Protein AF-0000000084542173 (afdb_homodimer)

Secondary structure (DSSP, 8-state):
----------EEEE-TT-TTSEEHHHHHHHHHHHTTSEEEE---TT--EEEES-S-TT--TTS--EEEEE--S-B-SSEEEEEEEEEETTS--TTT-BSS---SEEEEEEEEE---S--SS---EEEEEEEEEEEEEEEE--STT-SHHHHHHHHHHHHHHHHHHHHHHS-TT-GGGT-TTSEEEEEEEEEEEEEEEE----SSHHHHHHTTS--EEEE--SS-TTEEEEEEEEE--SEEEEEHHHHH--/----------EEEE-TT-TTSEEHHHHHHHHHHHTTSEEEE---TT--EEEES-S-TT--TTS--EEEEE--S-B-SSEEEEEEEEEETTS--TTT-BSS---SEEEEEEEEE---S--S----EEEEEEEEEEEEEEEE--STT-SHHHHHHHHHHHHHHHHHHHHHH--TT-GGGT-TTSEEEEEEEEEEEEEEEE----SSHHHHHHTTS--EEEE--SS-TTEEEEEEEEE--SEEEEEHHHHH--

Sequence (500 aa):
MSKKSKNRKHYYLNNPGNQDILLLRDEVHKAVTNEQFIVEIPVRDDEIIEIEENKNKNYSNNRLVSIKIDQLDYHNDKSTVEKIWKVDLEKPIPGISTQSKTPECAILVLQKYQDTTQNLIDEKIYRLMIILIELKSSINVKNYHDSVLKNIEGKFADGMSRMYILLTLNNHLNPIQGYHQETIYIDFKGILFYLKSNLIDNNSQLYSILNNQTDLLTCRTLLREQDKIKIKHLKVTNQMTISLETLLSKMSKKSKNRKHYYLNNPGNQDILLLRDEVHKAVTNEQFIVEIPVRDDEIIEIEENKNKNYSNNRLVSIKIDQLDYHNDKSTVEKIWKVDLEKPIPGISTQSKTPECAILVLQKYQDTTQNLIDEKIYRLMIILIELKSSINVKNYHDSVLKNIEGKFADGMSRMYILLTLNNHLNPIQGYHQETIYIDFKGILFYLKSNLIDNNSQLYSILNNQTDLLTCRTLLREQDKIKIKHLKVTNQMTISLETLLSK

Structure (mmCIF, N/CA/C/O backbone):
data_AF-0000000084542173-model_v1
#
loop_
_entity.id
_entity.type
_entity.pdbx_description
1 polymer 'Uncharacterized protein'
#
loop_
_atom_site.group_PDB
_atom_site.id
_atom_site.type_symbol
_atom_site.label_atom_id
_atom_site.label_alt_id
_atom_site.label_comp_id
_atom_site.label_asym_id
_atom_site.label_entity_id
_atom_site.label_seq_id
_atom_site.pdbx_PDB_ins_code
_atom_site.Cartn_x
_atom_site.Cartn_y
_atom_site.Cartn_z
_atom_site.occupancy
_atom_site.B_iso_or_equiv
_atom_site.auth_seq_id
_atom_site.auth_comp_id
_atom_site.auth_asym_id
_atom_site.auth_atom_id
_atom_site.pdbx_PDB_model_num
ATOM 1 N N . MET A 1 1 ? -37.188 13.641 22.672 1 24.97 1 MET A N 1
ATOM 2 C CA . MET A 1 1 ? -36.5 12.961 21.578 1 24.97 1 MET A CA 1
ATOM 3 C C . MET A 1 1 ? -35 13.266 21.625 1 24.97 1 MET A C 1
ATOM 5 O O . MET A 1 1 ? -34.594 14.43 21.547 1 24.97 1 MET A O 1
ATOM 9 N N . SER A 1 2 ? -34.125 12.5 22.344 1 27.08 2 SER A N 1
ATOM 10 C CA . SER A 1 2 ? -32.812 12.805 22.844 1 27.08 2 SER A CA 1
ATOM 11 C C . SER A 1 2 ? -31.812 12.992 21.688 1 27.08 2 SER A C 1
ATOM 13 O O . SER A 1 2 ? -31.812 12.211 20.734 1 27.08 2 SER A O 1
ATOM 15 N N . LYS A 1 3 ? -31.406 14.266 21.344 1 32.06 3 LYS A N 1
ATOM 16 C CA . LYS A 1 3 ? -30.438 14.734 20.344 1 32.06 3 LYS A CA 1
ATOM 17 C C . LYS A 1 3 ? -29.188 13.859 20.344 1 32.06 3 LYS A C 1
ATOM 19 O O . LYS A 1 3 ? -28.312 14 21.203 1 32.06 3 LYS A O 1
ATOM 24 N N . LYS A 1 4 ? -29.312 12.578 20.172 1 36.38 4 LYS A N 1
ATOM 25 C CA . LYS A 1 4 ? -28.125 11.766 20.031 1 36.38 4 LYS A CA 1
ATOM 26 C C . LYS A 1 4 ? -27.094 12.445 19.141 1 36.38 4 LYS A C 1
ATOM 28 O O . LYS A 1 4 ? -27.375 12.75 17.984 1 36.38 4 LYS A O 1
ATOM 33 N N . SER A 1 5 ? -26.328 13.383 19.609 1 34.62 5 SER A N 1
ATOM 34 C CA . SER A 1 5 ? -25.234 14.086 18.922 1 34.62 5 SER A CA 1
ATOM 35 C C . SER A 1 5 ? -24.484 13.148 17.984 1 34.62 5 SER A C 1
ATOM 37 O O . SER A 1 5 ? -24.016 12.086 18.406 1 34.62 5 SER A O 1
ATOM 39 N N . LYS A 1 6 ? -24.906 12.906 16.781 1 41.5 6 LYS A N 1
ATOM 40 C CA . LYS A 1 6 ? -24.297 12.109 15.727 1 41.5 6 LYS A CA 1
ATOM 41 C C . LYS A 1 6 ? -22.781 12.25 15.75 1 41.5 6 LYS A C 1
ATOM 43 O O . LYS A 1 6 ? -22.234 13.203 15.195 1 41.5 6 LYS A O 1
ATOM 48 N N . ASN A 1 7 ? -22 12.07 16.891 1 42.34 7 ASN A N 1
ATOM 49 C CA . ASN A 1 7 ? -20.562 12.125 17.188 1 42.34 7 ASN A CA 1
ATOM 50 C C . ASN A 1 7 ? -19.734 11.453 16.094 1 42.34 7 ASN A C 1
ATOM 52 O O . ASN A 1 7 ? -20.047 10.344 15.672 1 42.34 7 ASN A O 1
ATOM 56 N N . ARG A 1 8 ? -19.078 12.047 15.305 1 52.66 8 ARG A N 1
ATOM 57 C CA . ARG A 1 8 ? -18.172 11.469 14.32 1 52.66 8 ARG A CA 1
ATOM 58 C C . ARG A 1 8 ? -17.406 10.297 14.906 1 52.66 8 ARG A C 1
ATOM 60 O O . ARG A 1 8 ? -16.734 10.445 15.93 1 52.66 8 ARG A O 1
ATOM 67 N N . LYS A 1 9 ? -17.703 9.148 14.594 1 67.81 9 LYS A N 1
ATOM 68 C CA . LYS A 1 9 ? -17.047 7.957 15.125 1 67.81 9 LYS A CA 1
ATOM 69 C C . LYS A 1 9 ? -15.57 7.918 14.742 1 67.81 9 LYS A C 1
ATOM 71 O O . LYS A 1 9 ? -15.219 8.055 13.57 1 67.81 9 LYS A O 1
ATOM 76 N N . HIS A 1 10 ? -14.703 8.242 15.641 1 83.38 10 HIS A N 1
ATOM 77 C CA . HIS A 1 10 ? -13.25 8.156 15.523 1 83.38 10 HIS A CA 1
ATOM 78 C C . HIS A 1 10 ? -12.789 6.703 15.414 1 83.38 10 HIS A C 1
ATOM 80 O O . HIS A 1 10 ? -13.414 5.805 15.984 1 83.38 10 HIS A O 1
ATOM 86 N N . TYR A 1 11 ? -11.859 6.621 14.547 1 87.69 11 TYR A N 1
ATOM 87 C CA . TYR A 1 11 ? -11.172 5.336 14.555 1 87.69 11 TYR A CA 1
ATOM 88 C C . TYR A 1 11 ? -10.117 5.293 15.656 1 87.69 11 TYR A C 1
ATOM 90 O O . TYR A 1 11 ? -9.508 6.312 15.984 1 87.69 11 TYR A O 1
ATOM 98 N N . TYR A 1 12 ? -10.008 4.102 16.172 1 85.62 12 TYR A N 1
ATOM 99 C CA . TYR A 1 12 ? -9.039 3.902 17.234 1 85.62 12 TYR A CA 1
ATOM 100 C C . TYR A 1 12 ? -7.953 2.926 16.812 1 85.62 12 TYR A C 1
ATOM 102 O O . TYR A 1 12 ? -8.227 1.931 16.141 1 85.62 12 TYR A O 1
ATOM 110 N N . LEU A 1 13 ? -6.742 3.271 17.172 1 83 13 LEU A N 1
ATOM 111 C CA . LEU A 1 13 ? -5.656 2.311 17 1 83 13 LEU A CA 1
ATOM 112 C C . LEU A 1 13 ? -5.691 1.253 18.094 1 83 13 LEU A C 1
ATOM 114 O O . LEU A 1 13 ? -5.379 0.086 17.844 1 83 13 LEU A O 1
ATOM 118 N N . ASN A 1 14 ? -5.996 1.68 19.297 1 74.56 14 ASN A N 1
ATOM 119 C CA . ASN A 1 14 ? -6.113 0.807 20.469 1 74.56 14 ASN A CA 1
ATOM 120 C C . ASN A 1 14 ? -7.117 1.354 21.484 1 74.56 14 ASN A C 1
ATOM 122 O O . ASN A 1 14 ? -7.246 2.57 21.641 1 74.56 14 ASN A O 1
ATOM 126 N N . ASN A 1 15 ? -7.887 0.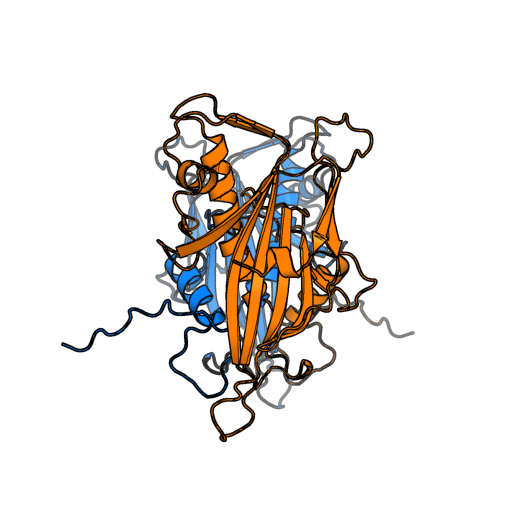495 22.016 1 67.06 15 ASN A N 1
ATOM 127 C CA . ASN A 1 15 ? -8.734 0.804 23.156 1 67.06 15 ASN A CA 1
ATOM 128 C C . ASN A 1 15 ? -8.992 -0.433 24.016 1 67.06 15 ASN A C 1
ATOM 130 O O . ASN A 1 15 ? -10.039 -1.078 23.875 1 67.06 15 ASN A O 1
ATOM 134 N N . PRO A 1 16 ? -7.898 -0.522 24.938 1 62.75 16 PRO A N 1
ATOM 135 C CA . PRO A 1 16 ? -8.078 -1.704 25.781 1 62.75 16 PRO A CA 1
ATOM 136 C C . PRO A 1 16 ? -9.266 -1.578 26.734 1 62.75 16 PRO A C 1
ATOM 138 O O . PRO A 1 16 ? -9.438 -0.541 27.391 1 62.75 16 PRO A O 1
ATOM 141 N N . GLY A 1 17 ? -10.344 -2.205 26.422 1 62.62 17 GLY A N 1
ATOM 142 C CA . GLY A 1 17 ? -11.453 -2.26 27.375 1 62.62 17 GLY A CA 1
ATOM 143 C C . GLY A 1 17 ? -12.789 -1.917 26.734 1 62.62 17 GLY A C 1
ATOM 144 O O . GLY A 1 17 ? -13.836 -2.033 27.375 1 62.62 17 GLY A O 1
ATOM 145 N N . ASN A 1 18 ? -12.539 -1.272 25.672 1 66.12 18 ASN A N 1
ATOM 146 C CA . ASN A 1 18 ? -13.805 -0.93 25.031 1 66.12 18 ASN A CA 1
ATOM 147 C C . ASN A 1 18 ? -13.992 -1.699 23.734 1 66.12 18 ASN A C 1
ATOM 149 O O . ASN A 1 18 ? -13.25 -1.5 22.766 1 66.12 18 ASN A O 1
ATOM 153 N N . GLN A 1 19 ? -14.945 -2.521 23.766 1 63.91 19 GLN A N 1
ATOM 154 C CA . GLN A 1 19 ? -15.188 -3.389 22.609 1 63.91 19 GLN A CA 1
ATOM 155 C C . GLN A 1 19 ? -16.062 -2.697 21.578 1 63.91 19 GLN A C 1
ATOM 157 O O . GLN A 1 19 ? -16.125 -3.129 20.422 1 63.91 19 GLN A O 1
ATOM 162 N N . ASP A 1 20 ? -16.594 -1.516 21.938 1 68.31 20 ASP A N 1
ATOM 163 C CA . ASP A 1 20 ? -17.562 -0.886 21.031 1 68.31 20 ASP A CA 1
ATOM 164 C C . ASP A 1 20 ? -16.906 0.229 20.219 1 68.31 20 ASP A C 1
ATOM 166 O O . ASP A 1 20 ? -17.578 1.166 19.797 1 68.31 20 ASP A O 1
ATOM 170 N N . ILE A 1 21 ? -15.617 0.049 20.078 1 73.44 21 ILE A N 1
ATOM 171 C CA . ILE A 1 21 ? -14.945 1.121 19.344 1 73.44 21 ILE A CA 1
ATOM 172 C C . ILE A 1 21 ? -14.602 0.655 17.938 1 73.44 21 ILE A C 1
ATOM 174 O O . ILE A 1 21 ? -14.602 -0.545 17.656 1 73.44 21 ILE A O 1
ATOM 178 N N . LEU A 1 22 ? -14.477 1.598 17.031 1 83.94 22 LEU A N 1
ATOM 179 C CA . LEU A 1 22 ? -14.055 1.312 15.672 1 83.94 22 LEU A CA 1
ATOM 180 C C . LEU A 1 22 ? -12.539 1.195 15.586 1 83.94 22 LEU A C 1
ATOM 182 O O . LEU A 1 22 ? -11.844 2.195 15.391 1 83.94 22 LEU A O 1
ATOM 186 N N . LEU A 1 23 ? -12.125 -0.048 15.734 1 83.62 23 LEU A N 1
ATOM 187 C CA . LEU A 1 23 ? -10.695 -0.275 15.586 1 83.62 23 LEU A CA 1
ATOM 188 C C . LEU A 1 23 ? -10.273 -0.167 14.117 1 83.62 23 LEU A C 1
ATOM 190 O O . LEU A 1 23 ? -10.859 -0.819 13.25 1 83.62 23 LEU A O 1
ATOM 194 N N . LEU A 1 24 ? -9.289 0.65 13.906 1 87.88 24 LEU A N 1
ATOM 195 C CA . LEU A 1 24 ? -8.852 0.921 12.547 1 87.88 24 LEU A CA 1
ATOM 196 C C . LEU A 1 24 ? -8.516 -0.375 11.812 1 87.88 24 LEU A C 1
ATOM 198 O O . LEU A 1 24 ? -8.906 -0.563 10.664 1 87.88 24 LEU A O 1
ATOM 202 N N . ARG A 1 25 ? -7.844 -1.223 12.43 1 82.94 25 ARG A N 1
ATOM 203 C CA . ARG A 1 25 ? -7.422 -2.479 11.82 1 82.94 25 ARG A CA 1
ATOM 204 C C . ARG A 1 25 ? -8.625 -3.283 11.336 1 82.94 25 ARG A C 1
ATOM 206 O O . ARG A 1 25 ? -8.625 -3.787 10.211 1 82.94 25 ARG A O 1
ATOM 213 N N . ASP A 1 26 ? -9.594 -3.414 12.164 1 82 26 ASP A N 1
ATOM 214 C CA . ASP A 1 26 ? -10.789 -4.172 11.805 1 82 26 ASP A CA 1
ATOM 215 C C . ASP A 1 26 ? -11.516 -3.521 10.633 1 82 26 ASP A C 1
ATOM 217 O O . ASP A 1 26 ? -11.969 -4.211 9.711 1 82 26 ASP A O 1
ATOM 221 N N . GLU A 1 27 ? -11.594 -2.25 10.719 1 86.94 27 GLU A N 1
ATOM 222 C CA . GLU A 1 27 ? -12.312 -1.521 9.68 1 86.94 27 GLU A CA 1
ATOM 223 C C . GLU A 1 27 ? -11.602 -1.622 8.336 1 86.94 27 GLU A C 1
ATOM 225 O O . GLU A 1 27 ? -12.25 -1.713 7.289 1 86.94 27 GLU A O 1
ATOM 230 N N . VAL A 1 28 ? -10.344 -1.614 8.312 1 86.31 28 VAL A N 1
ATOM 231 C CA . VAL A 1 28 ? -9.578 -1.762 7.082 1 86.31 28 VAL A CA 1
ATOM 232 C C . VAL A 1 28 ? -9.789 -3.158 6.504 1 86.31 28 VAL A C 1
ATOM 234 O O . VAL A 1 28 ? -9.992 -3.314 5.297 1 86.31 28 VAL A O 1
ATOM 237 N N . HIS A 1 29 ? -9.75 -4.137 7.324 1 82.12 29 HIS A N 1
ATOM 238 C CA . HIS A 1 29 ? -9.969 -5.504 6.863 1 82.12 29 HIS A CA 1
ATOM 239 C C . HIS A 1 29 ? -11.352 -5.66 6.23 1 82.12 29 HIS A C 1
ATOM 241 O O . HIS A 1 29 ? -11.484 -6.281 5.176 1 82.12 29 HIS A O 1
ATOM 247 N N . LYS A 1 30 ? -12.281 -5.105 6.906 1 84.5 30 LYS A N 1
ATOM 248 C CA . LYS A 1 30 ? -13.633 -5.129 6.363 1 84.5 30 LYS A CA 1
ATOM 249 C C . LYS A 1 30 ? -13.695 -4.434 5.004 1 84.5 30 LYS A C 1
ATOM 251 O O . LYS A 1 30 ? -14.32 -4.945 4.07 1 84.5 30 LYS A O 1
ATOM 256 N N . ALA A 1 31 ? -13.094 -3.35 4.93 1 87.12 31 ALA A N 1
ATOM 257 C CA . ALA A 1 31 ? -13.117 -2.561 3.699 1 87.12 31 ALA A CA 1
ATOM 258 C C . ALA A 1 31 ? -12.477 -3.33 2.545 1 87.12 31 ALA A C 1
ATOM 260 O O . ALA A 1 31 ? -13.023 -3.365 1.439 1 87.12 31 ALA A O 1
ATOM 261 N N . VAL A 1 32 ? -11.328 -3.934 2.791 1 83.69 32 VAL A N 1
ATOM 262 C CA . VAL A 1 32 ? -10.609 -4.664 1.755 1 83.69 32 VAL A CA 1
ATOM 263 C C . VAL A 1 32 ? -11.422 -5.887 1.329 1 83.69 32 VAL A C 1
ATOM 265 O O . VAL A 1 32 ? -11.43 -6.254 0.151 1 83.69 32 VAL A O 1
ATOM 268 N N . THR A 1 33 ? -12.062 -6.457 2.291 1 82.75 33 THR A N 1
ATOM 269 C CA . THR A 1 33 ? -12.93 -7.586 1.981 1 82.75 33 THR A CA 1
ATOM 270 C C . THR A 1 33 ? -14.117 -7.133 1.138 1 82.75 33 THR A C 1
ATOM 272 O O . THR A 1 33 ? -14.469 -7.785 0.15 1 82.75 33 THR A O 1
ATOM 275 N N . ASN A 1 34 ? -14.641 -6.016 1.533 1 86.12 34 ASN A N 1
ATOM 276 C CA . ASN A 1 34 ? -15.797 -5.492 0.814 1 86.12 34 ASN A CA 1
ATOM 277 C C . ASN A 1 34 ? -15.438 -5.109 -0.619 1 86.12 34 ASN A C 1
ATOM 279 O O . ASN A 1 34 ? -16.266 -5.238 -1.525 1 86.12 34 ASN A O 1
ATOM 283 N N . GLU A 1 35 ? -14.266 -4.664 -0.808 1 85.56 35 GLU A N 1
ATOM 284 C CA . GLU A 1 35 ? -13.797 -4.297 -2.141 1 85.56 35 GLU A CA 1
ATOM 285 C C . GLU A 1 35 ? -13.461 -5.535 -2.967 1 85.56 35 GLU A C 1
ATOM 287 O O . GLU A 1 35 ? -13.133 -5.43 -4.148 1 85.56 35 GLU A O 1
ATOM 292 N N . GLN A 1 36 ? -13.523 -6.703 -2.363 1 87.56 36 GLN A N 1
ATOM 293 C CA . GLN A 1 36 ? -13.18 -7.965 -3.012 1 87.56 36 GLN A CA 1
ATOM 294 C C . GLN A 1 36 ? -11.75 -7.941 -3.541 1 87.56 36 GLN A C 1
ATOM 296 O O . GLN A 1 36 ? -11.461 -8.5 -4.605 1 87.56 36 GLN A O 1
ATOM 301 N N . PHE A 1 37 ? -10.984 -7.211 -2.887 1 87.94 37 PHE A N 1
ATOM 302 C CA . PHE A 1 37 ? -9.555 -7.184 -3.191 1 87.94 37 PHE A CA 1
ATOM 303 C C . PHE A 1 37 ? -8.898 -8.508 -2.822 1 87.94 37 PHE A C 1
ATOM 305 O O . PHE A 1 37 ? -8.062 -9.023 -3.568 1 87.94 37 PHE A O 1
ATOM 312 N N . ILE A 1 38 ? -9.195 -8.992 -1.751 1 88.69 38 ILE A N 1
ATOM 313 C CA . ILE A 1 38 ? -8.82 -10.328 -1.293 1 88.69 38 ILE A CA 1
ATOM 314 C C . ILE A 1 38 ? -10.078 -11.172 -1.082 1 88.69 38 ILE A C 1
ATOM 316 O O . ILE A 1 38 ? -10.984 -10.773 -0.34 1 88.69 38 ILE A O 1
ATOM 320 N N . VAL A 1 39 ? -10.109 -12.297 -1.716 1 91.06 39 VAL A N 1
ATOM 321 C CA . VAL A 1 39 ? -11.266 -13.172 -1.62 1 91.06 39 VAL A CA 1
ATOM 322 C C . VAL A 1 39 ? -10.82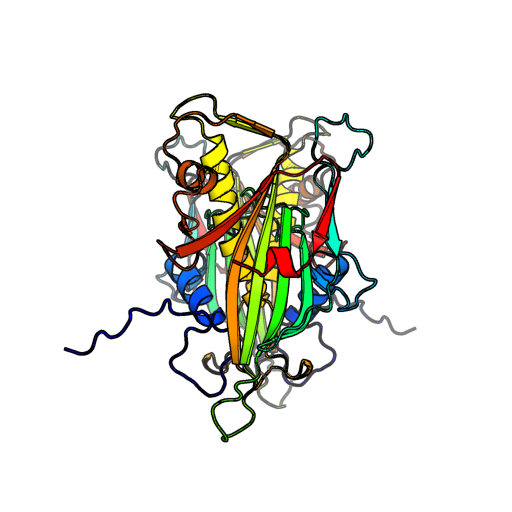 -14.578 -1.223 1 91.06 39 VAL A C 1
ATOM 324 O O . VAL A 1 39 ? -9.875 -15.125 -1.802 1 91.06 39 VAL A O 1
ATOM 327 N N . GLU A 1 40 ? -11.43 -15.086 -0.194 1 92.12 40 GLU A N 1
ATOM 328 C CA . GLU A 1 40 ? -11.203 -16.484 0.137 1 92.12 40 GLU A CA 1
ATOM 329 C C . GLU A 1 40 ? -11.992 -17.406 -0.791 1 92.12 40 GLU A C 1
ATOM 331 O O . GLU A 1 40 ? -13.18 -17.188 -1.024 1 92.12 40 GLU A O 1
ATOM 336 N N . ILE A 1 41 ? -11.289 -18.359 -1.304 1 96 41 ILE A N 1
ATOM 337 C CA . ILE A 1 41 ? -11.898 -19.328 -2.223 1 96 41 ILE A CA 1
ATOM 338 C C . ILE A 1 41 ? -12.094 -20.656 -1.514 1 96 41 ILE A C 1
ATOM 340 O O . ILE A 1 41 ? -11.164 -21.203 -0.913 1 96 41 ILE A O 1
ATOM 344 N N . PRO A 1 42 ? -13.32 -21.219 -1.559 1 96.06 42 PRO A N 1
ATOM 345 C CA . PRO A 1 42 ? -13.523 -22.531 -0.948 1 96.06 42 PRO A CA 1
ATOM 346 C C . PRO A 1 42 ? -12.648 -23.609 -1.574 1 96.06 42 PRO A C 1
ATOM 348 O O . PRO A 1 42 ? -12.469 -23.641 -2.795 1 96.06 42 PRO A O 1
ATOM 351 N N . VAL A 1 43 ? -12.156 -24.438 -0.707 1 96.81 43 VAL A N 1
ATOM 352 C CA . VAL A 1 43 ? -11.328 -25.562 -1.165 1 96.81 43 VAL A CA 1
ATOM 353 C C . VAL A 1 43 ? -12.211 -26.766 -1.473 1 96.81 43 VAL A C 1
ATOM 355 O O . VAL A 1 43 ? -12.445 -27.609 -0.604 1 96.81 43 VAL A O 1
ATOM 358 N N . ARG A 1 44 ? -12.672 -26.781 -2.656 1 95.56 44 ARG A N 1
ATOM 359 C CA . ARG A 1 44 ? -13.531 -27.859 -3.137 1 95.56 44 ARG A CA 1
ATOM 360 C C . ARG A 1 44 ? -13.25 -28.172 -4.602 1 95.56 44 ARG A C 1
ATOM 362 O O . ARG A 1 44 ? -12.781 -27.312 -5.348 1 95.56 44 ARG A O 1
ATOM 369 N N . ASP A 1 45 ? -13.586 -29.344 -4.98 1 90.81 45 ASP A N 1
ATOM 370 C CA . ASP A 1 45 ? -13.281 -29.797 -6.336 1 90.81 45 ASP A CA 1
ATOM 371 C C . ASP A 1 45 ? -14.18 -29.109 -7.359 1 90.81 45 ASP A C 1
ATOM 373 O O . ASP A 1 45 ? -13.82 -28.984 -8.531 1 90.81 45 ASP A O 1
ATOM 377 N N . ASP A 1 46 ? -15.297 -28.656 -6.988 1 92.62 46 ASP A N 1
ATOM 378 C CA . ASP A 1 46 ? -16.219 -28.047 -7.93 1 92.62 46 ASP A CA 1
ATOM 379 C C . ASP A 1 46 ? -15.992 -26.547 -8.039 1 92.62 46 ASP A C 1
ATOM 381 O O . ASP A 1 46 ? -16.672 -25.859 -8.812 1 92.62 46 ASP A O 1
ATOM 385 N N . GLU A 1 47 ? -15.086 -26.047 -7.301 1 95.94 47 GLU A N 1
ATOM 386 C CA . GLU A 1 47 ? -14.75 -24.625 -7.348 1 95.94 47 GLU A CA 1
ATOM 387 C C . GLU A 1 47 ? -13.695 -24.344 -8.414 1 95.94 47 GLU A C 1
ATOM 389 O O . GLU A 1 47 ? -12.82 -25.172 -8.664 1 95.94 47 GLU A O 1
ATOM 394 N N . ILE A 1 48 ? -13.836 -23.172 -9.023 1 97.12 48 ILE A N 1
ATOM 395 C CA . ILE A 1 48 ? -12.898 -22.75 -10.062 1 97.12 48 ILE A CA 1
ATOM 396 C C . ILE A 1 48 ? -12.469 -21.312 -9.82 1 97.12 48 ILE A C 1
ATOM 398 O O . ILE A 1 48 ? -13.281 -20.453 -9.445 1 97.12 48 ILE A O 1
ATOM 402 N N . ILE A 1 49 ? -11.18 -21.031 -9.961 1 97.31 49 ILE A N 1
ATOM 403 C CA . ILE A 1 49 ? -10.672 -19.656 -9.961 1 97.31 49 ILE A CA 1
ATOM 404 C C . ILE A 1 49 ? -10.484 -19.188 -11.398 1 97.31 49 ILE A C 1
ATOM 406 O O . ILE A 1 49 ? -9.766 -19.812 -12.18 1 97.31 49 ILE A O 1
ATOM 410 N N . GLU A 1 50 ? -11.086 -18.141 -11.727 1 95.88 50 GLU A N 1
ATOM 411 C CA . GLU A 1 50 ? -10.914 -17.562 -13.062 1 95.88 50 GLU A CA 1
ATOM 412 C C . GLU A 1 50 ? -10.102 -16.281 -13.008 1 95.88 50 GLU A C 1
ATOM 414 O O . GLU A 1 50 ? -10.375 -15.406 -12.18 1 95.88 50 GLU A O 1
ATOM 419 N N . ILE A 1 51 ? -9.117 -16.172 -13.805 1 95.5 51 ILE A N 1
ATOM 420 C CA . ILE A 1 51 ? -8.281 -14.984 -13.961 1 95.5 51 ILE A CA 1
ATOM 421 C C . ILE A 1 51 ? -8.445 -14.43 -15.375 1 95.5 51 ILE A C 1
ATOM 423 O O . ILE A 1 51 ? -8.141 -15.109 -16.359 1 95.5 51 ILE A O 1
ATOM 427 N N . GLU A 1 52 ? -8.797 -13.219 -15.414 1 91 52 GLU A N 1
ATOM 428 C CA . GLU A 1 52 ? -9.125 -12.633 -16.703 1 91 52 GLU A CA 1
ATOM 429 C C . GLU A 1 52 ? -8.094 -11.586 -17.125 1 91 52 GLU A C 1
ATOM 431 O O . GLU A 1 52 ? -7.629 -10.805 -16.297 1 91 52 GLU A O 1
ATOM 436 N N . GLU A 1 53 ? -7.68 -11.656 -18.297 1 84 53 GLU A N 1
ATOM 437 C CA . GLU A 1 53 ? -6.836 -10.609 -18.875 1 84 53 GLU A CA 1
ATOM 438 C C . GLU A 1 53 ? -7.68 -9.547 -19.578 1 84 53 GLU A C 1
ATOM 440 O O . GLU A 1 53 ? -7.395 -8.352 -19.453 1 84 53 GLU A O 1
ATOM 445 N N . ASN A 1 54 ? -8.562 -10.008 -20.375 1 69.69 54 ASN A N 1
ATOM 446 C CA . ASN A 1 54 ? -9.438 -9.141 -21.172 1 69.69 54 ASN A CA 1
ATOM 447 C C . ASN A 1 54 ? -10.914 -9.422 -20.875 1 69.69 54 ASN A C 1
ATOM 449 O O . ASN A 1 54 ? -11.336 -10.578 -20.844 1 69.69 54 ASN A O 1
ATOM 453 N N . LYS A 1 55 ? -11.484 -8.375 -20.609 1 64.5 55 LYS A N 1
ATOM 454 C CA . LYS A 1 55 ? -12.898 -8.539 -20.281 1 64.5 55 LYS A CA 1
ATOM 455 C C . LYS A 1 55 ? -13.727 -8.82 -21.531 1 64.5 55 LYS A C 1
ATOM 457 O O . LYS A 1 55 ? -14.805 -9.414 -21.438 1 64.5 55 LYS A O 1
ATOM 462 N N . ASN A 1 56 ? -13.172 -8.273 -22.594 1 61.31 56 ASN A N 1
ATOM 463 C CA . ASN A 1 56 ? -13.922 -8.555 -23.812 1 61.31 56 ASN A CA 1
ATOM 464 C C . ASN A 1 56 ? -13.648 -9.969 -24.328 1 61.31 56 ASN A C 1
ATOM 466 O O . ASN A 1 56 ? -12.617 -10.211 -24.953 1 61.31 56 ASN A O 1
ATOM 470 N N . LYS A 1 57 ? -14.578 -10.859 -24.109 1 60.09 57 LYS A N 1
ATOM 471 C CA . LYS A 1 57 ? -14.484 -12.281 -24.422 1 60.09 57 LYS A CA 1
ATOM 472 C C . LYS A 1 57 ? -14.578 -12.531 -25.922 1 60.09 57 LYS A C 1
ATOM 474 O O . LYS A 1 57 ? -14.273 -13.625 -26.391 1 60.09 57 LYS A O 1
ATOM 479 N N . ASN A 1 58 ? -15.148 -11.562 -26.578 1 61.69 58 ASN A N 1
ATOM 480 C CA . ASN A 1 58 ? -15.344 -11.742 -28 1 61.69 58 ASN A CA 1
ATOM 481 C C . ASN A 1 58 ? -14.062 -11.469 -28.781 1 61.69 58 ASN A C 1
ATOM 483 O O . ASN A 1 58 ? -14.094 -11.297 -30 1 61.69 58 ASN A O 1
ATOM 487 N N . TYR A 1 59 ? -13.117 -11.305 -27.969 1 60.25 59 TYR A N 1
ATOM 488 C CA . TYR A 1 59 ? -11.906 -10.984 -28.719 1 60.25 59 TYR A CA 1
ATOM 489 C C . TYR A 1 59 ? -11.461 -12.172 -29.578 1 60.25 59 TYR A C 1
ATOM 491 O O . TYR A 1 59 ? -11.727 -13.328 -29.219 1 60.25 59 TYR A O 1
ATOM 499 N N . SER A 1 60 ? -10.914 -11.828 -30.719 1 63.38 60 SER A N 1
ATOM 500 C CA . SER A 1 60 ? -10.312 -12.727 -31.703 1 63.38 60 SER A CA 1
ATOM 501 C C . SER A 1 60 ? -9.367 -13.719 -31.047 1 63.38 60 SER A C 1
ATOM 503 O O . SER A 1 60 ? -8.914 -13.5 -29.922 1 63.38 60 SER A O 1
ATOM 505 N N . ASN A 1 61 ? -9.273 -14.875 -31.578 1 69.12 61 ASN A N 1
ATOM 506 C CA . ASN A 1 61 ? -8.414 -15.992 -31.188 1 69.12 61 ASN A CA 1
ATOM 507 C C . ASN A 1 61 ? -6.969 -15.547 -30.984 1 69.12 61 ASN A C 1
ATOM 509 O O . ASN A 1 61 ? -6.117 -16.359 -30.594 1 69.12 61 ASN A O 1
ATOM 513 N N . ASN A 1 62 ? -6.773 -14.266 -31.062 1 80.12 62 ASN A N 1
ATOM 514 C CA . ASN A 1 62 ? -5.387 -13.82 -31 1 80.12 62 ASN A CA 1
ATOM 515 C C . ASN A 1 62 ? -5.074 -13.148 -29.672 1 80.12 62 ASN A C 1
ATOM 517 O O . ASN A 1 62 ? -3.969 -12.641 -29.469 1 80.12 62 ASN A O 1
ATOM 521 N N . ARG A 1 63 ? -6.098 -13.242 -28.766 1 87.12 63 ARG A N 1
ATOM 522 C CA . ARG A 1 63 ? -5.871 -12.625 -27.469 1 87.12 63 ARG A CA 1
ATOM 523 C C . ARG A 1 63 ? -6.172 -13.609 -26.344 1 87.12 63 ARG A C 1
ATOM 525 O O . ARG A 1 63 ? -7.129 -14.383 -26.422 1 87.12 63 ARG A O 1
ATOM 532 N N . LEU A 1 64 ? -5.273 -13.617 -25.406 1 89.38 64 LEU A N 1
ATOM 533 C CA . LEU A 1 64 ? -5.543 -14.391 -24.203 1 89.38 64 LEU A CA 1
ATOM 534 C C . LEU A 1 64 ? -6.707 -13.789 -23.422 1 89.38 64 LEU A C 1
ATOM 536 O O . LEU A 1 64 ? -6.68 -12.609 -23.078 1 89.38 64 LEU A O 1
ATOM 540 N N . VAL A 1 65 ? -7.66 -14.594 -23.156 1 87.94 65 VAL A N 1
ATOM 541 C CA . VAL A 1 65 ? -8.883 -14.102 -22.531 1 87.94 65 VAL A CA 1
ATOM 542 C C . VAL A 1 65 ? -8.867 -14.438 -21.047 1 87.94 65 VAL A C 1
ATOM 544 O O . VAL A 1 65 ? -8.961 -13.547 -20.203 1 87.94 65 VAL A O 1
ATOM 547 N N . SER A 1 66 ? -8.758 -15.758 -20.781 1 93.06 66 SER A N 1
ATOM 548 C CA . SER A 1 66 ? -8.82 -16.109 -19.375 1 93.06 66 SER A CA 1
ATOM 549 C C . SER A 1 66 ? -8.125 -17.453 -19.109 1 93.06 66 SER A C 1
ATOM 551 O O . SER A 1 66 ? -7.98 -18.266 -20.031 1 93.06 66 SER A O 1
ATOM 553 N N . ILE A 1 67 ? -7.664 -17.594 -17.938 1 96.19 67 ILE A N 1
ATOM 554 C CA . ILE A 1 67 ? -7.168 -18.859 -17.406 1 96.19 67 ILE A CA 1
ATOM 555 C C . ILE A 1 67 ? -8.031 -19.297 -16.219 1 96.19 67 ILE A C 1
ATOM 557 O O . ILE A 1 67 ? -8.352 -18.484 -15.344 1 96.19 67 ILE A O 1
ATOM 561 N N . LYS A 1 68 ? -8.438 -20.547 -16.281 1 97.06 68 LYS A N 1
ATOM 562 C CA . LYS A 1 68 ? -9.195 -21.125 -15.172 1 97.06 68 LYS A CA 1
ATOM 563 C C . LYS A 1 68 ? -8.359 -22.141 -14.406 1 97.06 68 LYS A C 1
ATOM 565 O O . LYS A 1 68 ? -7.609 -22.906 -15.008 1 97.06 68 LYS A O 1
ATOM 570 N N . ILE A 1 69 ? -8.406 -22.062 -13.117 1 97.88 69 ILE A N 1
ATOM 571 C CA . ILE A 1 69 ? -7.727 -23.016 -12.25 1 97.88 69 ILE A CA 1
ATOM 572 C C . ILE A 1 69 ? -8.758 -23.906 -11.555 1 97.88 69 ILE A C 1
ATOM 574 O O . ILE A 1 69 ? -9.656 -23.406 -10.875 1 97.88 69 ILE A O 1
ATOM 578 N N . ASP A 1 70 ? -8.633 -25.219 -11.727 1 97.62 70 ASP A N 1
ATOM 579 C CA . ASP A 1 70 ? -9.57 -26.156 -11.109 1 97.62 70 ASP A CA 1
ATOM 580 C C . ASP A 1 70 ? -8.852 -27.125 -10.18 1 97.62 70 ASP A C 1
ATOM 582 O O . ASP A 1 70 ? -7.699 -26.891 -9.805 1 97.62 70 ASP A O 1
ATOM 586 N N . GLN A 1 71 ? -9.586 -28.109 -9.617 1 97.31 71 GLN A N 1
ATOM 587 C CA . GLN A 1 71 ? -9.062 -29.109 -8.703 1 97.31 71 GLN A CA 1
ATOM 588 C C . GLN A 1 71 ? -8.383 -28.469 -7.5 1 97.31 71 GLN A C 1
ATOM 590 O O . GLN A 1 71 ? -7.23 -28.781 -7.188 1 97.31 71 GLN A O 1
ATOM 595 N N . LEU A 1 72 ? -9.102 -27.625 -6.895 1 97.75 72 LEU A N 1
ATOM 596 C CA . LEU A 1 72 ? -8.555 -26.781 -5.832 1 97.75 72 LEU A CA 1
ATOM 597 C C . LEU A 1 72 ? -8.352 -27.578 -4.555 1 97.75 72 LEU A C 1
ATOM 599 O O . LEU A 1 72 ? -7.59 -27.172 -3.674 1 97.75 72 LEU A O 1
ATOM 603 N N . ASP A 1 73 ? -9.062 -28.688 -4.406 1 96.5 73 ASP A N 1
ATOM 604 C CA . ASP A 1 73 ? -8.867 -29.562 -3.254 1 96.5 73 ASP A CA 1
ATOM 605 C C . ASP A 1 73 ? -7.695 -30.516 -3.48 1 96.5 73 ASP A C 1
ATOM 607 O O . ASP A 1 73 ? -7.867 -31.734 -3.461 1 96.5 73 ASP A O 1
ATOM 611 N N . TYR A 1 74 ? -6.594 -29.984 -3.605 1 94.5 74 TYR A N 1
ATOM 612 C CA . TYR A 1 74 ? -5.391 -30.734 -3.947 1 94.5 74 TYR A CA 1
ATOM 613 C C . TYR A 1 74 ? -4.711 -31.266 -2.693 1 94.5 74 TYR A C 1
ATOM 615 O O . TYR A 1 74 ? -4.613 -30.562 -1.683 1 94.5 74 TYR A O 1
ATOM 623 N N . HIS A 1 75 ? -4.324 -32.469 -2.713 1 93.19 75 HIS A N 1
ATOM 624 C CA . HIS A 1 75 ? -3.527 -33.125 -1.67 1 93.19 75 HIS A CA 1
ATOM 625 C C . HIS A 1 75 ? -2.582 -34.156 -2.26 1 93.19 75 HIS A C 1
ATOM 627 O O . HIS A 1 75 ? -2.867 -34.719 -3.309 1 93.19 75 HIS A O 1
ATOM 633 N N . ASN A 1 76 ? -1.464 -34.25 -1.656 1 89.38 76 ASN A N 1
ATOM 634 C CA . ASN A 1 76 ? -0.531 -35.344 -1.934 1 89.38 76 ASN A CA 1
ATOM 635 C C . ASN A 1 76 ? -0.015 -35.969 -0.646 1 89.38 76 ASN A C 1
ATOM 637 O O . ASN A 1 76 ? -0.579 -35.75 0.427 1 89.38 76 ASN A O 1
ATOM 641 N N . ASP A 1 77 ? 1.014 -36.875 -0.773 1 86.75 77 ASP A N 1
ATOM 642 C CA . ASP A 1 77 ? 1.504 -37.625 0.376 1 86.75 77 ASP A CA 1
ATOM 643 C C . ASP A 1 77 ? 2.121 -36.688 1.42 1 86.75 77 ASP A C 1
ATOM 645 O O . ASP A 1 77 ? 2.203 -37.031 2.6 1 86.75 77 ASP A O 1
ATOM 649 N N . LYS A 1 78 ? 2.41 -35.531 1.025 1 86.62 78 LYS A N 1
ATOM 650 C CA . LYS A 1 78 ? 3.203 -34.688 1.901 1 86.62 78 LYS A CA 1
ATOM 651 C C . LYS A 1 78 ? 2.359 -33.531 2.465 1 86.62 78 LYS A C 1
ATOM 653 O O . LYS A 1 78 ? 2.641 -33.031 3.553 1 86.62 78 LYS A O 1
ATOM 658 N N . SER A 1 79 ? 1.387 -33.156 1.619 1 92.25 79 SER A N 1
ATOM 659 C CA . SER A 1 79 ? 0.692 -31.953 2.059 1 92.25 79 SER A CA 1
ATOM 660 C C . SER A 1 79 ? -0.747 -31.922 1.555 1 92.25 79 SER A C 1
ATOM 662 O O . SER A 1 79 ? -1.091 -32.625 0.607 1 92.25 79 SER A O 1
ATOM 664 N N . THR A 1 80 ? -1.563 -31.141 2.277 1 94.19 80 THR A N 1
ATOM 665 C CA . THR A 1 80 ? -2.955 -30.891 1.918 1 94.19 80 THR A CA 1
ATOM 666 C C . THR A 1 80 ? -3.25 -29.406 1.877 1 94.19 80 THR A C 1
ATOM 668 O O . THR A 1 80 ? -2.809 -28.656 2.75 1 94.19 80 THR A O 1
ATOM 671 N N . VAL A 1 81 ? -4.012 -29.031 0.839 1 96.06 81 VAL A N 1
ATOM 672 C CA . VAL A 1 81 ? -4.441 -27.641 0.754 1 96.06 81 VAL A CA 1
ATOM 673 C C . VAL A 1 81 ? -5.559 -27.391 1.764 1 96.06 81 VAL A C 1
ATOM 675 O O . VAL A 1 81 ? -6.551 -28.109 1.801 1 96.06 81 VAL A O 1
ATOM 678 N N . GLU A 1 82 ? -5.379 -26.297 2.535 1 93.44 82 GLU A N 1
ATOM 679 C CA . GLU A 1 82 ? -6.363 -25.969 3.564 1 93.44 82 GLU A CA 1
ATOM 680 C C . GLU A 1 82 ? -7.16 -24.734 3.195 1 93.44 82 GLU A C 1
ATOM 682 O O . GLU A 1 82 ? -8.375 -24.672 3.418 1 93.44 82 GLU A O 1
ATOM 687 N N . LYS A 1 83 ? -6.449 -23.75 2.744 1 93.5 83 LYS A N 1
ATOM 688 C CA . LYS A 1 83 ? -7.098 -22.5 2.381 1 93.5 83 LYS A CA 1
ATOM 689 C C . LYS A 1 83 ? -6.512 -21.922 1.093 1 93.5 83 LYS A C 1
ATOM 691 O O . LYS A 1 83 ? -5.344 -22.172 0.779 1 93.5 83 LYS A O 1
ATOM 696 N N . ILE A 1 84 ? -7.332 -21.203 0.406 1 96 84 ILE A N 1
ATOM 697 C CA . ILE A 1 84 ? -6.918 -20.5 -0.803 1 96 84 ILE A CA 1
ATOM 698 C C . ILE A 1 84 ? -7.473 -19.078 -0.79 1 96 84 ILE A C 1
ATOM 700 O O . ILE A 1 84 ? -8.625 -18.859 -0.405 1 96 84 ILE A O 1
ATOM 704 N N . TRP A 1 85 ? -6.656 -18.125 -1.108 1 94.25 85 TRP A N 1
ATOM 705 C CA . TRP A 1 85 ? -7.098 -16.75 -1.33 1 94.25 85 TRP A CA 1
ATOM 706 C C . TRP A 1 85 ? -6.68 -16.266 -2.713 1 94.25 85 TRP A C 1
ATOM 708 O O . TRP A 1 85 ? -5.648 -16.688 -3.242 1 94.25 85 TRP A O 1
ATOM 718 N N . LYS A 1 86 ? -7.504 -15.461 -3.281 1 95.44 86 LYS A N 1
ATOM 719 C CA . LYS A 1 86 ? -7.145 -14.711 -4.484 1 95.44 86 LYS A CA 1
ATOM 720 C C . LYS A 1 86 ? -7.047 -13.219 -4.191 1 95.44 86 LYS A C 1
ATOM 722 O O . LYS A 1 86 ? -7.953 -12.641 -3.592 1 95.44 86 LYS A O 1
ATOM 727 N N . VAL A 1 87 ? -5.938 -12.656 -4.516 1 92.94 87 VAL A N 1
ATOM 728 C CA . VAL A 1 87 ? -5.73 -11.219 -4.402 1 92.94 87 VAL A CA 1
ATOM 729 C C . VAL A 1 87 ? -5.711 -10.594 -5.793 1 92.94 87 VAL A C 1
ATOM 731 O O . VAL A 1 87 ? -4.887 -10.953 -6.633 1 92.94 87 VAL A O 1
ATOM 734 N N . ASP A 1 88 ? -6.594 -9.672 -6.051 1 92 88 ASP A N 1
ATOM 735 C CA . ASP A 1 88 ? -6.625 -8.961 -7.324 1 92 88 ASP A CA 1
ATOM 736 C C . ASP A 1 88 ? -5.652 -7.785 -7.316 1 92 88 ASP A C 1
ATOM 738 O O . ASP A 1 88 ? -6.012 -6.676 -6.914 1 92 88 ASP A O 1
ATOM 742 N N . LEU A 1 89 ? -4.52 -7.938 -7.844 1 90.81 89 LEU A N 1
ATOM 743 C CA . LEU A 1 89 ? -3.443 -6.965 -7.711 1 90.81 89 LEU A CA 1
ATOM 744 C C . LEU A 1 89 ? -3.652 -5.789 -8.664 1 90.81 89 LEU A C 1
ATOM 746 O O . LEU A 1 89 ? -3.023 -4.738 -8.508 1 90.81 89 LEU A O 1
ATOM 750 N N . GLU A 1 90 ? -4.504 -5.93 -9.617 1 87.94 90 GLU A N 1
ATOM 751 C CA . GLU A 1 90 ? -4.727 -4.852 -10.578 1 87.94 90 GLU A CA 1
ATOM 752 C C . GLU A 1 90 ? -5.941 -4.012 -10.195 1 87.94 90 GLU A C 1
ATOM 754 O O . GLU A 1 90 ? -6.223 -2.99 -10.828 1 87.94 90 GLU A O 1
ATOM 759 N N . LYS A 1 91 ? -6.656 -4.496 -9.258 1 84.5 91 LYS A N 1
ATOM 760 C CA . LYS A 1 91 ? -7.824 -3.729 -8.828 1 84.5 91 LYS A CA 1
ATOM 761 C C . LYS A 1 91 ? -7.414 -2.359 -8.289 1 84.5 91 LYS A C 1
ATOM 763 O O . LYS A 1 91 ? -6.555 -2.264 -7.414 1 84.5 91 LYS A O 1
ATOM 768 N N . PRO A 1 92 ? -8.047 -1.392 -8.828 1 81.62 92 PRO A N 1
ATOM 769 C CA . PRO A 1 92 ? -7.723 -0.053 -8.328 1 81.62 92 PRO A CA 1
ATOM 770 C C . PRO A 1 92 ? -8.383 0.256 -6.988 1 81.62 92 PRO A C 1
ATOM 772 O O . PRO A 1 92 ? -9.602 0.399 -6.914 1 81.62 92 PRO A O 1
ATOM 775 N N . ILE A 1 93 ? -7.68 0.221 -5.953 1 78.88 93 ILE A N 1
ATOM 776 C CA . ILE A 1 93 ? -8.164 0.577 -4.621 1 78.88 93 ILE A CA 1
ATOM 777 C C . ILE A 1 93 ? -7.398 1.789 -4.102 1 78.88 93 ILE A C 1
ATOM 779 O O . ILE A 1 93 ? -6.164 1.774 -4.043 1 78.88 93 ILE A O 1
ATOM 783 N N . PRO A 1 94 ? -8.164 2.777 -3.723 1 74.75 94 PRO A N 1
ATOM 784 C CA . PRO A 1 94 ? -7.492 3.977 -3.215 1 74.75 94 PRO A CA 1
ATOM 785 C C . PRO A 1 94 ? -6.551 3.678 -2.051 1 74.75 94 PRO A C 1
ATOM 787 O O . PRO A 1 94 ? -6.91 2.93 -1.139 1 74.75 94 PRO A O 1
ATOM 790 N N . GLY A 1 95 ? -5.336 4.184 -2.205 1 73 95 GLY A N 1
ATOM 791 C CA . GLY A 1 95 ? -4.379 4.047 -1.119 1 73 95 GLY A CA 1
ATOM 792 C C . GLY A 1 95 ? -3.594 2.748 -1.176 1 73 95 GLY A C 1
ATOM 793 O O . GLY A 1 95 ? -2.566 2.609 -0.51 1 73 95 GLY A O 1
ATOM 794 N N . ILE A 1 96 ? -4.133 1.79 -1.947 1 71.19 96 ILE A N 1
ATOM 795 C CA . ILE A 1 96 ? -3.508 0.472 -1.97 1 71.19 96 ILE A CA 1
ATOM 796 C C . ILE A 1 96 ? -2.877 0.225 -3.338 1 71.19 96 ILE A C 1
ATOM 798 O O . ILE A 1 96 ? -1.796 -0.362 -3.434 1 71.19 96 ILE A O 1
ATOM 802 N N . SER A 1 97 ? -3.564 0.78 -4.277 1 72.81 97 SER A N 1
ATOM 803 C CA . SER A 1 97 ? -3.109 0.507 -5.637 1 72.81 97 SER A CA 1
ATOM 804 C C . SER A 1 97 ? -1.739 1.127 -5.895 1 72.81 97 SER A C 1
ATOM 806 O O . SER A 1 97 ? -1.466 2.246 -5.457 1 72.81 97 SER A O 1
ATOM 808 N N . THR A 1 98 ? -0.973 0.342 -6.508 1 74.44 98 THR A N 1
ATOM 809 C CA . THR A 1 98 ? 0.426 0.723 -6.668 1 74.44 98 THR A CA 1
ATOM 810 C C . THR A 1 98 ? 0.654 1.391 -8.016 1 74.44 98 THR A C 1
ATOM 812 O O . THR A 1 98 ? -0.125 1.193 -8.953 1 74.44 98 THR A O 1
ATOM 815 N N . GLN A 1 99 ? 1.635 2.234 -8.023 1 67.5 99 GLN A N 1
ATOM 816 C CA . GLN A 1 99 ? 2.08 2.916 -9.234 1 67.5 99 GLN A CA 1
ATOM 817 C C . GLN A 1 99 ? 2.658 1.926 -10.242 1 67.5 99 GLN A C 1
ATOM 819 O O . GLN A 1 99 ? 2.432 2.055 -11.445 1 67.5 99 GLN A O 1
ATOM 824 N N . SER A 1 100 ? 3.33 1.001 -9.617 1 65.5 100 SER A N 1
ATOM 825 C CA . SER A 1 100 ? 4.02 0.047 -10.484 1 65.5 100 SER A CA 1
ATOM 826 C C . SER A 1 100 ? 3.047 -0.971 -11.07 1 65.5 100 SER A C 1
ATOM 828 O O . SER A 1 100 ? 1.969 -1.196 -10.516 1 65.5 100 SER A O 1
ATOM 830 N N . LYS A 1 101 ? 3.432 -1.417 -12.211 1 78.38 101 LYS A N 1
ATOM 831 C CA . LYS A 1 101 ? 2.639 -2.484 -12.812 1 78.38 101 LYS A CA 1
ATOM 832 C C . LYS A 1 101 ? 2.783 -3.785 -12.031 1 78.38 101 LYS A C 1
ATOM 834 O O . LYS A 1 101 ? 3.85 -4.07 -11.484 1 78.38 101 LYS A O 1
ATOM 839 N N . THR A 1 102 ? 1.727 -4.359 -11.812 1 86.81 102 THR A N 1
ATOM 840 C CA . THR A 1 102 ? 1.674 -5.617 -11.07 1 86.81 102 THR A CA 1
ATOM 841 C C . THR A 1 102 ? 1.146 -6.742 -11.953 1 86.81 102 THR A C 1
ATOM 843 O O . THR A 1 102 ? 0.56 -6.488 -13.008 1 86.81 102 THR A O 1
ATOM 846 N N . PRO A 1 103 ? 1.569 -7.992 -11.516 1 93.56 103 PRO A N 1
ATOM 847 C CA . PRO A 1 103 ? 0.844 -9.086 -12.172 1 93.56 103 PRO A CA 1
ATOM 848 C C . PRO A 1 103 ? -0.668 -8.977 -11.992 1 93.56 103 PRO A C 1
ATOM 850 O O . PRO A 1 103 ? -1.146 -8.133 -11.234 1 93.56 103 PRO A O 1
ATOM 853 N N . GLU A 1 104 ? -1.409 -9.812 -12.719 1 94.19 104 GLU A N 1
ATOM 854 C CA . GLU A 1 104 ? -2.867 -9.773 -12.648 1 94.19 104 GLU A CA 1
ATOM 855 C C . GLU A 1 104 ? -3.359 -10.047 -11.234 1 94.19 104 GLU A C 1
ATOM 857 O O . GLU A 1 104 ? -4.184 -9.297 -10.695 1 94.19 104 GLU A O 1
ATOM 862 N N . CYS A 1 105 ? -2.867 -11.102 -10.711 1 96.19 105 CYS A N 1
ATOM 863 C CA . CYS A 1 105 ? -3.334 -11.469 -9.383 1 96.19 105 CYS A CA 1
ATOM 864 C C . CYS A 1 105 ? -2.297 -12.32 -8.656 1 96.19 105 CYS A C 1
ATOM 866 O O . CYS A 1 105 ? -1.256 -12.656 -9.227 1 96.19 105 CYS A O 1
ATOM 868 N N . ALA A 1 106 ? -2.518 -12.539 -7.355 1 97.12 106 ALA A N 1
ATOM 869 C CA . ALA A 1 106 ? -1.83 -13.547 -6.547 1 97.12 106 ALA A CA 1
ATOM 870 C C . ALA A 1 106 ? -2.811 -14.586 -6.012 1 97.12 106 ALA A C 1
ATOM 872 O O . ALA A 1 106 ? -3.895 -14.234 -5.535 1 97.12 106 ALA A O 1
ATOM 873 N N . ILE A 1 107 ? -2.449 -15.797 -6.156 1 98.12 107 ILE A N 1
ATOM 874 C CA . ILE A 1 107 ? -3.176 -16.891 -5.512 1 98.12 107 ILE A CA 1
ATOM 875 C C . ILE A 1 107 ? -2.381 -17.391 -4.312 1 98.12 107 ILE A C 1
ATOM 877 O O . ILE A 1 107 ? -1.241 -17.844 -4.457 1 98.12 107 ILE A O 1
ATOM 881 N N . LEU A 1 108 ? -2.93 -17.281 -3.168 1 96.88 108 LEU A N 1
ATOM 882 C CA . LEU A 1 108 ? -2.312 -17.781 -1.942 1 96.88 108 LEU A CA 1
ATOM 883 C C . LEU A 1 108 ? -2.854 -19.156 -1.579 1 96.88 108 LEU A C 1
ATOM 885 O O . LEU A 1 108 ? -4.066 -19.328 -1.427 1 96.88 108 LEU A O 1
ATOM 889 N N . VAL A 1 109 ? -1.979 -20.094 -1.44 1 96.69 109 VAL A N 1
ATOM 890 C CA . VAL A 1 109 ? -2.377 -21.453 -1.11 1 96.69 109 VAL A CA 1
ATOM 891 C C . VAL A 1 109 ? -1.727 -21.875 0.205 1 96.69 109 VAL A C 1
ATOM 893 O O . VAL A 1 109 ? -0.5 -21.969 0.295 1 96.69 109 VAL A O 1
ATOM 896 N N . LEU A 1 110 ? -2.502 -22.078 1.173 1 94.44 110 LEU A N 1
ATOM 897 C CA . LEU A 1 110 ? -2.02 -22.578 2.455 1 94.44 110 LEU A CA 1
ATOM 898 C C . LEU A 1 110 ? -2.033 -24.109 2.484 1 94.44 110 LEU A C 1
ATOM 900 O O . LEU A 1 110 ? -3.096 -24.719 2.395 1 94.44 110 LEU A O 1
ATOM 904 N N . GLN A 1 111 ? -0.896 -24.641 2.602 1 94.75 111 GLN A N 1
ATOM 905 C CA . GLN A 1 111 ? -0.758 -26.094 2.646 1 94.75 111 GLN A CA 1
ATOM 906 C C . GLN A 1 111 ? -0.287 -26.562 4.023 1 94.75 111 GLN A C 1
ATOM 908 O O . GLN A 1 111 ? 0.618 -25.969 4.609 1 94.75 111 GLN A O 1
ATOM 913 N N . LYS A 1 112 ? -0.891 -27.562 4.473 1 91.62 112 LYS A N 1
ATOM 914 C CA . LYS A 1 112 ? -0.494 -28.203 5.719 1 91.62 112 LYS A CA 1
ATOM 915 C C . LYS A 1 112 ? 0.422 -29.391 5.453 1 91.62 112 LYS A C 1
ATOM 917 O O . LYS A 1 112 ? 0.123 -30.234 4.602 1 91.62 112 LYS A O 1
ATOM 922 N N . TYR A 1 113 ? 1.562 -29.328 6.121 1 88.06 113 TYR A N 1
ATOM 923 C CA . TYR A 1 113 ? 2.504 -30.438 5.984 1 88.06 113 TYR A CA 1
ATOM 924 C C . TYR A 1 113 ? 2.512 -31.312 7.238 1 88.06 113 TYR A C 1
ATOM 926 O O . TYR A 1 113 ? 2.414 -30.797 8.352 1 88.06 113 TYR A O 1
ATOM 934 N N . GLN A 1 114 ? 2.416 -32.594 7.059 1 74.81 114 GLN A N 1
ATOM 935 C CA . GLN A 1 114 ? 2.473 -33.531 8.164 1 74.81 114 GLN A CA 1
ATOM 936 C C . GLN A 1 114 ? 3.902 -34.031 8.398 1 74.81 114 GLN A C 1
ATOM 938 O O . GLN A 1 114 ? 4.594 -34.406 7.457 1 74.81 114 GLN A O 1
ATOM 943 N N . ASP A 1 115 ? 4.664 -33.406 9.242 1 60.88 115 ASP A N 1
ATOM 944 C CA . ASP A 1 115 ? 5.973 -33.969 9.508 1 60.88 115 ASP A CA 1
ATOM 945 C C . ASP A 1 115 ? 5.836 -35.406 10.062 1 60.88 115 ASP A C 1
ATOM 947 O O . ASP A 1 115 ? 5.418 -35.562 11.211 1 60.88 115 ASP A O 1
ATOM 951 N N . THR A 1 116 ? 5.699 -36.406 9.203 1 55.59 116 THR A N 1
ATOM 952 C CA . THR A 1 116 ? 5.613 -37.812 9.664 1 55.59 116 THR A CA 1
ATOM 953 C C . THR A 1 116 ? 6.898 -38.219 10.367 1 55.59 116 THR A C 1
ATOM 955 O O . THR A 1 116 ? 6.977 -39.312 10.93 1 55.59 116 THR A O 1
ATOM 958 N N . THR A 1 117 ? 8.008 -37.688 9.984 1 49.78 117 THR A N 1
ATOM 959 C CA . THR A 1 117 ? 9.188 -38.344 10.555 1 49.78 117 THR A CA 1
ATOM 960 C C . THR A 1 117 ? 9.172 -38.281 12.078 1 49.78 117 THR A C 1
ATOM 962 O O . THR A 1 117 ? 9.828 -39.062 12.75 1 49.78 117 THR A O 1
ATOM 965 N N . GLN A 1 118 ? 9.203 -37.062 12.625 1 44.62 118 GLN A N 1
ATOM 966 C CA . GLN A 1 118 ? 9.523 -37.031 14.047 1 44.62 118 GLN A CA 1
ATOM 967 C C . GLN A 1 118 ? 8.297 -37.375 14.891 1 44.62 118 GLN A C 1
ATOM 969 O O . GLN A 1 118 ? 7.211 -36.875 14.656 1 44.62 118 GLN A O 1
ATOM 974 N N . ASN A 1 119 ? 8.234 -38.625 15.516 1 43.75 119 ASN A N 1
ATOM 975 C CA . ASN A 1 119 ? 7.387 -39.062 16.609 1 43.75 119 ASN A CA 1
ATOM 976 C C . ASN A 1 119 ? 6.867 -37.906 17.438 1 43.75 119 ASN A C 1
ATOM 978 O O . ASN A 1 119 ? 6.277 -38.094 18.5 1 43.75 119 ASN A O 1
ATOM 982 N N . LEU A 1 120 ? 7.727 -36.875 17.719 1 42.31 120 LEU A N 1
ATOM 983 C CA . LEU A 1 120 ? 7.371 -35.875 18.719 1 42.31 120 LEU A CA 1
ATOM 984 C C . LEU A 1 120 ? 6.059 -35.188 18.344 1 42.31 120 LEU A C 1
ATOM 986 O O . LEU A 1 120 ? 5.594 -35.281 17.219 1 42.31 120 LEU A O 1
ATOM 990 N N . ILE A 1 121 ? 5.703 -34 19.109 1 48.09 121 ILE A N 1
ATOM 991 C CA . ILE A 1 121 ? 4.633 -33 19.297 1 48.09 121 ILE A CA 1
ATOM 992 C C . ILE A 1 121 ? 4.184 -32.469 17.938 1 48.09 121 ILE A C 1
ATOM 994 O O . ILE A 1 121 ? 5.016 -32.125 17.109 1 48.09 121 ILE A O 1
ATOM 998 N N . ASP A 1 122 ? 2.965 -32.844 17.453 1 55.38 122 ASP A N 1
ATOM 999 C CA . ASP A 1 122 ? 2.09 -32.531 16.328 1 55.38 122 ASP A CA 1
ATOM 1000 C C . ASP A 1 122 ? 2.322 -31.094 15.828 1 55.38 122 ASP A C 1
ATOM 1002 O O . ASP A 1 122 ? 1.516 -30.203 16.094 1 55.38 122 ASP A O 1
ATOM 1006 N N . GLU A 1 123 ? 3.482 -30.766 15.727 1 64.06 123 GLU A N 1
ATOM 1007 C CA . GLU A 1 123 ? 3.664 -29.422 15.188 1 64.06 123 GLU A CA 1
ATOM 1008 C C . GLU A 1 123 ? 3.219 -29.344 13.727 1 64.06 123 GLU A C 1
ATOM 1010 O O . GLU A 1 123 ? 3.629 -30.172 12.906 1 64.06 123 GLU A O 1
ATOM 1015 N N . LYS A 1 124 ? 2.199 -28.688 13.5 1 77.62 124 LYS A N 1
ATOM 1016 C CA . LYS A 1 124 ? 1.697 -28.422 12.156 1 77.62 124 LYS A CA 1
ATOM 1017 C C . LYS A 1 124 ? 2.51 -27.328 11.477 1 77.62 124 LYS A C 1
ATOM 1019 O O . LYS A 1 124 ? 2.701 -26.25 12.039 1 77.62 124 LYS A O 1
ATOM 1024 N N . ILE A 1 125 ? 3.18 -27.797 10.414 1 84.69 125 ILE A N 1
ATOM 1025 C CA . ILE A 1 125 ? 3.914 -26.828 9.602 1 84.69 125 ILE A CA 1
ATOM 1026 C C . ILE A 1 125 ? 3.088 -26.453 8.375 1 84.69 125 ILE A C 1
ATOM 1028 O O . ILE A 1 125 ? 2.557 -27.328 7.684 1 84.69 125 ILE A O 1
ATOM 1032 N N . TYR A 1 126 ? 2.943 -25.172 8.266 1 89.12 126 TYR A N 1
ATOM 1033 C CA . TYR A 1 126 ? 2.209 -24.672 7.105 1 89.12 126 TYR A CA 1
ATOM 1034 C C . TYR A 1 126 ? 3.131 -23.906 6.164 1 89.12 126 TYR A C 1
ATOM 1036 O O . TYR A 1 126 ? 4.074 -23.25 6.605 1 89.12 126 TYR A O 1
ATOM 1044 N N . ARG A 1 127 ? 2.857 -24.141 4.938 1 91.75 127 ARG A N 1
ATOM 1045 C CA . ARG A 1 127 ? 3.453 -23.297 3.898 1 91.75 127 ARG A CA 1
ATOM 1046 C C . ARG A 1 127 ? 2.393 -22.469 3.193 1 91.75 127 ARG A C 1
ATOM 1048 O O . ARG A 1 127 ? 1.377 -22.984 2.74 1 91.75 127 ARG A O 1
ATOM 1055 N N . LEU A 1 128 ? 2.627 -21.203 3.217 1 93.94 128 LEU A N 1
ATOM 1056 C CA . LEU A 1 128 ? 1.81 -20.328 2.385 1 93.94 128 LEU A CA 1
ATOM 1057 C C . LEU A 1 128 ? 2.512 -20.016 1.065 1 93.94 128 LEU A C 1
ATOM 1059 O O . LEU A 1 128 ? 3.451 -19.219 1.027 1 93.94 128 LEU A O 1
ATOM 1063 N N . MET A 1 129 ? 2.045 -20.688 0.054 1 96.31 129 MET A N 1
ATOM 1064 C CA . MET A 1 129 ? 2.584 -20.453 -1.28 1 96.31 129 MET A CA 1
ATOM 1065 C C . MET A 1 129 ? 1.879 -19.266 -1.942 1 96.31 129 MET A C 1
ATOM 1067 O O . MET A 1 129 ? 0.658 -19.281 -2.107 1 96.31 129 MET A O 1
ATOM 1071 N N . ILE A 1 130 ? 2.674 -18.234 -2.266 1 97.19 130 ILE A N 1
ATOM 1072 C CA . ILE A 1 130 ? 2.158 -17.062 -2.977 1 97.19 130 ILE A CA 1
ATOM 1073 C C . ILE A 1 130 ? 2.475 -17.188 -4.465 1 97.19 130 ILE A C 1
ATOM 1075 O O . ILE A 1 130 ? 3.631 -17.062 -4.875 1 97.19 130 ILE A O 1
ATOM 1079 N N . ILE A 1 131 ? 1.46 -17.391 -5.215 1 98.5 131 ILE A N 1
ATOM 1080 C CA . ILE A 1 131 ? 1.64 -17.578 -6.652 1 98.5 131 ILE A CA 1
ATOM 1081 C C . ILE A 1 131 ? 1.245 -16.297 -7.395 1 98.5 131 ILE A C 1
ATOM 1083 O O . ILE A 1 131 ? 0.06 -15.977 -7.504 1 98.5 131 ILE A O 1
ATOM 1087 N N . LEU A 1 132 ? 2.219 -15.625 -7.902 1 98.19 132 LEU A N 1
ATOM 1088 C CA . LEU A 1 132 ? 1.962 -14.445 -8.727 1 98.19 132 LEU A CA 1
ATOM 1089 C C . LEU A 1 132 ? 1.688 -14.844 -10.172 1 98.19 132 LEU A C 1
ATOM 1091 O O . LEU A 1 132 ? 2.502 -15.531 -10.797 1 98.19 132 LEU A O 1
ATOM 1095 N N . ILE A 1 133 ? 0.575 -14.375 -10.75 1 98.31 133 ILE A N 1
ATOM 1096 C CA . ILE A 1 133 ? 0.166 -14.805 -12.086 1 98.31 133 ILE A CA 1
ATOM 1097 C C . ILE A 1 133 ? 0.181 -13.617 -13.039 1 98.31 133 ILE A C 1
ATOM 1099 O O . ILE A 1 133 ? -0.493 -12.617 -12.805 1 98.31 133 ILE A O 1
ATOM 1103 N N . GLU A 1 134 ? 0.869 -13.758 -14.109 1 97.56 134 GLU A N 1
ATOM 1104 C CA . GLU A 1 134 ? 0.92 -12.781 -15.195 1 97.56 134 GLU A CA 1
ATOM 1105 C C . GLU A 1 134 ? 0.377 -13.375 -16.5 1 97.56 134 GLU A C 1
ATOM 1107 O O . GLU A 1 134 ? 0.754 -14.484 -16.891 1 97.56 134 GLU A O 1
ATOM 1112 N N . LEU A 1 135 ? -0.522 -12.664 -17.094 1 96.19 135 LEU A N 1
ATOM 1113 C CA . LEU A 1 135 ? -1.1 -13.07 -18.375 1 96.19 135 LEU A CA 1
ATOM 1114 C C . LEU A 1 135 ? -0.639 -12.148 -19.5 1 96.19 135 LEU A C 1
ATOM 1116 O O . LEU A 1 135 ? -0.7 -10.93 -19.375 1 96.19 135 LEU A O 1
ATOM 1120 N N . LYS A 1 136 ? -0.227 -12.766 -20.578 1 94.5 136 LYS A N 1
ATOM 1121 C CA . LYS A 1 136 ? 0.176 -12.008 -21.766 1 94.5 136 LYS A CA 1
ATOM 1122 C C . LYS A 1 136 ? -0.388 -12.625 -23.031 1 94.5 136 LYS A C 1
ATOM 1124 O O . LYS A 1 136 ? -0.175 -13.812 -23.297 1 94.5 136 LYS A O 1
ATOM 1129 N N . SER A 1 137 ? -0.992 -11.766 -23.797 1 93.44 137 SER A N 1
ATOM 1130 C CA . SER A 1 137 ? -1.434 -12.25 -25.094 1 93.44 137 SER A CA 1
ATOM 1131 C C . SER A 1 137 ? -0.25 -12.477 -26.031 1 93.44 137 SER A C 1
ATOM 1133 O O . SER A 1 137 ? -0.243 -13.43 -26.812 1 93.44 137 SER A O 1
ATOM 1135 N N . SER A 1 138 ? 0.644 -11.578 -25.984 1 92.94 138 SER A N 1
ATOM 1136 C CA . SER A 1 138 ? 1.815 -11.703 -26.844 1 92.94 138 SER A CA 1
ATOM 1137 C C . SER A 1 138 ? 3.066 -11.172 -26.141 1 92.94 138 SER A C 1
ATOM 1139 O O . SER A 1 138 ? 3.02 -10.148 -25.469 1 92.94 138 SER A O 1
ATOM 1141 N N . ILE A 1 139 ? 4.105 -11.945 -26.281 1 95.69 139 ILE A N 1
ATOM 1142 C CA . ILE A 1 139 ? 5.441 -11.508 -25.891 1 95.69 139 ILE A CA 1
ATOM 1143 C C . ILE A 1 139 ? 6.301 -11.305 -27.141 1 95.69 139 ILE A C 1
ATOM 1145 O O . ILE A 1 139 ? 6.82 -12.266 -27.703 1 95.69 139 ILE A O 1
ATOM 1149 N N . ASN A 1 140 ? 6.375 -10.047 -27.5 1 94.06 140 ASN A N 1
ATOM 1150 C CA . ASN A 1 140 ? 7.125 -9.734 -28.719 1 94.06 140 ASN A CA 1
ATOM 1151 C C . ASN A 1 140 ? 8.383 -8.93 -28.406 1 94.06 140 ASN A C 1
ATOM 1153 O O . ASN A 1 140 ? 8.305 -7.746 -28.078 1 94.06 140 ASN A O 1
ATOM 1157 N N . VAL A 1 141 ? 9.508 -9.594 -28.562 1 94.31 141 VAL A N 1
ATOM 1158 C CA . VAL A 1 141 ? 10.797 -8.938 -28.344 1 94.31 141 VAL A CA 1
ATOM 1159 C C . VAL A 1 141 ? 11.344 -8.43 -29.672 1 94.31 141 VAL A C 1
ATOM 1161 O O . VAL A 1 141 ? 11.617 -9.219 -30.594 1 94.31 141 VAL A O 1
ATOM 1164 N N . LYS A 1 142 ? 11.531 -7.168 -29.75 1 91.69 142 LYS A N 1
ATOM 1165 C CA . LYS A 1 142 ? 11.914 -6.543 -31.016 1 91.69 142 LYS A CA 1
ATOM 1166 C C . LYS A 1 142 ? 13.43 -6.566 -31.203 1 91.69 142 LYS A C 1
ATOM 1168 O O . LYS A 1 142 ? 13.914 -6.664 -32.344 1 91.69 142 LYS A O 1
ATOM 1173 N N . ASN A 1 143 ? 14.062 -6.324 -30.25 1 89.44 143 ASN A N 1
ATOM 1174 C CA . ASN A 1 143 ? 15.523 -6.305 -30.297 1 89.44 143 ASN A CA 1
ATOM 1175 C C . ASN A 1 143 ? 16.141 -6.621 -28.953 1 89.44 143 ASN A C 1
ATOM 1177 O O . ASN A 1 143 ? 15.422 -6.883 -27.984 1 89.44 143 ASN A O 1
ATOM 1181 N N . TYR A 1 144 ? 17.469 -6.508 -28.906 1 91.69 144 TYR A N 1
ATOM 1182 C CA . TYR A 1 144 ? 18.25 -6.906 -27.75 1 91.69 144 TYR A CA 1
ATOM 1183 C C . TYR A 1 144 ? 17.938 -6.012 -26.547 1 91.69 144 TYR A C 1
ATOM 1185 O O . TYR A 1 144 ? 18.031 -6.449 -25.406 1 91.69 144 TYR A O 1
ATOM 1193 N N . HIS A 1 145 ? 17.5 -4.809 -26.781 1 90.69 145 HIS A N 1
ATOM 1194 C CA . HIS A 1 145 ? 17.281 -3.844 -25.719 1 90.69 145 HIS A CA 1
ATOM 1195 C C . HIS A 1 145 ? 15.797 -3.615 -25.469 1 90.69 145 HIS A C 1
ATOM 1197 O O . HIS A 1 145 ? 15.422 -2.727 -24.688 1 90.69 145 HIS A O 1
ATOM 1203 N N . ASP A 1 146 ? 15.055 -4.512 -26.094 1 89.25 146 ASP A N 1
ATOM 1204 C CA . ASP A 1 146 ? 13.617 -4.383 -25.906 1 89.25 146 ASP A CA 1
ATOM 1205 C C . ASP A 1 146 ? 13.227 -4.547 -24.438 1 89.25 146 ASP A C 1
ATOM 1207 O O . ASP A 1 146 ? 13.742 -5.43 -23.75 1 89.25 146 ASP A O 1
ATOM 1211 N N . SER A 1 147 ? 12.242 -3.783 -23.922 1 92.56 147 SER A N 1
ATOM 1212 C CA . SER A 1 147 ? 11.969 -3.709 -22.484 1 92.56 147 SER A CA 1
ATOM 1213 C C . SER A 1 147 ? 10.805 -4.621 -22.094 1 92.56 147 SER A C 1
ATOM 1215 O O . SER A 1 147 ? 10.461 -4.727 -20.922 1 92.56 147 SER A O 1
ATOM 1217 N N . VAL A 1 148 ? 10.25 -5.285 -23 1 94.5 148 VAL A N 1
ATOM 1218 C CA . VAL A 1 148 ? 9.031 -6.051 -22.734 1 94.5 148 VAL A CA 1
ATOM 1219 C C . VAL A 1 148 ? 9.305 -7.094 -21.656 1 94.5 148 VAL A C 1
ATOM 1221 O O . VAL A 1 148 ? 8.531 -7.227 -20.703 1 94.5 148 VAL A O 1
ATOM 1224 N N . LEU A 1 149 ? 10.391 -7.805 -21.828 1 96.94 149 LEU A N 1
ATOM 1225 C CA . LEU A 1 149 ? 10.719 -8.852 -20.859 1 96.94 149 LEU A CA 1
ATOM 1226 C C . LEU A 1 149 ? 11.109 -8.242 -19.516 1 96.94 149 LEU A C 1
ATOM 1228 O O . LEU A 1 149 ? 10.711 -8.75 -18.469 1 96.94 149 LEU A O 1
ATOM 1232 N N . LYS A 1 150 ? 11.797 -7.16 -19.547 1 95.56 150 LYS A N 1
ATOM 1233 C CA . LYS A 1 150 ? 12.18 -6.469 -18.328 1 95.56 150 LYS A CA 1
ATOM 1234 C C . LYS A 1 150 ? 10.953 -5.941 -17.578 1 95.56 150 LYS A C 1
ATOM 1236 O O . LYS A 1 150 ? 10.914 -5.938 -16.344 1 95.56 150 LYS A O 1
ATOM 1241 N N . ASN A 1 151 ? 10 -5.551 -18.344 1 94.81 151 ASN A N 1
ATOM 1242 C CA . ASN A 1 151 ? 8.758 -5.086 -17.75 1 94.81 151 ASN A CA 1
ATOM 1243 C C . ASN A 1 151 ? 8.047 -6.207 -16.984 1 94.81 151 ASN A C 1
ATOM 1245 O O . ASN A 1 151 ? 7.52 -5.988 -15.898 1 94.81 151 ASN A O 1
ATOM 1249 N N . ILE A 1 152 ? 8.047 -7.352 -17.531 1 96.56 152 ILE A N 1
ATOM 1250 C CA . ILE A 1 152 ? 7.43 -8.5 -16.875 1 96.56 152 ILE A CA 1
ATOM 1251 C C . ILE A 1 152 ? 8.211 -8.852 -15.602 1 96.56 152 ILE A C 1
ATOM 1253 O O . ILE A 1 152 ? 7.617 -9.133 -14.562 1 96.56 152 ILE A O 1
ATOM 1257 N N . GLU A 1 153 ? 9.531 -8.828 -15.68 1 96.94 153 GLU A N 1
ATOM 1258 C CA . GLU A 1 153 ? 10.359 -9.039 -14.5 1 96.94 153 GLU A CA 1
ATOM 1259 C C . GLU A 1 153 ? 10.008 -8.055 -13.391 1 96.94 153 GLU A C 1
ATOM 1261 O O . GLU A 1 153 ? 9.883 -8.445 -12.227 1 96.94 153 GLU A O 1
ATOM 1266 N N . GLY A 1 154 ? 9.836 -6.828 -13.812 1 93.94 154 GLY A N 1
ATOM 1267 C CA . GLY A 1 154 ? 9.469 -5.789 -12.867 1 93.94 154 GLY A CA 1
ATOM 1268 C C . GLY A 1 154 ? 8.133 -6.035 -12.195 1 93.94 154 GLY A C 1
ATOM 1269 O O . GLY A 1 154 ? 7.961 -5.738 -11.008 1 93.94 154 GLY A O 1
ATOM 1270 N N . LYS A 1 155 ? 7.23 -6.59 -12.906 1 93.94 155 LYS A N 1
ATOM 1271 C CA . LYS A 1 155 ? 5.914 -6.895 -12.352 1 93.94 155 LYS A CA 1
ATOM 1272 C C . LYS A 1 155 ? 6.02 -7.93 -11.234 1 93.94 155 LYS A C 1
ATOM 1274 O O . LYS A 1 155 ? 5.363 -7.801 -10.195 1 93.94 155 LYS A O 1
ATOM 1279 N N . PHE A 1 156 ? 6.801 -8.922 -11.469 1 96.44 156 PHE A N 1
ATOM 1280 C CA . PHE A 1 156 ? 6.977 -9.938 -10.445 1 96.44 156 PHE A CA 1
ATOM 1281 C C . PHE A 1 156 ? 7.656 -9.359 -9.211 1 96.44 156 PHE A C 1
ATOM 1283 O O . PHE A 1 156 ? 7.254 -9.641 -8.078 1 96.44 156 PHE A O 1
ATOM 1290 N N . ALA A 1 157 ? 8.672 -8.547 -9.445 1 94 157 ALA A N 1
ATOM 1291 C CA . ALA A 1 157 ? 9.359 -7.902 -8.336 1 94 157 ALA A CA 1
ATOM 1292 C C . ALA A 1 157 ? 8.406 -7.043 -7.52 1 94 157 ALA A C 1
ATOM 1294 O O . ALA A 1 157 ? 8.359 -7.145 -6.289 1 94 157 ALA A O 1
ATOM 1295 N N . ASP A 1 158 ? 7.656 -6.266 -8.18 1 91.19 158 ASP A N 1
ATOM 1296 C CA . ASP A 1 158 ? 6.688 -5.395 -7.523 1 91.19 158 ASP A CA 1
ATOM 1297 C C . ASP A 1 158 ? 5.598 -6.211 -6.832 1 91.19 158 ASP A C 1
ATOM 1299 O O . ASP A 1 158 ? 5.164 -5.867 -5.73 1 91.19 158 ASP A O 1
ATOM 1303 N N . GLY A 1 159 ? 5.172 -7.238 -7.543 1 93.31 159 GLY A N 1
ATOM 1304 C CA . GLY A 1 159 ? 4.188 -8.125 -6.945 1 93.31 159 GLY A CA 1
ATOM 1305 C C . GLY A 1 159 ? 4.648 -8.734 -5.633 1 93.31 159 GLY A C 1
ATOM 1306 O O . GLY A 1 159 ? 3.881 -8.805 -4.672 1 93.31 159 GLY A O 1
ATOM 1307 N N . MET A 1 160 ? 5.898 -9.148 -5.555 1 94.38 160 MET A N 1
ATOM 1308 C CA . MET A 1 160 ? 6.461 -9.703 -4.324 1 94.38 160 MET A CA 1
ATOM 1309 C C . MET A 1 160 ? 6.461 -8.656 -3.213 1 94.38 160 MET A C 1
ATOM 1311 O O . MET A 1 160 ? 6.023 -8.93 -2.096 1 94.38 160 MET A O 1
ATOM 1315 N N . SER A 1 161 ? 6.945 -7.516 -3.543 1 91.06 161 SER A N 1
ATOM 1316 C CA . SER A 1 161 ? 7 -6.438 -2.561 1 91.06 161 SER A CA 1
ATOM 1317 C C . SER A 1 161 ? 5.613 -6.105 -2.027 1 91.06 161 SER A C 1
ATOM 1319 O O . SER A 1 161 ? 5.426 -5.949 -0.818 1 91.06 161 SER A O 1
ATOM 1321 N N . ARG A 1 162 ? 4.73 -6.047 -2.928 1 89.81 162 ARG A N 1
ATOM 1322 C CA . ARG A 1 162 ? 3.354 -5.754 -2.547 1 89.81 162 ARG A CA 1
ATOM 1323 C C . ARG A 1 162 ? 2.797 -6.836 -1.629 1 89.81 162 ARG A C 1
ATOM 1325 O O . ARG A 1 162 ? 2.143 -6.531 -0.628 1 89.81 162 ARG A O 1
ATOM 1332 N N . MET A 1 163 ? 3.035 -7.98 -1.942 1 91.56 163 MET A N 1
ATOM 1333 C CA . MET A 1 163 ? 2.531 -9.086 -1.135 1 91.56 163 MET A CA 1
ATOM 1334 C C . MET A 1 163 ? 3.182 -9.094 0.244 1 91.56 163 MET A C 1
ATOM 1336 O O . MET A 1 163 ? 2.543 -9.453 1.235 1 91.56 163 MET A O 1
ATOM 1340 N N . TYR A 1 164 ? 4.449 -8.758 0.352 1 89.56 164 TYR A N 1
ATOM 1341 C CA . TYR A 1 164 ? 5.09 -8.641 1.657 1 89.56 164 TYR A CA 1
ATOM 1342 C C . TYR A 1 164 ? 4.32 -7.68 2.557 1 89.56 164 TYR A C 1
ATOM 1344 O O . TYR A 1 164 ? 4.082 -7.977 3.73 1 89.56 164 TYR A O 1
ATOM 1352 N N . ILE A 1 165 ? 3.912 -6.637 1.982 1 84.44 165 ILE A N 1
ATOM 1353 C CA . ILE A 1 165 ? 3.199 -5.621 2.75 1 84.44 165 ILE A CA 1
ATOM 1354 C C . ILE A 1 165 ? 1.812 -6.141 3.125 1 84.44 165 ILE A C 1
ATOM 1356 O O . ILE A 1 165 ? 1.406 -6.055 4.289 1 84.44 165 ILE A O 1
ATOM 1360 N N . LEU A 1 166 ? 1.142 -6.672 2.193 1 85.31 166 LEU A N 1
ATOM 1361 C CA . LEU A 1 166 ? -0.227 -7.125 2.41 1 85.31 166 LEU A CA 1
ATOM 1362 C C . LEU A 1 166 ? -0.27 -8.242 3.447 1 85.31 166 LEU A C 1
ATOM 1364 O O . LEU A 1 166 ? -1.201 -8.312 4.25 1 85.31 166 LEU A O 1
ATOM 1368 N N . LEU A 1 167 ? 0.689 -9.062 3.42 1 87.62 167 LEU A N 1
ATOM 1369 C CA . LEU A 1 167 ? 0.733 -10.172 4.367 1 87.62 167 LEU A CA 1
ATOM 1370 C C . LEU A 1 167 ? 0.979 -9.664 5.785 1 87.62 167 LEU A C 1
ATOM 1372 O O . LEU A 1 167 ? 0.62 -10.336 6.758 1 87.62 167 LEU A O 1
ATOM 1376 N N . THR A 1 168 ? 1.611 -8.57 5.902 1 80.56 168 THR A N 1
ATOM 1377 C CA . THR A 1 168 ? 1.861 -7.98 7.211 1 80.56 168 THR A CA 1
ATOM 1378 C C . THR A 1 168 ? 0.584 -7.371 7.781 1 80.56 168 THR A C 1
ATOM 1380 O O . THR A 1 168 ? 0.427 -7.273 9 1 80.56 168 THR A O 1
ATOM 1383 N N . LEU A 1 169 ? -0.302 -6.922 6.848 1 72.12 169 LEU A N 1
ATOM 1384 C CA . LEU A 1 169 ? -1.58 -6.375 7.289 1 72.12 169 LEU A CA 1
ATOM 1385 C C . LEU A 1 169 ? -2.426 -7.453 7.965 1 72.12 169 LEU A C 1
ATOM 1387 O O . LEU A 1 169 ? -3.309 -7.141 8.766 1 72.12 169 LEU A O 1
ATOM 1391 N N . ASN A 1 170 ? -2.191 -8.656 7.516 1 60.44 170 ASN A N 1
ATOM 1392 C CA . ASN A 1 170 ? -3.004 -9.758 8.008 1 60.44 170 ASN A CA 1
ATOM 1393 C C . ASN A 1 170 ? -2.713 -10.055 9.477 1 60.44 170 ASN A C 1
ATOM 1395 O O . ASN A 1 170 ? -1.592 -9.852 9.945 1 60.44 170 ASN A O 1
ATOM 1399 N N . ASN A 1 171 ? -3.895 -10.016 10.227 1 52.41 171 ASN A N 1
ATOM 1400 C CA . ASN A 1 171 ? -3.852 -10.281 11.664 1 52.41 171 ASN A CA 1
ATOM 1401 C C . ASN A 1 171 ? -3.744 -11.773 11.961 1 52.41 171 ASN A C 1
ATOM 1403 O O . ASN A 1 171 ? -4.66 -12.359 12.531 1 52.41 171 ASN A O 1
ATOM 1407 N N . HIS A 1 172 ? -2.875 -12.461 11.227 1 49.25 172 HIS A N 1
ATOM 1408 C CA . HIS A 1 172 ? -2.848 -13.898 11.469 1 49.25 172 HIS A CA 1
ATOM 1409 C C . HIS A 1 172 ? -2.686 -14.211 12.953 1 49.25 172 HIS A C 1
ATOM 1411 O O . HIS A 1 172 ? -3.006 -15.312 13.406 1 49.25 172 HIS A O 1
ATOM 1417 N N . LEU A 1 173 ? -2.205 -13.172 13.578 1 49.03 173 LEU A N 1
ATOM 1418 C CA . LEU A 1 173 ? -2.07 -13.398 15.016 1 49.03 173 LEU A CA 1
ATOM 1419 C C . LEU A 1 173 ? -3.434 -13.391 15.695 1 49.03 173 LEU A C 1
ATOM 1421 O O . LEU A 1 173 ? -3.52 -13.469 16.922 1 49.03 173 LEU A O 1
ATOM 1425 N N . ASN A 1 174 ? -4.316 -13.281 14.727 1 47.91 174 ASN A N 1
ATOM 1426 C CA . ASN A 1 174 ? -5.641 -13.297 15.344 1 47.91 174 ASN A CA 1
ATOM 1427 C C . ASN A 1 174 ? -5.973 -14.672 15.922 1 47.91 174 ASN A C 1
ATOM 1429 O O . ASN A 1 174 ? -6.047 -15.656 15.18 1 47.91 174 ASN A O 1
ATOM 1433 N N . PRO A 1 175 ? -5.871 -14.742 17.109 1 49.25 175 PRO A N 1
ATOM 1434 C CA . PRO A 1 175 ? -6.152 -16.031 17.766 1 49.25 175 PRO A CA 1
ATOM 1435 C C . PRO A 1 175 ? -7.414 -16.703 17.234 1 49.25 175 PRO A C 1
ATOM 1437 O O . PRO A 1 175 ? -7.547 -17.922 17.312 1 49.25 175 PRO A O 1
ATOM 1440 N N . ILE A 1 176 ? -8.211 -15.844 16.641 1 48.56 176 ILE A N 1
ATOM 1441 C CA . ILE A 1 176 ? -9.492 -16.375 16.203 1 48.56 176 ILE A CA 1
ATOM 1442 C C . ILE A 1 176 ? -9.289 -17.359 15.047 1 48.56 176 ILE A C 1
ATOM 1444 O O . ILE A 1 176 ? -10.008 -18.344 14.93 1 48.56 176 ILE A O 1
ATOM 1448 N N . GLN A 1 177 ? -8.234 -17.109 14.375 1 57.31 177 GLN A N 1
ATOM 1449 C CA . GLN A 1 177 ? -8.102 -17.922 13.164 1 57.31 177 GLN A CA 1
ATOM 1450 C C . GLN A 1 177 ? -7.391 -19.234 13.469 1 57.31 177 GLN A C 1
ATOM 1452 O O . GLN A 1 177 ? -7.406 -20.156 12.648 1 57.31 177 GLN A O 1
ATOM 1457 N N . GLY A 1 178 ? -6.965 -19.406 14.672 1 62.03 178 GLY A N 1
ATOM 1458 C CA . GLY A 1 178 ? -6.465 -20.688 15.164 1 62.03 178 GLY A CA 1
ATOM 1459 C C . GLY A 1 178 ? -5.055 -20.984 14.703 1 62.03 178 GLY A C 1
ATOM 1460 O O . GLY A 1 178 ? -4.57 -22.109 14.859 1 62.03 178 GLY A O 1
ATOM 1461 N N . TYR A 1 179 ? -4.426 -20.078 14 1 69.94 179 TYR A N 1
ATOM 1462 C CA . TYR A 1 179 ? -3.09 -20.375 13.492 1 69.94 179 TYR A CA 1
ATOM 1463 C C . TYR A 1 179 ? -2.02 -19.719 14.359 1 69.94 179 TYR A C 1
ATOM 1465 O O . TYR A 1 179 ? -0.833 -19.75 14.031 1 69.94 179 TYR A O 1
ATOM 1473 N N . HIS A 1 180 ? -2.432 -19.141 15.445 1 70.81 180 HIS A N 1
ATOM 1474 C CA . HIS A 1 180 ? -1.539 -18.328 16.266 1 70.81 180 HIS A CA 1
ATOM 1475 C C . HIS A 1 180 ? -0.409 -19.172 16.844 1 70.81 180 HIS A C 1
ATOM 1477 O O . HIS A 1 180 ? 0.652 -18.641 17.188 1 70.81 180 HIS A O 1
ATOM 1483 N N . GLN A 1 181 ? -0.554 -20.484 16.859 1 74.19 181 GLN A N 1
ATOM 1484 C CA . GLN A 1 181 ? 0.478 -21.328 17.453 1 74.19 181 GLN A CA 1
ATOM 1485 C C . GLN A 1 181 ? 1.195 -22.141 16.375 1 74.19 181 GLN A C 1
ATOM 1487 O O . GLN A 1 181 ? 2.064 -22.953 16.688 1 74.19 181 GLN A O 1
ATOM 1492 N N . GLU A 1 182 ? 0.861 -21.891 15.164 1 78.81 182 GLU A N 1
ATOM 1493 C CA . GLU A 1 182 ? 1.417 -22.719 14.086 1 78.81 182 GLU A CA 1
ATOM 1494 C C . GLU A 1 182 ? 2.578 -22 13.398 1 78.81 182 GLU A C 1
ATOM 1496 O O . GLU A 1 182 ? 2.65 -20.781 13.398 1 78.81 182 GLU A O 1
ATOM 1501 N N . THR A 1 183 ? 3.41 -22.859 12.875 1 82.56 183 THR A N 1
ATOM 1502 C CA . THR A 1 183 ? 4.484 -22.328 12.039 1 82.56 183 THR A CA 1
ATOM 1503 C C . THR A 1 183 ? 4.023 -22.172 10.594 1 82.56 183 THR A C 1
ATOM 1505 O O . THR A 1 183 ? 3.566 -23.141 9.977 1 82.56 183 THR A O 1
ATOM 1508 N N . ILE A 1 184 ? 4.082 -21 10.102 1 86.81 184 ILE A N 1
ATOM 1509 C CA . ILE A 1 184 ? 3.711 -20.719 8.719 1 86.81 184 ILE A CA 1
ATOM 1510 C C . ILE A 1 184 ? 4.855 -20 8.016 1 86.81 184 ILE A C 1
ATOM 1512 O O . ILE A 1 184 ? 5.215 -18.875 8.391 1 86.81 184 ILE A O 1
ATOM 1516 N N . TYR A 1 185 ? 5.457 -20.625 7.078 1 88.12 185 TYR A N 1
ATOM 1517 C CA . TYR A 1 185 ? 6.438 -19.891 6.281 1 88.12 185 TYR A CA 1
ATOM 1518 C C . TYR A 1 185 ? 5.906 -19.609 4.879 1 88.12 185 TYR A C 1
ATOM 1520 O O . TYR A 1 185 ? 4.961 -20.266 4.426 1 88.12 185 TYR A O 1
ATOM 1528 N N . ILE A 1 186 ? 6.457 -18.625 4.254 1 92.44 186 ILE A N 1
ATOM 1529 C CA . ILE A 1 186 ? 5.926 -18.188 2.967 1 92.44 186 ILE A CA 1
ATOM 1530 C C . ILE A 1 186 ? 6.926 -18.516 1.857 1 92.44 186 ILE A C 1
ATOM 1532 O O . ILE A 1 186 ? 8.133 -18.531 2.092 1 92.44 186 ILE A O 1
ATOM 1536 N N . ASP A 1 187 ? 6.406 -18.766 0.736 1 94.12 187 ASP A N 1
ATOM 1537 C CA . ASP A 1 187 ? 7.176 -18.953 -0.49 1 94.12 187 ASP A CA 1
ATOM 1538 C C . ASP A 1 187 ? 6.488 -18.281 -1.678 1 94.12 187 ASP A C 1
ATOM 1540 O O . ASP A 1 187 ? 5.266 -18.125 -1.684 1 94.12 187 ASP A O 1
ATOM 1544 N N . PHE A 1 188 ? 7.34 -17.922 -2.627 1 97 188 PHE A N 1
ATOM 1545 C CA . PHE A 1 188 ? 6.809 -17.266 -3.814 1 97 188 PHE A CA 1
ATOM 1546 C C . PHE A 1 188 ? 7.047 -18.109 -5.059 1 97 188 PHE A C 1
ATOM 1548 O O . PHE A 1 188 ? 8.078 -18.781 -5.168 1 97 188 PHE A O 1
ATOM 1555 N N . LYS A 1 189 ? 6.141 -18 -5.902 1 97.69 189 LYS A N 1
ATOM 1556 C CA . LYS A 1 189 ? 6.258 -18.547 -7.254 1 97.69 189 LYS A CA 1
ATOM 1557 C C . LYS A 1 189 ? 5.602 -17.625 -8.273 1 97.69 189 LYS A C 1
ATOM 1559 O O . LYS A 1 189 ? 4.543 -17.047 -8.016 1 97.69 189 LYS A O 1
ATOM 1564 N N . GLY A 1 190 ? 6.254 -17.453 -9.375 1 98.19 190 GLY A N 1
ATOM 1565 C CA . GLY A 1 190 ? 5.664 -16.734 -10.477 1 98.19 190 GLY A CA 1
ATOM 1566 C C . GLY A 1 190 ? 5.23 -17.625 -11.625 1 98.19 190 GLY A C 1
ATOM 1567 O O . GLY A 1 190 ? 5.918 -18.594 -11.953 1 98.19 190 GLY A O 1
ATOM 1568 N N . ILE A 1 191 ? 4.105 -17.344 -12.172 1 98.56 191 ILE A N 1
ATOM 1569 C CA . ILE A 1 191 ? 3.633 -18.047 -13.359 1 98.56 191 ILE A CA 1
ATOM 1570 C C . ILE A 1 191 ? 3.33 -17.047 -14.469 1 98.56 191 ILE A C 1
ATOM 1572 O O . ILE A 1 191 ? 2.592 -16.078 -14.25 1 98.56 191 ILE A O 1
ATOM 1576 N N . LEU A 1 192 ? 3.918 -17.297 -15.586 1 98.19 192 LEU A N 1
ATOM 1577 C CA . LEU A 1 192 ? 3.654 -16.5 -16.781 1 98.19 192 LEU A CA 1
ATOM 1578 C C . LEU A 1 192 ? 2.881 -17.312 -17.812 1 98.19 192 LEU A C 1
ATOM 1580 O O . LEU A 1 192 ? 3.4 -18.297 -18.344 1 98.19 192 LEU A O 1
ATOM 1584 N N . PHE A 1 193 ? 1.64 -16.922 -18.047 1 97.69 193 PHE A N 1
ATOM 1585 C CA . PHE A 1 193 ? 0.858 -17.5 -19.141 1 97.69 193 PHE A CA 1
ATOM 1586 C C . PHE A 1 193 ? 0.925 -16.594 -20.375 1 97.69 193 PHE A C 1
ATOM 1588 O O . PHE A 1 193 ? 0.758 -15.383 -20.281 1 97.69 193 PHE A O 1
ATOM 1595 N N . TYR A 1 194 ? 1.17 -17.219 -21.484 1 96.44 194 TYR A N 1
ATOM 1596 C CA . TYR A 1 194 ? 1.189 -16.422 -22.703 1 96.44 194 TYR A CA 1
ATOM 1597 C C . TYR A 1 194 ? 0.639 -17.203 -23.891 1 96.44 194 TYR A C 1
ATOM 1599 O O . TYR A 1 194 ? 0.72 -18.438 -23.906 1 96.44 194 TYR A O 1
ATOM 1607 N N . LEU A 1 195 ? 0.108 -16.438 -24.812 1 94.62 195 LEU A N 1
ATOM 1608 C CA . LEU A 1 195 ? -0.495 -17.062 -25.984 1 94.62 195 LEU A CA 1
ATOM 1609 C C . LEU A 1 195 ? 0.532 -17.219 -27.094 1 94.62 195 LEU A C 1
ATOM 1611 O O . LEU A 1 195 ? 0.649 -18.297 -27.688 1 94.62 195 LEU A O 1
ATOM 1615 N N . LYS A 1 196 ? 1.211 -16.156 -27.453 1 94 196 LYS A N 1
ATOM 1616 C CA . LYS A 1 196 ? 2.219 -16.156 -28.516 1 94 196 LYS A CA 1
ATOM 1617 C C . LYS A 1 196 ? 3.496 -15.461 -28.062 1 94 196 LYS A C 1
ATOM 1619 O O . LYS A 1 196 ? 3.455 -14.57 -27.203 1 94 196 LYS A O 1
ATOM 1624 N N . SER A 1 197 ? 4.59 -15.969 -28.609 1 93.62 197 SER A N 1
ATOM 1625 C CA . SER A 1 197 ? 5.863 -15.328 -28.281 1 93.62 197 SER A CA 1
ATOM 1626 C C . SER A 1 197 ? 6.785 -15.297 -29.5 1 93.62 197 SER A C 1
ATOM 1628 O O . SER A 1 197 ? 6.809 -16.25 -30.297 1 93.62 197 SER A O 1
ATOM 1630 N N . ASN A 1 198 ? 7.336 -14.195 -29.719 1 94.31 198 ASN A N 1
ATOM 1631 C CA . ASN A 1 198 ? 8.461 -14 -30.625 1 94.31 198 ASN A CA 1
ATOM 1632 C C . ASN A 1 198 ? 9.695 -13.492 -29.891 1 94.31 198 ASN A C 1
ATOM 1634 O O . ASN A 1 198 ? 9.812 -12.305 -29.609 1 94.31 198 ASN A O 1
ATOM 1638 N N . LEU A 1 199 ? 10.641 -14.461 -29.672 1 92.56 199 LEU A N 1
ATOM 1639 C CA . LEU A 1 199 ? 11.773 -14.148 -28.812 1 92.56 199 LEU A CA 1
ATOM 1640 C C . LEU A 1 199 ? 13.055 -13.992 -29.625 1 92.56 199 LEU A C 1
ATOM 1642 O O . LEU A 1 199 ? 13.445 -14.906 -30.359 1 92.56 199 LEU A O 1
ATOM 1646 N N . ILE A 1 200 ? 13.547 -12.875 -29.562 1 90.81 200 ILE A N 1
ATOM 1647 C CA . ILE A 1 200 ? 14.891 -12.602 -30.078 1 90.81 200 ILE A CA 1
ATOM 1648 C C . ILE A 1 200 ? 15.859 -12.43 -28.906 1 90.81 200 ILE A C 1
ATOM 1650 O O . ILE A 1 200 ? 15.445 -12.156 -27.781 1 90.81 200 ILE A O 1
ATOM 1654 N N . ASP A 1 201 ? 17.125 -12.656 -29.203 1 90 201 ASP A N 1
ATOM 1655 C CA . ASP A 1 201 ? 18.125 -12.508 -28.156 1 90 201 ASP A CA 1
ATOM 1656 C C . ASP A 1 201 ? 17.906 -11.211 -27.375 1 90 201 ASP A C 1
ATOM 1658 O O . ASP A 1 201 ? 17.672 -10.156 -27.969 1 90 201 ASP A O 1
ATOM 1662 N N . ASN A 1 202 ? 17.891 -11.414 -26.062 1 88.38 202 ASN A N 1
ATOM 1663 C CA . ASN A 1 202 ? 17.531 -10.312 -25.172 1 88.38 202 ASN A CA 1
ATOM 1664 C C . ASN A 1 202 ? 18.344 -10.367 -23.875 1 88.38 202 ASN A C 1
ATOM 1666 O O . ASN A 1 202 ? 18.672 -11.445 -23.391 1 88.38 202 ASN A O 1
ATOM 1670 N N . ASN A 1 203 ? 18.641 -9.242 -23.266 1 92.19 203 ASN A N 1
ATOM 1671 C CA . ASN A 1 203 ? 19.516 -9.172 -22.094 1 92.19 203 ASN A CA 1
ATOM 1672 C C . ASN A 1 203 ? 18.75 -9.352 -20.797 1 92.19 203 ASN A C 1
ATOM 1674 O O . ASN A 1 203 ? 19.281 -9.148 -19.703 1 92.19 203 ASN A O 1
ATOM 1678 N N . SER A 1 204 ? 17.562 -9.805 -20.891 1 95.44 204 SER A N 1
ATOM 1679 C CA . SER A 1 204 ? 16.75 -9.984 -19.688 1 95.44 204 SER A CA 1
ATOM 1680 C C . SER A 1 204 ? 16.938 -11.383 -19.109 1 95.44 204 SER A C 1
ATOM 1682 O O . SER A 1 204 ? 17.312 -12.312 -19.812 1 95.44 204 SER A O 1
ATOM 1684 N N . GLN A 1 205 ? 16.734 -11.492 -17.797 1 97.31 205 GLN A N 1
ATOM 1685 C CA . GLN A 1 205 ? 16.734 -12.812 -17.156 1 97.31 205 GLN A CA 1
ATOM 1686 C C . GLN A 1 205 ? 15.594 -13.672 -17.688 1 97.31 205 GLN A C 1
ATOM 1688 O O . GLN A 1 205 ? 15.742 -14.891 -17.828 1 97.31 205 GLN A O 1
ATOM 1693 N N . LEU A 1 206 ? 14.5 -13.023 -18.016 1 97.69 206 LEU A N 1
ATOM 1694 C CA . LEU A 1 206 ? 13.312 -13.734 -18.453 1 97.69 206 LEU A CA 1
ATOM 1695 C C . LEU A 1 206 ? 13.547 -14.406 -19.797 1 97.69 206 LEU A C 1
ATOM 1697 O O . LEU A 1 206 ? 12.93 -15.438 -20.094 1 97.69 206 LEU A O 1
ATOM 1701 N N . TYR A 1 207 ? 14.398 -13.797 -20.562 1 97.56 207 TYR A N 1
ATOM 1702 C CA . TYR A 1 207 ? 14.758 -14.461 -21.812 1 97.56 207 TYR A CA 1
ATOM 1703 C C . TYR A 1 207 ? 15.336 -15.844 -21.531 1 97.56 207 TYR A C 1
ATOM 1705 O O . TYR A 1 207 ? 14.945 -16.828 -22.188 1 97.56 207 TYR A O 1
ATOM 1713 N N . SER A 1 208 ? 16.25 -15.914 -20.578 1 97.19 208 SER A N 1
ATOM 1714 C CA . SER A 1 208 ? 16.844 -17.203 -20.203 1 97.19 208 SER A CA 1
ATOM 1715 C C . SER A 1 208 ? 15.789 -18.156 -19.656 1 97.19 208 SER A C 1
ATOM 1717 O O . SER A 1 208 ? 15.836 -19.359 -19.906 1 97.19 208 SER A O 1
ATOM 1719 N N . ILE A 1 209 ? 14.867 -17.625 -18.938 1 97.94 209 ILE A N 1
ATOM 1720 C CA . ILE A 1 209 ? 13.805 -18.422 -18.328 1 97.94 209 ILE A CA 1
ATOM 1721 C C . ILE A 1 209 ? 12.898 -18.969 -19.422 1 97.94 209 ILE A C 1
ATOM 1723 O O . ILE A 1 209 ? 12.586 -20.172 -19.438 1 97.94 209 ILE A O 1
ATOM 1727 N N . LEU A 1 210 ? 12.578 -18.156 -20.344 1 97.19 210 LEU A N 1
ATOM 1728 C CA . LEU A 1 210 ? 11.688 -18.562 -21.422 1 97.19 210 LEU A CA 1
ATOM 1729 C C . LEU A 1 210 ? 12.359 -19.578 -22.328 1 97.19 210 LEU A C 1
ATOM 1731 O O . LEU A 1 210 ? 11.68 -20.312 -23.062 1 97.19 210 LEU A O 1
ATOM 1735 N N . ASN A 1 211 ? 13.641 -19.594 -22.297 1 96.25 211 ASN A N 1
ATOM 1736 C CA . ASN A 1 211 ? 14.391 -20.578 -23.078 1 96.25 211 ASN A CA 1
ATOM 1737 C C . ASN A 1 211 ? 14.781 -21.781 -22.203 1 96.25 211 ASN A C 1
ATOM 1739 O O . ASN A 1 211 ? 15.617 -22.594 -22.609 1 96.25 211 ASN A O 1
ATOM 1743 N N . ASN A 1 212 ? 14.336 -21.891 -21.078 1 96.31 212 ASN A N 1
ATOM 1744 C CA . ASN A 1 212 ? 14.461 -23.031 -20.172 1 96.31 212 ASN A CA 1
ATOM 1745 C C . ASN A 1 212 ? 15.898 -23.219 -19.703 1 96.31 212 ASN A C 1
ATOM 1747 O O . ASN A 1 212 ? 16.328 -24.344 -19.453 1 96.31 212 ASN A O 1
ATOM 1751 N N . GLN A 1 213 ? 16.625 -22.156 -19.688 1 96.31 213 GLN A N 1
ATOM 1752 C CA . GLN A 1 213 ? 18 -22.234 -19.172 1 96.31 213 GLN A CA 1
ATOM 1753 C C . GLN A 1 213 ? 18.016 -22.188 -17.656 1 96.31 213 GLN A C 1
ATOM 1755 O O . GLN A 1 213 ? 18.953 -22.703 -17.031 1 96.31 213 GLN A O 1
ATOM 1760 N N . THR A 1 214 ? 17.125 -21.562 -17.062 1 97.06 214 THR A N 1
ATOM 1761 C CA . THR A 1 214 ? 16.906 -21.453 -15.625 1 97.06 214 THR A CA 1
ATOM 1762 C C . THR A 1 214 ? 15.438 -21.203 -15.32 1 97.06 214 THR A C 1
ATOM 1764 O O . THR A 1 214 ? 14.648 -20.906 -16.219 1 97.06 214 THR A O 1
ATOM 1767 N N . ASP A 1 215 ? 15.07 -21.328 -14.133 1 97.25 215 ASP A N 1
ATOM 1768 C CA . ASP A 1 215 ? 13.711 -20.969 -13.734 1 97.25 215 ASP A CA 1
ATOM 1769 C C . ASP A 1 215 ? 13.727 -19.891 -12.648 1 97.25 215 ASP A C 1
ATOM 1771 O O . ASP A 1 215 ? 12.68 -19.562 -12.086 1 97.25 215 ASP A O 1
ATOM 1775 N N . LEU A 1 216 ? 14.898 -19.422 -12.375 1 97.56 216 LEU A N 1
ATOM 1776 C CA . LEU A 1 216 ? 15.055 -18.516 -11.258 1 97.56 216 LEU A CA 1
ATOM 1777 C C . LEU A 1 216 ? 15.172 -17.062 -11.742 1 97.56 216 LEU A C 1
ATOM 1779 O O . LEU A 1 216 ? 15.969 -16.766 -12.633 1 97.56 216 LEU A O 1
ATOM 1783 N N . LEU A 1 217 ? 14.367 -16.219 -11.242 1 97.94 217 LEU A N 1
ATOM 1784 C CA . LEU A 1 217 ? 14.461 -14.773 -11.43 1 97.94 217 LEU A CA 1
ATOM 1785 C C . LEU A 1 217 ? 14.992 -14.094 -10.172 1 97.94 217 LEU A C 1
ATOM 1787 O O . LEU A 1 217 ? 14.453 -14.289 -9.078 1 97.94 217 LEU A O 1
ATOM 1791 N N . THR A 1 218 ? 16.062 -13.383 -10.297 1 97.5 218 THR A N 1
ATOM 1792 C CA . THR A 1 218 ? 16.594 -12.562 -9.211 1 97.5 218 THR A CA 1
ATOM 1793 C C . THR A 1 218 ? 16.156 -11.117 -9.359 1 97.5 218 THR A C 1
ATOM 1795 O O . THR A 1 218 ? 16.266 -10.531 -10.445 1 97.5 218 THR A O 1
ATOM 1798 N N . CYS A 1 219 ? 15.562 -10.578 -8.328 1 94.56 219 CYS A N 1
ATOM 1799 C CA . CYS A 1 219 ? 15.055 -9.211 -8.43 1 94.56 219 CYS A CA 1
ATOM 1800 C C . CYS A 1 219 ? 15.164 -8.484 -7.098 1 94.56 219 CYS A C 1
ATOM 1802 O O . CYS A 1 219 ? 15.406 -9.109 -6.062 1 94.56 219 CYS A O 1
ATOM 1804 N N . ARG A 1 220 ? 15.07 -7.18 -7.199 1 92.44 220 ARG A N 1
ATOM 1805 C CA . ARG A 1 220 ? 15.031 -6.355 -5.996 1 92.44 220 ARG A CA 1
ATOM 1806 C C . ARG A 1 220 ? 13.609 -6.234 -5.457 1 92.44 220 ARG A C 1
ATOM 1808 O O . ARG A 1 220 ? 12.68 -5.941 -6.211 1 92.44 220 ARG A O 1
ATOM 1815 N N . THR A 1 221 ? 13.461 -6.52 -4.199 1 92.69 221 THR A N 1
ATOM 1816 C CA . THR A 1 221 ? 12.18 -6.328 -3.521 1 92.69 221 THR A CA 1
ATOM 1817 C C . THR A 1 221 ? 12.344 -5.406 -2.314 1 92.69 221 THR A C 1
ATOM 1819 O O . THR A 1 221 ? 13.445 -4.922 -2.037 1 92.69 221 THR A O 1
ATOM 1822 N N . LEU A 1 222 ? 11.266 -5.18 -1.643 1 89.38 222 LEU A N 1
ATOM 1823 C CA . LEU A 1 222 ? 11.258 -4.367 -0.431 1 89.38 222 LEU A CA 1
ATOM 1824 C C . LEU A 1 222 ? 12.203 -4.941 0.618 1 89.38 222 LEU A C 1
ATOM 1826 O O . LEU A 1 222 ? 12.828 -4.195 1.37 1 89.38 222 LEU A O 1
ATOM 1830 N N . LEU A 1 223 ? 12.367 -6.25 0.628 1 91.31 223 LEU A N 1
ATOM 1831 C CA . LEU A 1 223 ? 13.047 -6.902 1.742 1 91.31 223 LEU A CA 1
ATOM 1832 C C . LEU A 1 223 ? 14.492 -7.227 1.382 1 91.31 223 LEU A C 1
ATOM 1834 O O . LEU A 1 223 ? 15.344 -7.328 2.264 1 91.31 223 LEU A O 1
ATOM 1838 N N . ARG A 1 224 ? 14.656 -7.457 0.111 1 91.44 224 ARG A N 1
ATOM 1839 C CA . ARG A 1 224 ? 15.977 -7.93 -0.294 1 91.44 224 ARG A CA 1
ATOM 1840 C C . ARG A 1 224 ? 16.422 -7.266 -1.594 1 91.44 224 ARG A C 1
ATOM 1842 O O . ARG A 1 224 ? 15.625 -7.121 -2.525 1 91.44 224 ARG A O 1
ATOM 1849 N N . GLU A 1 225 ? 17.641 -6.988 -1.676 1 90.81 225 GLU A N 1
ATOM 1850 C CA . GLU A 1 225 ? 18.219 -6.488 -2.92 1 90.81 225 GLU A CA 1
ATOM 1851 C C . GLU A 1 225 ? 18.266 -7.582 -3.984 1 90.81 225 GLU A C 1
ATOM 1853 O O . GLU A 1 225 ? 18.078 -7.305 -5.172 1 90.81 225 GLU A O 1
ATOM 1858 N N . GLN A 1 226 ? 18.516 -8.75 -3.439 1 94.25 226 GLN A N 1
ATOM 1859 C CA . GLN A 1 226 ? 18.547 -9.898 -4.336 1 94.25 226 GLN A CA 1
ATOM 1860 C C . GLN A 1 226 ? 17.609 -11 -3.846 1 94.25 226 GLN A C 1
ATOM 1862 O O . GLN A 1 226 ? 18.062 -11.992 -3.266 1 94.25 226 GLN A O 1
ATOM 1867 N N . ASP A 1 227 ? 16.438 -10.781 -4.141 1 94.19 227 ASP A N 1
ATOM 1868 C CA . ASP A 1 227 ? 15.445 -11.805 -3.848 1 94.19 227 ASP A CA 1
ATOM 1869 C C . ASP A 1 227 ? 15.289 -12.766 -5.02 1 94.19 227 ASP A C 1
ATOM 1871 O O . ASP A 1 227 ? 15.734 -12.477 -6.133 1 94.19 227 ASP A O 1
ATOM 1875 N N . LYS A 1 228 ? 14.805 -13.922 -4.75 1 95.12 228 LYS A N 1
ATOM 1876 C CA . LYS A 1 228 ? 14.672 -14.93 -5.801 1 95.12 228 LYS A CA 1
ATOM 1877 C C . LYS A 1 228 ? 13.242 -15.461 -5.871 1 95.12 228 LYS A C 1
ATOM 1879 O O . LYS A 1 228 ? 12.594 -15.656 -4.84 1 95.12 228 LYS A O 1
ATOM 1884 N N . ILE A 1 229 ? 12.812 -15.648 -7.059 1 97 229 ILE A N 1
ATOM 1885 C CA . ILE A 1 229 ? 11.508 -16.25 -7.305 1 97 229 ILE A CA 1
ATOM 1886 C C . ILE A 1 229 ? 11.594 -17.203 -8.484 1 97 229 ILE A C 1
ATOM 1888 O O . ILE A 1 229 ? 12.211 -16.891 -9.508 1 97 229 ILE A O 1
ATOM 1892 N N . LYS A 1 230 ? 11.078 -18.359 -8.305 1 97.56 230 LYS A N 1
ATOM 1893 C CA . LYS A 1 230 ? 10.992 -19.297 -9.422 1 97.56 230 LYS A CA 1
ATOM 1894 C C . LYS A 1 230 ? 9.844 -18.922 -10.359 1 97.56 230 LYS A C 1
ATOM 1896 O O . LYS A 1 230 ? 8.719 -18.703 -9.914 1 97.56 230 LYS A O 1
ATOM 1901 N N . ILE A 1 231 ? 10.141 -18.891 -11.664 1 98.19 231 ILE A N 1
ATOM 1902 C CA . ILE A 1 231 ? 9.133 -18.531 -12.656 1 98.19 231 ILE A CA 1
ATOM 1903 C C . ILE A 1 231 ? 8.828 -19.75 -13.531 1 98.19 231 ILE A C 1
ATOM 1905 O O . ILE A 1 231 ? 9.734 -20.328 -14.133 1 98.19 231 ILE A O 1
ATOM 1909 N N . LYS A 1 232 ? 7.637 -20.109 -13.531 1 97.94 232 LYS A N 1
ATOM 1910 C CA . LYS A 1 232 ? 7.121 -21.094 -14.492 1 97.94 232 LYS A CA 1
ATOM 1911 C C . LYS A 1 232 ? 6.402 -20.391 -15.648 1 97.94 232 LYS A C 1
ATOM 1913 O O . LYS A 1 232 ? 5.648 -19.438 -15.43 1 97.94 232 LYS A O 1
ATOM 1918 N N . HIS A 1 233 ? 6.684 -20.75 -16.828 1 97.69 233 HIS A N 1
ATOM 1919 C CA . HIS A 1 233 ? 5.984 -20.188 -17.984 1 97.69 233 HIS A CA 1
ATOM 1920 C C . HIS A 1 233 ? 5.246 -21.266 -18.766 1 97.69 233 HIS A C 1
ATOM 1922 O O . HIS A 1 233 ? 5.738 -22.391 -18.891 1 97.69 233 HIS A O 1
ATOM 1928 N N . LEU A 1 234 ? 4.078 -20.922 -19.203 1 96.94 234 LEU A N 1
ATOM 1929 C CA . LEU A 1 234 ? 3.209 -21.859 -19.922 1 96.94 234 LEU A CA 1
ATOM 1930 C C . LEU A 1 234 ? 2.604 -21.203 -21.141 1 96.94 234 LEU A C 1
ATOM 1932 O O . LEU A 1 234 ? 1.939 -20.156 -21.047 1 96.94 234 LEU A O 1
ATOM 1936 N N . LYS A 1 235 ? 2.865 -21.734 -22.328 1 95.75 235 LYS A N 1
ATOM 1937 C CA . LYS A 1 235 ? 2.131 -21.344 -23.516 1 95.75 235 LYS A CA 1
ATOM 1938 C C . LYS A 1 235 ? 0.714 -21.906 -23.516 1 95.75 235 LYS A C 1
ATOM 1940 O O . LYS A 1 235 ? 0.519 -23.109 -23.297 1 95.75 235 LYS A O 1
ATOM 1945 N N . VAL A 1 236 ? -0.233 -20.969 -23.734 1 95.31 236 VAL A N 1
ATOM 1946 C CA . VAL A 1 236 ? -1.618 -21.391 -23.547 1 95.31 236 VAL A CA 1
ATOM 1947 C C . VAL A 1 236 ? -2.453 -20.969 -24.75 1 95.31 236 VAL A C 1
ATOM 1949 O O . VAL A 1 236 ? -1.938 -20.328 -25.672 1 95.31 236 VAL A O 1
ATOM 1952 N N . THR A 1 237 ? -3.721 -21.469 -24.734 1 92.5 237 THR A N 1
ATOM 1953 C CA . THR A 1 237 ? -4.684 -20.984 -25.734 1 92.5 237 THR A CA 1
ATOM 1954 C C . THR A 1 237 ? -5.496 -19.812 -25.172 1 92.5 237 THR A C 1
ATOM 1956 O O . THR A 1 237 ? -5.238 -19.344 -24.078 1 92.5 237 THR A O 1
ATOM 1959 N N . ASN A 1 238 ? -6.426 -19.297 -25.984 1 90.88 238 ASN A N 1
ATOM 1960 C CA . ASN A 1 238 ? -7.188 -18.109 -25.625 1 90.88 238 ASN A CA 1
ATOM 1961 C C . ASN A 1 238 ? -7.945 -18.312 -24.312 1 90.88 238 ASN A C 1
ATOM 1963 O O . ASN A 1 238 ? -8.125 -17.359 -23.547 1 90.88 238 ASN A O 1
ATOM 1967 N N . GLN A 1 239 ? -8.414 -19.531 -24.172 1 90.88 239 GLN A N 1
ATOM 1968 C CA . GLN A 1 239 ? -9.031 -19.969 -22.922 1 90.88 239 GLN A CA 1
ATOM 1969 C C . GLN A 1 239 ? -8.555 -21.359 -22.531 1 90.88 239 GLN A C 1
ATOM 1971 O O . GLN A 1 239 ? -8.523 -22.266 -23.359 1 90.88 239 GLN A O 1
ATOM 1976 N N . MET A 1 240 ? -8.102 -21.469 -21.297 1 93.81 240 MET A N 1
ATOM 1977 C CA . MET A 1 240 ? -7.555 -22.75 -20.875 1 93.81 240 MET A CA 1
ATOM 1978 C C . MET A 1 240 ? -7.824 -23 -19.391 1 93.81 240 MET A C 1
ATOM 1980 O O . MET A 1 240 ? -7.879 -22.062 -18.594 1 93.81 240 MET A O 1
ATOM 1984 N N . THR A 1 241 ? -8.062 -24.219 -19.062 1 96.75 241 THR A N 1
ATOM 1985 C CA . THR A 1 241 ? -8.188 -24.656 -17.688 1 96.75 241 THR A CA 1
ATOM 1986 C C . THR A 1 241 ? -6.965 -25.453 -17.25 1 96.75 241 THR A C 1
ATOM 1988 O O . THR A 1 241 ? -6.527 -26.359 -17.969 1 96.75 241 THR A O 1
ATOM 1991 N N . ILE A 1 242 ? -6.41 -25.094 -16.188 1 97 242 ILE A N 1
ATOM 1992 C CA . ILE A 1 242 ? -5.25 -25.781 -15.641 1 97 242 ILE A CA 1
ATOM 1993 C C . ILE A 1 242 ? -5.531 -26.203 -14.203 1 97 242 ILE A C 1
ATOM 1995 O O . ILE A 1 242 ? -6.312 -25.562 -13.5 1 97 242 ILE A O 1
ATOM 1999 N N . SER A 1 243 ? -4.941 -27.281 -13.789 1 96.94 243 SER A N 1
ATOM 2000 C CA . SER A 1 243 ? -5.148 -27.75 -12.422 1 96.94 243 SER A CA 1
ATOM 2001 C C . SER A 1 243 ? -4.277 -26.969 -11.438 1 96.94 243 SER A C 1
ATOM 2003 O O . SER A 1 243 ? -3.203 -26.484 -11.797 1 96.94 243 SER A O 1
ATOM 2005 N N . LEU A 1 244 ? -4.73 -26.906 -10.172 1 97.81 244 LEU A N 1
ATOM 2006 C CA . LEU A 1 244 ? -3.936 -26.281 -9.117 1 97.81 244 LEU A CA 1
ATOM 2007 C C . LEU A 1 244 ? -2.602 -27 -8.945 1 97.81 244 LEU A C 1
ATOM 2009 O O . LEU A 1 244 ? -1.577 -26.359 -8.688 1 97.81 244 LEU A O 1
ATOM 2013 N N . GLU A 1 245 ? -2.568 -28.25 -9.094 1 96 245 GLU A N 1
ATOM 2014 C CA . GLU A 1 245 ? -1.344 -29.047 -8.992 1 96 245 GLU A CA 1
ATOM 2015 C C . GLU A 1 245 ? -0.288 -28.547 -9.977 1 96 245 GLU A C 1
ATOM 2017 O O . GLU A 1 245 ? 0.898 -28.484 -9.648 1 96 245 GLU A O 1
ATOM 2022 N N . THR A 1 246 ? -0.754 -28.203 -11.172 1 96.12 246 THR A N 1
ATOM 2023 C CA . THR A 1 246 ? 0.163 -27.719 -12.188 1 96.12 246 THR A CA 1
ATOM 2024 C C . THR A 1 246 ? 0.86 -26.438 -11.719 1 96.12 246 THR A C 1
ATOM 2026 O O . THR A 1 246 ? 2.049 -26.25 -11.977 1 96.12 246 THR A O 1
ATOM 2029 N N . LEU A 1 247 ? 0.152 -25.594 -11.031 1 96.5 247 LEU A N 1
ATOM 2030 C CA . LEU A 1 247 ? 0.723 -24.344 -10.531 1 96.5 247 LEU A CA 1
ATOM 2031 C C . LEU A 1 247 ? 1.701 -24.609 -9.391 1 96.5 247 LEU A C 1
ATOM 2033 O O . LEU A 1 247 ? 2.744 -23.953 -9.297 1 96.5 247 LEU A O 1
ATOM 2037 N N . LEU A 1 248 ? 1.367 -25.547 -8.555 1 96 248 LEU A N 1
ATOM 2038 C CA . LEU A 1 248 ? 2.145 -25.812 -7.344 1 96 248 LEU A CA 1
ATOM 2039 C C . LEU A 1 248 ? 3.383 -26.641 -7.664 1 96 248 LEU A C 1
ATOM 2041 O O . LEU A 1 248 ? 4.352 -26.625 -6.902 1 96 248 LEU A O 1
ATOM 2045 N N . SER A 1 249 ? 3.355 -27.359 -8.68 1 90.56 249 SER A N 1
ATOM 2046 C CA . SER A 1 249 ? 4.465 -28.234 -9.047 1 90.56 249 SER A CA 1
ATOM 2047 C C . SER A 1 249 ? 5.652 -27.422 -9.57 1 90.56 249 SER A C 1
ATOM 2049 O O . SER A 1 249 ? 5.508 -26.25 -9.906 1 90.56 249 SER A O 1
ATOM 2051 N N . LYS A 1 250 ? 6.816 -28.062 -9.633 1 82.19 250 LYS A N 1
ATOM 2052 C CA . LYS A 1 250 ? 8.039 -27.422 -10.109 1 82.19 250 LYS A CA 1
ATOM 2053 C C . LYS A 1 250 ? 7.953 -27.109 -11.602 1 82.19 250 LYS A C 1
ATOM 2055 O O . LYS A 1 250 ? 7.297 -27.828 -12.352 1 82.19 250 LYS A O 1
ATOM 2060 N N . MET B 1 1 ? 35.031 -28.547 8.273 1 23.95 1 MET B N 1
ATOM 2061 C CA . MET B 1 1 ? 34.469 -27.219 8.008 1 23.95 1 MET B CA 1
ATOM 2062 C C . MET B 1 1 ? 33.031 -27.328 7.484 1 23.95 1 MET B C 1
ATOM 2064 O O . MET B 1 1 ? 32.812 -27.891 6.414 1 23.95 1 MET B O 1
ATOM 2068 N N . SER B 1 2 ? 32 -27.5 8.305 1 25.98 2 SER B N 1
ATOM 2069 C CA . SER B 1 2 ? 30.672 -28.047 8.07 1 25.98 2 SER B CA 1
ATOM 2070 C C . SER B 1 2 ? 29.859 -27.125 7.16 1 25.98 2 SER B C 1
ATOM 2072 O O . SER B 1 2 ? 29.906 -25.906 7.297 1 25.98 2 SER B O 1
ATOM 2074 N N . LYS B 1 3 ? 29.625 -27.516 5.879 1 30.78 3 LYS B N 1
ATOM 2075 C CA . LYS B 1 3 ? 28.922 -26.812 4.816 1 30.78 3 LYS B CA 1
ATOM 2076 C C . LYS B 1 3 ? 27.609 -26.203 5.332 1 30.78 3 LYS B C 1
ATOM 2078 O O . LYS B 1 3 ? 26.625 -26.906 5.543 1 30.78 3 LYS B O 1
ATOM 2083 N N . LYS B 1 4 ? 27.609 -25.328 6.363 1 37.47 4 LYS B N 1
ATOM 2084 C CA . LYS B 1 4 ? 26.375 -24.625 6.703 1 37.47 4 LYS B CA 1
ATOM 2085 C C . LYS B 1 4 ? 25.578 -24.297 5.449 1 37.47 4 LYS B C 1
ATOM 2087 O O . LYS B 1 4 ? 26.031 -23.547 4.586 1 37.47 4 LYS B O 1
ATOM 2092 N N . SER B 1 5 ? 24.969 -25.156 4.805 1 36.12 5 SER B N 1
ATOM 2093 C CA . SER B 1 5 ? 24.109 -25.062 3.627 1 36.12 5 SER B CA 1
ATOM 2094 C C . SER B 1 5 ? 23.328 -23.75 3.621 1 36.12 5 SER B C 1
ATOM 2096 O O . SER B 1 5 ? 22.656 -23.406 4.605 1 36.12 5 SER B O 1
ATOM 2098 N N . LYS B 1 6 ? 23.719 -22.641 3.029 1 42.47 6 LYS B N 1
ATOM 2099 C CA . LYS B 1 6 ? 23.219 -21.281 2.959 1 42.47 6 LYS B CA 1
ATOM 2100 C C . LYS B 1 6 ? 21.719 -21.266 2.674 1 42.47 6 LYS B C 1
ATOM 2102 O O . LYS B 1 6 ? 21.297 -21.328 1.517 1 42.47 6 LYS B O 1
ATOM 2107 N N . ASN B 1 7 ? 20.844 -22.016 3.307 1 44.22 7 ASN B N 1
ATOM 2108 C CA . ASN B 1 7 ? 19.406 -22.219 3.197 1 44.22 7 ASN B CA 1
ATOM 2109 C C . ASN B 1 7 ? 18.656 -20.906 3.057 1 44.22 7 ASN B C 1
ATOM 2111 O O . ASN B 1 7 ? 18.953 -19.938 3.75 1 44.22 7 ASN B O 1
ATOM 2115 N N . ARG B 1 8 ? 18.234 -20.609 1.994 1 53.22 8 ARG B N 1
ATOM 2116 C CA . ARG B 1 8 ? 17.406 -19.438 1.78 1 53.22 8 ARG B CA 1
ATOM 2117 C C . ARG B 1 8 ? 16.5 -19.172 2.982 1 53.22 8 ARG B C 1
ATOM 2119 O O . ARG B 1 8 ? 15.727 -20.047 3.383 1 53.22 8 ARG B O 1
ATOM 2126 N N . LYS B 1 9 ? 16.766 -18.297 3.758 1 69.06 9 LYS B N 1
ATOM 2127 C CA . LYS B 1 9 ? 15.992 -17.969 4.957 1 69.06 9 LYS B CA 1
ATOM 2128 C C . LYS B 1 9 ? 14.562 -17.562 4.598 1 69.06 9 LYS B C 1
ATOM 2130 O O . LYS B 1 9 ? 14.359 -16.688 3.754 1 69.06 9 LYS B O 1
ATOM 2135 N N . HIS B 1 10 ? 13.656 -18.453 4.762 1 83.81 10 HIS B N 1
ATOM 2136 C CA . HIS B 1 10 ? 12.219 -18.219 4.609 1 83.81 10 HIS B CA 1
ATOM 2137 C C . HIS B 1 10 ? 11.719 -17.203 5.621 1 83.81 10 HIS B C 1
ATOM 2139 O O . HIS B 1 10 ? 12.242 -17.109 6.734 1 83.81 10 HIS B O 1
ATOM 2145 N N . TYR B 1 11 ? 10.883 -16.438 5.059 1 87.81 11 TYR B N 1
ATOM 2146 C CA . TYR B 1 11 ? 10.141 -15.594 5.992 1 87.81 11 TYR B CA 1
ATOM 2147 C C . TYR B 1 11 ? 8.969 -16.359 6.602 1 87.81 11 TYR B C 1
ATOM 2149 O O . TYR B 1 11 ? 8.375 -17.219 5.945 1 87.81 11 TYR B O 1
ATOM 2157 N N . TYR B 1 12 ? 8.766 -16 7.836 1 86.25 12 TYR B N 1
ATOM 2158 C CA . TYR B 1 12 ? 7.684 -16.656 8.562 1 86.25 12 TYR B CA 1
ATOM 2159 C C . TYR B 1 12 ? 6.598 -15.656 8.938 1 86.25 12 TYR B C 1
ATOM 2161 O O . TYR B 1 12 ? 6.898 -14.516 9.312 1 86.25 12 TYR B O 1
ATOM 2169 N N . LEU B 1 13 ? 5.363 -16.094 8.766 1 83.44 13 LEU B N 1
ATOM 2170 C CA . LEU B 1 13 ? 4.262 -15.289 9.289 1 83.44 13 LEU B CA 1
ATOM 2171 C C . LEU B 1 13 ? 4.121 -15.469 10.797 1 83.44 13 LEU B C 1
ATOM 2173 O O . LEU B 1 13 ? 3.777 -14.523 11.508 1 83.44 13 LEU B O 1
ATOM 2177 N N . ASN B 1 14 ? 4.324 -16.672 11.273 1 74.62 14 ASN B N 1
ATOM 2178 C CA . ASN B 1 14 ? 4.27 -17.031 12.695 1 74.62 14 ASN B CA 1
ATOM 2179 C C . ASN B 1 14 ? 5.195 -18.203 13.016 1 74.62 14 ASN B C 1
ATOM 2181 O O . ASN B 1 14 ? 5.367 -19.094 12.195 1 74.62 14 ASN B O 1
ATOM 2185 N N . ASN B 1 15 ? 5.887 -17.969 14.195 1 67.81 15 ASN B N 1
ATOM 2186 C CA . ASN B 1 15 ? 6.633 -19.094 14.773 1 67.81 15 ASN B CA 1
ATOM 2187 C C . ASN B 1 15 ? 6.77 -18.953 16.281 1 67.81 15 ASN B C 1
ATOM 2189 O O . ASN B 1 15 ? 7.816 -18.547 16.781 1 67.81 15 ASN B O 1
ATOM 2193 N N . PRO B 1 16 ? 5.734 -19.219 17.078 1 66.38 16 PRO B N 1
ATOM 2194 C CA . PRO B 1 16 ? 5.719 -18.922 18.516 1 66.38 16 PRO B CA 1
ATOM 2195 C C . PRO B 1 16 ? 6.863 -19.594 19.266 1 66.38 16 PRO B C 1
ATOM 2197 O O . PRO B 1 16 ? 7.281 -19.109 20.312 1 66.38 16 PRO B O 1
ATOM 2200 N N . GLY B 1 17 ? 7.543 -20.484 18.641 1 62.75 17 GLY B N 1
ATOM 2201 C CA . GLY B 1 17 ? 8.539 -21.234 19.391 1 62.75 17 GLY B CA 1
ATOM 2202 C C . GLY B 1 17 ? 9.961 -20.969 18.938 1 62.75 17 GLY B C 1
ATOM 2203 O O . GLY B 1 17 ? 10.914 -21.469 19.531 1 62.75 17 GLY B O 1
ATOM 2204 N N . ASN B 1 18 ? 10 -20.219 18 1 66.38 18 ASN B N 1
ATOM 2205 C CA . ASN B 1 18 ? 11.344 -19.984 17.484 1 66.38 18 ASN B CA 1
ATOM 2206 C C . ASN B 1 18 ? 11.633 -18.5 17.312 1 66.38 18 ASN B C 1
ATOM 2208 O O . ASN B 1 18 ? 11.016 -17.828 16.484 1 66.38 18 ASN B O 1
ATOM 2212 N N . GLN B 1 19 ? 12.531 -18.031 18.125 1 64.19 19 GLN B N 1
ATOM 2213 C CA . GLN B 1 19 ? 12.852 -16.609 18.125 1 64.19 19 GLN B CA 1
ATOM 2214 C C . GLN B 1 19 ? 13.859 -16.266 17.031 1 64.19 19 GLN B C 1
ATOM 2216 O O . GLN B 1 19 ? 14.008 -15.109 16.656 1 64.19 19 GLN B O 1
ATOM 2221 N N . ASP B 1 20 ? 14.445 -17.297 16.406 1 68.69 20 ASP B N 1
ATOM 2222 C CA . ASP B 1 20 ? 15.516 -17.031 15.445 1 68.69 20 ASP B CA 1
ATOM 2223 C C . ASP B 1 20 ? 15 -17.062 14.016 1 68.69 20 ASP B C 1
ATOM 2225 O O . ASP B 1 20 ? 15.766 -17.328 13.078 1 68.69 20 ASP B O 1
ATOM 2229 N N . ILE B 1 21 ? 13.719 -16.781 13.938 1 74.19 21 ILE B N 1
ATOM 2230 C CA . ILE B 1 21 ? 13.18 -16.859 12.586 1 74.19 21 ILE B CA 1
ATOM 2231 C C . ILE B 1 21 ? 12.961 -15.445 12.039 1 74.19 21 ILE B C 1
ATOM 2233 O O . ILE B 1 21 ? 12.938 -14.477 12.797 1 74.19 21 ILE B O 1
ATOM 2237 N N . LEU B 1 22 ? 12.969 -15.336 10.75 1 84.75 22 LEU B N 1
ATOM 2238 C CA . LEU B 1 22 ? 12.672 -14.078 10.086 1 84.75 22 LEU B CA 1
ATOM 2239 C C . LEU B 1 22 ? 11.172 -13.852 9.969 1 84.75 22 LEU B C 1
ATOM 2241 O O . LEU B 1 22 ? 10.547 -14.312 9.008 1 84.75 22 LEU B O 1
ATOM 2245 N N . LEU B 1 23 ? 10.695 -13.156 10.984 1 83.81 23 LEU B N 1
ATOM 2246 C CA . LEU B 1 23 ? 9.273 -12.82 10.914 1 83.81 23 LEU B CA 1
ATOM 2247 C C . LEU B 1 23 ? 9.023 -11.734 9.875 1 83.81 23 LEU B C 1
ATOM 2249 O O . LEU B 1 23 ? 9.664 -10.688 9.891 1 83.81 23 LEU B O 1
ATOM 2253 N N . LEU B 1 24 ? 8.102 -12.039 9.008 1 87.88 24 LEU B N 1
ATOM 2254 C CA . LEU B 1 24 ? 7.828 -11.133 7.902 1 87.88 24 LEU B CA 1
ATOM 2255 C C . LEU B 1 24 ? 7.512 -9.727 8.406 1 87.88 24 LEU B C 1
ATOM 2257 O O . LEU B 1 24 ? 8.023 -8.742 7.879 1 87.88 24 LEU B O 1
ATOM 2261 N N . ARG B 1 25 ? 6.734 -9.633 9.375 1 83.12 25 ARG B N 1
ATOM 2262 C CA . ARG B 1 25 ? 6.316 -8.344 9.914 1 83.12 25 ARG B CA 1
ATOM 2263 C C . ARG B 1 25 ? 7.52 -7.52 10.359 1 83.12 25 ARG B C 1
ATOM 2265 O O . ARG B 1 25 ? 7.621 -6.332 10.047 1 83.12 25 ARG B O 1
ATOM 2272 N N . ASP B 1 26 ? 8.391 -8.125 11.078 1 82.12 26 ASP B N 1
ATOM 2273 C CA . ASP B 1 26 ? 9.578 -7.43 11.57 1 82.12 26 ASP B CA 1
ATOM 2274 C C . ASP B 1 26 ? 10.461 -6.973 10.414 1 82.12 26 ASP B C 1
ATOM 2276 O O . ASP B 1 26 ? 10.977 -5.852 10.422 1 82.12 26 ASP B O 1
ATOM 2280 N N . GLU B 1 27 ? 10.594 -7.844 9.484 1 87 27 GLU B N 1
ATOM 2281 C CA . GLU B 1 27 ? 11.461 -7.539 8.352 1 87 27 GLU B CA 1
ATOM 2282 C C . GLU B 1 27 ? 10.891 -6.398 7.512 1 87 27 GLU B C 1
ATOM 2284 O O . GLU B 1 27 ? 11.641 -5.566 7 1 87 27 GLU B O 1
ATOM 2289 N N . VAL B 1 28 ? 9.641 -6.328 7.355 1 86.44 28 VAL B N 1
ATOM 2290 C CA . VAL B 1 28 ? 9 -5.242 6.621 1 86.44 28 VAL B CA 1
ATOM 2291 C C . VAL B 1 28 ? 9.211 -3.924 7.363 1 86.44 28 VAL B C 1
ATOM 2293 O O . VAL B 1 28 ? 9.531 -2.904 6.75 1 86.44 28 VAL B O 1
ATOM 2296 N N . HIS B 1 29 ? 9.031 -3.926 8.633 1 82.38 29 HIS B N 1
ATOM 2297 C CA . HIS B 1 29 ? 9.234 -2.719 9.422 1 82.38 29 HIS B CA 1
ATOM 2298 C C . HIS B 1 29 ? 10.664 -2.205 9.305 1 82.38 29 HIS B C 1
ATOM 2300 O O . HIS B 1 29 ? 10.883 -1.003 9.148 1 82.38 29 HIS B O 1
ATOM 2306 N N . LYS B 1 30 ? 11.539 -3.131 9.391 1 84.5 30 LYS B N 1
ATOM 2307 C CA . LYS B 1 30 ? 12.938 -2.768 9.219 1 84.5 30 LYS B CA 1
ATOM 2308 C C . LYS B 1 30 ? 13.188 -2.162 7.844 1 84.5 30 LYS B C 1
ATOM 2310 O O . LYS B 1 30 ? 13.883 -1.151 7.723 1 84.5 30 LYS B O 1
ATOM 2315 N N . ALA B 1 31 ? 12.656 -2.75 6.887 1 87.06 31 ALA B N 1
ATOM 2316 C CA . ALA B 1 31 ? 12.852 -2.297 5.512 1 87.06 31 ALA B CA 1
ATOM 2317 C C . ALA B 1 31 ? 12.305 -0.884 5.316 1 87.06 31 ALA B C 1
ATOM 2319 O O . ALA B 1 31 ? 12.961 -0.036 4.711 1 87.06 31 ALA B O 1
ATOM 2320 N N . VAL B 1 32 ? 11.117 -0.639 5.816 1 83.56 32 VAL B N 1
ATOM 2321 C CA . VAL B 1 32 ? 10.477 0.663 5.66 1 83.56 32 VAL B CA 1
ATOM 2322 C C . VAL B 1 32 ? 11.266 1.723 6.426 1 83.56 32 VAL B C 1
ATOM 2324 O O . VAL B 1 32 ? 11.383 2.865 5.973 1 83.56 32 VAL B O 1
ATOM 2327 N N . THR B 1 33 ? 11.766 1.305 7.527 1 82.75 33 THR B N 1
ATOM 2328 C CA . THR B 1 33 ? 12.602 2.213 8.297 1 82.75 33 THR B CA 1
ATOM 2329 C C . THR B 1 33 ? 13.898 2.523 7.547 1 82.75 33 THR B C 1
ATOM 2331 O O . THR B 1 33 ? 14.312 3.682 7.473 1 82.75 33 THR B O 1
ATOM 2334 N N . ASN B 1 34 ? 14.422 1.485 6.988 1 86.19 34 ASN B N 1
ATOM 2335 C CA . ASN B 1 34 ? 15.672 1.652 6.258 1 86.19 34 ASN B CA 1
ATOM 2336 C C . ASN B 1 34 ? 15.484 2.535 5.027 1 86.19 34 ASN B C 1
ATOM 2338 O O . ASN B 1 34 ? 16.391 3.277 4.648 1 86.19 34 ASN B O 1
ATOM 2342 N N . GLU B 1 35 ? 14.367 2.467 4.449 1 85.44 35 GLU B N 1
ATOM 2343 C CA . GLU B 1 35 ? 14.062 3.289 3.283 1 85.44 35 GLU B CA 1
ATOM 2344 C C . GLU B 1 35 ? 13.75 4.727 3.688 1 85.44 35 GLU B C 1
ATOM 2346 O O . GLU B 1 35 ? 13.555 5.59 2.83 1 85.44 35 GLU B O 1
ATOM 2351 N N . GLN B 1 36 ? 13.695 5.016 4.977 1 87.56 36 GLN B N 1
ATOM 2352 C CA . GLN B 1 36 ? 13.367 6.332 5.508 1 87.56 36 GLN B CA 1
ATOM 2353 C C . GLN B 1 36 ? 12 6.797 5.008 1 87.56 36 GLN B C 1
ATOM 2355 O O . GLN B 1 36 ? 11.805 7.988 4.746 1 87.56 36 GLN B O 1
ATOM 2360 N N . PHE B 1 37 ? 11.203 5.875 4.773 1 87.94 37 PHE B N 1
ATOM 2361 C CA . PHE B 1 37 ? 9.82 6.164 4.41 1 87.94 37 PHE B CA 1
ATOM 2362 C C . PHE B 1 37 ? 9.062 6.754 5.598 1 87.94 37 PHE B C 1
ATOM 2364 O O . PHE B 1 37 ? 8.289 7.699 5.438 1 87.94 37 PHE B O 1
ATOM 2371 N N . ILE B 1 38 ? 9.211 6.211 6.672 1 88.81 38 ILE B N 1
ATOM 2372 C CA . ILE B 1 38 ? 8.727 6.723 7.949 1 88.81 38 ILE B CA 1
ATOM 2373 C C . ILE B 1 38 ? 9.906 7.031 8.867 1 88.81 38 ILE B C 1
ATOM 2375 O O . ILE B 1 38 ? 10.742 6.16 9.125 1 88.81 38 ILE B O 1
ATOM 2379 N N . VAL B 1 39 ? 9.938 8.234 9.328 1 91.12 39 VAL B N 1
ATOM 2380 C CA . VAL B 1 39 ? 11.031 8.664 10.188 1 91.12 39 VAL B CA 1
ATOM 2381 C C . VAL B 1 39 ? 10.469 9.266 11.477 1 91.12 39 VAL B C 1
ATOM 2383 O O . VAL B 1 39 ? 9.57 10.102 11.438 1 91.12 39 VAL B O 1
ATOM 2386 N N . GLU B 1 40 ? 10.945 8.75 12.57 1 92.25 40 GLU B N 1
ATOM 2387 C CA . GLU B 1 40 ? 10.609 9.391 13.844 1 92.25 40 GLU B CA 1
ATOM 2388 C C . GLU B 1 40 ? 11.438 10.656 14.055 1 92.25 40 GLU B C 1
ATOM 2390 O O . GLU B 1 40 ? 12.656 10.648 13.867 1 92.25 40 GLU B O 1
ATOM 2395 N N . ILE B 1 41 ? 10.734 11.688 14.414 1 96 41 ILE B N 1
ATOM 2396 C CA . ILE B 1 41 ? 11.383 12.977 14.641 1 96 41 ILE B CA 1
ATOM 2397 C C . ILE B 1 41 ? 11.438 13.266 16.141 1 96 41 ILE B C 1
ATOM 2399 O O . ILE B 1 41 ? 10.422 13.188 16.828 1 96 41 ILE B O 1
ATOM 2403 N N . PRO B 1 42 ? 12.633 13.586 16.656 1 96.06 42 PRO B N 1
ATOM 2404 C CA . PRO B 1 42 ? 12.703 13.938 18.078 1 96.06 42 PRO B CA 1
ATOM 2405 C C . PRO B 1 42 ? 11.844 15.148 18.438 1 96.06 42 PRO B C 1
ATOM 2407 O O . PRO B 1 42 ? 11.797 16.109 17.672 1 96.06 42 PRO B O 1
ATOM 2410 N N . VAL B 1 43 ? 11.227 15.031 19.578 1 96.88 43 VAL B N 1
ATOM 2411 C CA . VAL B 1 43 ? 10.391 16.125 20.047 1 96.88 43 VAL B CA 1
ATOM 2412 C C . VAL B 1 43 ? 11.242 17.094 20.891 1 96.88 43 VAL B C 1
ATOM 2414 O O . VAL B 1 43 ? 11.336 16.953 22.109 1 96.88 43 VAL B O 1
ATOM 2417 N N . ARG B 1 44 ? 11.805 18.016 20.203 1 95.5 44 ARG B N 1
ATOM 2418 C CA . ARG B 1 44 ? 12.656 19.031 20.828 1 95.5 44 ARG B CA 1
ATOM 2419 C C . ARG B 1 44 ? 12.508 20.375 20.109 1 95.5 44 ARG B C 1
ATOM 2421 O O . ARG B 1 44 ? 12.172 20.422 18.938 1 95.5 44 ARG B O 1
ATOM 2428 N N . ASP B 1 45 ? 12.828 21.391 20.812 1 90.62 45 ASP B N 1
ATOM 2429 C CA . ASP B 1 45 ? 12.648 22.734 20.281 1 90.62 45 ASP B CA 1
ATOM 2430 C C . ASP B 1 45 ? 13.688 23.047 19.203 1 90.62 45 ASP B C 1
ATOM 2432 O O . ASP B 1 45 ? 13.453 23.875 18.328 1 90.62 45 ASP B O 1
ATOM 2436 N N . ASP B 1 46 ? 14.781 22.422 19.203 1 92.62 46 ASP B N 1
ATOM 2437 C CA . ASP B 1 46 ? 15.836 22.719 18.25 1 92.62 46 ASP B CA 1
ATOM 2438 C C . ASP B 1 46 ? 15.703 21.844 17 1 92.62 46 ASP B C 1
ATOM 2440 O O . ASP B 1 46 ? 16.5 21.969 16.062 1 92.62 46 ASP B O 1
ATOM 2444 N N . GLU B 1 47 ? 14.75 21 16.969 1 96 47 GLU B N 1
ATOM 2445 C CA . GLU B 1 47 ? 14.5 20.156 15.812 1 96 47 GLU B CA 1
ATOM 2446 C C . GLU B 1 47 ? 13.578 20.859 14.812 1 96 47 GLU B C 1
ATOM 2448 O O . GLU B 1 47 ? 12.695 21.609 15.211 1 96 47 GLU B O 1
ATOM 2453 N N . ILE B 1 48 ? 13.836 20.562 13.539 1 97.12 48 ILE B N 1
ATOM 2454 C CA . ILE B 1 48 ? 13.039 21.156 12.469 1 97.12 48 ILE B CA 1
ATOM 2455 C C . ILE B 1 48 ? 12.648 20.062 11.461 1 97.12 48 ILE B C 1
ATOM 2457 O O . ILE B 1 48 ? 13.461 19.203 11.133 1 97.12 48 ILE B O 1
ATOM 2461 N N . ILE B 1 49 ? 11.398 20.062 11.023 1 97.38 49 ILE B N 1
ATOM 2462 C CA . ILE B 1 49 ? 10.953 19.234 9.914 1 97.38 49 ILE B CA 1
ATOM 2463 C C . ILE B 1 49 ? 10.945 20.047 8.625 1 97.38 49 ILE B C 1
ATOM 2465 O O . ILE B 1 49 ? 10.281 21.078 8.547 1 97.38 49 ILE B O 1
ATOM 2469 N N . GLU B 1 50 ? 11.641 19.609 7.688 1 95.94 50 GLU B N 1
ATOM 2470 C CA . GLU B 1 50 ? 11.641 20.281 6.391 1 95.94 50 GLU B CA 1
ATOM 2471 C C . GLU B 1 50 ? 10.891 19.469 5.344 1 95.94 50 GLU B C 1
ATOM 2473 O O . GLU B 1 50 ? 11.117 18.25 5.215 1 95.94 50 GLU B O 1
ATOM 2478 N N . ILE B 1 51 ? 10 20.062 4.652 1 95.56 51 ILE B N 1
ATOM 2479 C CA . ILE B 1 51 ? 9.25 19.469 3.551 1 95.56 51 ILE B CA 1
ATOM 2480 C C . ILE B 1 51 ? 9.586 20.203 2.252 1 95.56 51 ILE B C 1
ATOM 2482 O O . ILE B 1 51 ? 9.359 21.406 2.137 1 95.56 51 ILE B O 1
ATOM 2486 N N . GLU B 1 52 ? 9.977 19.469 1.322 1 91.12 52 GLU B N 1
ATOM 2487 C CA . GLU B 1 52 ? 10.461 20.078 0.093 1 91.12 52 GLU B CA 1
ATOM 2488 C C . GLU B 1 52 ? 9.523 19.781 -1.079 1 91.12 52 GLU B C 1
ATOM 2490 O O . GLU B 1 52 ? 9.016 18.672 -1.205 1 91.12 52 GLU B O 1
ATOM 2495 N N . GLU B 1 53 ? 9.219 20.75 -1.815 1 84.31 53 GLU B N 1
ATOM 2496 C CA . GLU B 1 53 ? 8.5 20.578 -3.07 1 84.31 53 GLU B CA 1
ATOM 2497 C C . GLU B 1 53 ? 9.461 20.375 -4.238 1 84.31 53 GLU B C 1
ATOM 2499 O O . GLU B 1 53 ? 9.219 19.531 -5.105 1 84.31 53 GLU B O 1
ATOM 2504 N N . ASN B 1 54 ? 10.383 21.25 -4.309 1 70.25 54 ASN B N 1
ATOM 2505 C CA . ASN B 1 54 ? 11.383 21.25 -5.371 1 70.25 54 ASN B CA 1
ATOM 2506 C C . ASN B 1 54 ? 12.797 21.125 -4.809 1 70.25 54 ASN B C 1
ATOM 2508 O O . ASN B 1 54 ? 13.156 21.828 -3.861 1 70.25 54 ASN B O 1
ATOM 2512 N N . LYS B 1 55 ? 13.398 20.219 -5.379 1 64.5 55 LYS B N 1
ATOM 2513 C CA . LYS B 1 55 ? 14.75 19.984 -4.879 1 64.5 55 LYS B CA 1
ATOM 2514 C C . LYS B 1 55 ? 15.703 21.062 -5.379 1 64.5 55 LYS B C 1
ATOM 2516 O O . LYS B 1 55 ? 16.75 21.312 -4.77 1 64.5 55 LYS B O 1
ATOM 2521 N N . ASN B 1 56 ? 15.297 21.594 -6.496 1 62.25 56 ASN B N 1
ATOM 2522 C CA . ASN B 1 56 ? 16.172 22.672 -6.977 1 62.25 56 ASN B CA 1
ATOM 2523 C C . ASN B 1 56 ? 15.891 23.984 -6.258 1 62.25 56 ASN B C 1
ATOM 2525 O O . ASN B 1 56 ? 14.938 24.688 -6.59 1 62.25 56 ASN B O 1
ATOM 2529 N N . LYS B 1 57 ? 16.75 24.344 -5.352 1 60.66 57 LYS B N 1
ATOM 2530 C CA . LYS B 1 57 ? 16.609 25.5 -4.465 1 60.66 57 LYS B CA 1
ATOM 2531 C C . LYS B 1 57 ? 16.859 26.812 -5.219 1 60.66 57 LYS B C 1
ATOM 2533 O O . LYS B 1 57 ? 16.531 27.891 -4.723 1 60.66 57 LYS B O 1
ATOM 2538 N N . ASN B 1 58 ? 17.562 26.672 -6.324 1 61.97 58 ASN B N 1
ATOM 2539 C CA . ASN B 1 58 ? 17.906 27.875 -7.074 1 61.97 58 ASN B CA 1
ATOM 2540 C C . ASN B 1 58 ? 16.734 28.359 -7.922 1 61.97 58 ASN B C 1
ATOM 2542 O O . ASN B 1 58 ? 16.922 29.188 -8.82 1 61.97 58 ASN B O 1
ATOM 2546 N N . TYR B 1 59 ? 15.719 27.719 -7.625 1 60.38 59 TYR B N 1
ATOM 2547 C CA . TYR B 1 59 ? 14.625 28.141 -8.484 1 60.38 59 TYR B CA 1
ATOM 2548 C C . TYR B 1 59 ? 14.195 29.562 -8.156 1 60.38 59 TYR B C 1
ATOM 2550 O O . TYR B 1 59 ? 14.352 30.031 -7.02 1 60.38 59 TYR B O 1
ATOM 2558 N N . SER B 1 60 ? 13.758 30.25 -9.195 1 63.56 60 SER B N 1
ATOM 2559 C CA . SER B 1 60 ? 13.203 31.594 -9.195 1 63.56 60 SER B CA 1
ATOM 2560 C C . SER B 1 60 ? 12.164 31.766 -8.094 1 63.56 60 SER B C 1
ATOM 2562 O O . SER B 1 60 ? 11.617 30.781 -7.59 1 63.56 60 SER B O 1
ATOM 2564 N N . ASN B 1 61 ? 12.086 32.906 -7.559 1 69.5 61 ASN B N 1
ATOM 2565 C CA . ASN B 1 61 ? 11.148 33.375 -6.539 1 69.5 61 ASN B CA 1
ATOM 2566 C C . ASN B 1 61 ? 9.711 33 -6.879 1 69.5 61 ASN B C 1
ATOM 2568 O O . ASN B 1 61 ? 8.797 33.25 -6.09 1 69.5 61 ASN B O 1
ATOM 2572 N N . ASN B 1 62 ? 9.562 32.281 -7.93 1 80.19 62 ASN B N 1
ATOM 2573 C CA . ASN B 1 62 ? 8.203 32 -8.367 1 80.19 62 ASN B CA 1
ATOM 2574 C C . ASN B 1 62 ? 7.785 30.578 -8.07 1 80.19 62 ASN B C 1
ATOM 2576 O O . ASN B 1 62 ? 6.703 30.141 -8.461 1 80.19 62 ASN B O 1
ATOM 2580 N N . ARG B 1 63 ? 8.711 29.906 -7.316 1 87.31 63 ARG B N 1
ATOM 2581 C CA . ARG B 1 63 ? 8.383 28.516 -6.988 1 87.31 63 ARG B CA 1
ATOM 2582 C C . ARG B 1 63 ? 8.508 28.266 -5.488 1 87.31 63 ARG B C 1
ATOM 2584 O O . ARG B 1 63 ? 9.422 28.781 -4.84 1 87.31 63 ARG B O 1
ATOM 2591 N N . LEU B 1 64 ? 7.527 27.578 -4.996 1 89.5 64 LEU B N 1
ATOM 2592 C CA . LEU B 1 64 ? 7.629 27.125 -3.615 1 89.5 64 LEU B CA 1
ATOM 2593 C C . LEU B 1 64 ? 8.727 26.078 -3.463 1 89.5 64 LEU B C 1
ATOM 2595 O O . LEU B 1 64 ? 8.711 25.062 -4.148 1 89.5 64 LEU B O 1
ATOM 2599 N N . VAL B 1 65 ? 9.617 26.359 -2.582 1 88.12 65 VAL B N 1
ATOM 2600 C CA . VAL B 1 65 ? 10.789 25.5 -2.443 1 88.12 65 VAL B CA 1
ATOM 2601 C C . VAL B 1 65 ? 10.602 24.562 -1.25 1 88.12 65 VAL B C 1
ATOM 2603 O O . VAL B 1 65 ? 10.656 23.328 -1.396 1 88.12 65 VAL B O 1
ATOM 2606 N N . SER B 1 66 ? 10.398 25.203 -0.089 1 93.25 66 SER B N 1
ATOM 2607 C CA . SER B 1 66 ? 10.289 24.344 1.084 1 93.25 66 SER B CA 1
ATOM 2608 C C . SER B 1 66 ? 9.508 25.031 2.201 1 93.25 66 SER B C 1
ATOM 2610 O O . SER B 1 66 ? 9.414 26.25 2.24 1 93.25 66 SER B O 1
ATOM 2612 N N . ILE B 1 67 ? 8.93 24.219 3.021 1 96.19 67 ILE B N 1
ATOM 2613 C CA . ILE B 1 67 ? 8.312 24.641 4.277 1 96.19 67 ILE B CA 1
ATOM 2614 C C . ILE B 1 67 ? 9.023 23.953 5.445 1 96.19 67 ILE B C 1
ATOM 2616 O O . ILE B 1 67 ? 9.289 22.75 5.402 1 96.19 67 ILE B O 1
ATOM 2620 N N . LYS B 1 68 ? 9.367 24.781 6.406 1 97.12 68 LYS B N 1
ATOM 2621 C CA . LYS B 1 68 ? 9.969 24.25 7.625 1 97.12 68 LYS B CA 1
ATOM 2622 C C . LYS B 1 68 ? 9 24.344 8.805 1 97.12 68 LYS B C 1
ATOM 2624 O O . LYS B 1 68 ? 8.281 25.328 8.945 1 97.12 68 LYS B O 1
ATOM 2629 N N . ILE B 1 69 ? 8.922 23.281 9.562 1 97.94 69 ILE B N 1
ATOM 2630 C CA . ILE B 1 69 ? 8.109 23.266 10.773 1 97.94 69 ILE B CA 1
ATOM 2631 C C . ILE B 1 69 ? 9.016 23.219 12 1 97.94 69 ILE B C 1
ATOM 2633 O O . ILE B 1 69 ? 9.867 22.344 12.125 1 97.94 69 ILE B O 1
ATOM 2637 N N . ASP B 1 70 ? 8.844 24.203 12.891 1 97.69 70 ASP B N 1
ATOM 2638 C CA . ASP B 1 70 ? 9.664 24.281 14.094 1 97.69 70 ASP B CA 1
ATOM 2639 C C . ASP B 1 70 ? 8.797 24.203 15.352 1 97.69 70 ASP B C 1
ATOM 2641 O O . ASP B 1 70 ? 7.633 23.828 15.289 1 97.69 70 ASP B O 1
ATOM 2645 N N . GLN B 1 71 ? 9.43 24.359 16.547 1 97.25 71 GLN B N 1
ATOM 2646 C CA . GLN B 1 71 ? 8.758 24.312 17.844 1 97.25 71 GLN B CA 1
ATOM 2647 C C . GLN B 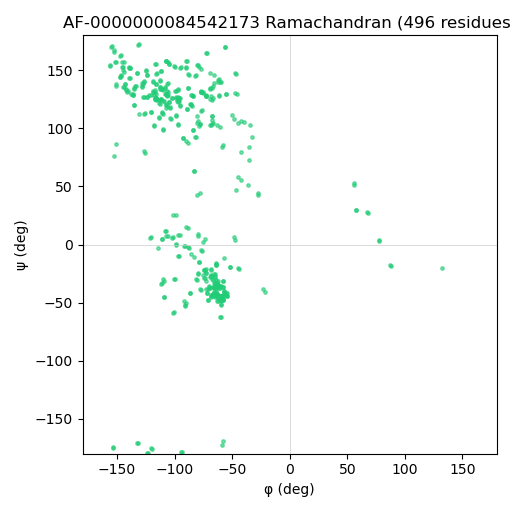1 71 ? 7.996 23.016 18.031 1 97.25 71 GLN B C 1
ATOM 2649 O O . GLN B 1 71 ? 6.805 23.016 18.344 1 97.25 71 GLN B O 1
ATOM 2654 N N . LEU B 1 72 ? 8.68 21.969 17.812 1 97.75 72 LEU B N 1
ATOM 2655 C CA . LEU B 1 72 ? 8.07 20.641 17.766 1 97.75 72 LEU B CA 1
ATOM 2656 C C . LEU B 1 72 ? 7.695 20.172 19.172 1 97.75 72 LEU B C 1
ATOM 2658 O O . LEU B 1 72 ? 6.867 19.281 19.328 1 97.75 72 LEU B O 1
ATOM 2662 N N . ASP B 1 73 ? 8.328 20.734 20.188 1 96.5 73 ASP B N 1
ATOM 2663 C CA . ASP B 1 73 ? 7.973 20.406 21.578 1 96.5 73 ASP B CA 1
ATOM 2664 C C . ASP B 1 73 ? 6.781 21.234 22.047 1 96.5 73 ASP B C 1
ATOM 2666 O O . ASP B 1 73 ? 6.887 21.984 23.016 1 96.5 73 ASP B O 1
ATOM 2670 N N . TYR B 1 74 ? 5.73 21.031 21.438 1 94.56 74 TYR B N 1
ATOM 2671 C CA . TYR B 1 74 ? 4.531 21.828 21.672 1 94.56 74 TYR B CA 1
ATOM 2672 C C . TYR B 1 74 ? 3.697 21.234 22.797 1 94.5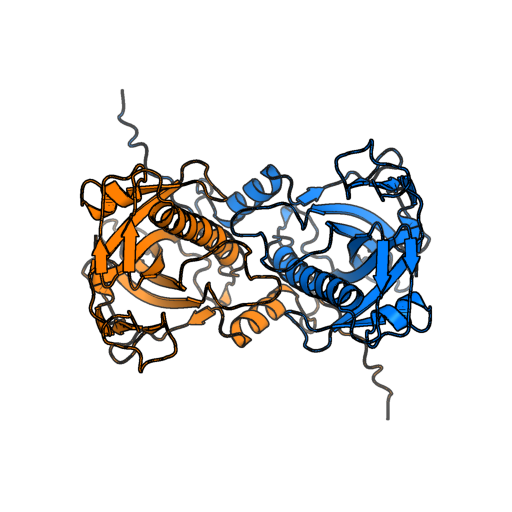6 74 TYR B C 1
ATOM 2674 O O . TYR B 1 74 ? 3.541 20.016 22.891 1 94.56 74 TYR B O 1
ATOM 2682 N N . HIS B 1 75 ? 3.242 22.016 23.688 1 93.25 75 HIS B N 1
ATOM 2683 C CA . HIS B 1 75 ? 2.307 21.656 24.734 1 93.25 75 HIS B CA 1
ATOM 2684 C C . HIS B 1 75 ? 1.375 22.812 25.078 1 93.25 75 HIS B C 1
ATOM 2686 O O . HIS B 1 75 ? 1.734 23.984 24.891 1 93.25 75 HIS B O 1
ATOM 2692 N N . ASN B 1 76 ? 0.196 22.453 25.406 1 89.38 76 AS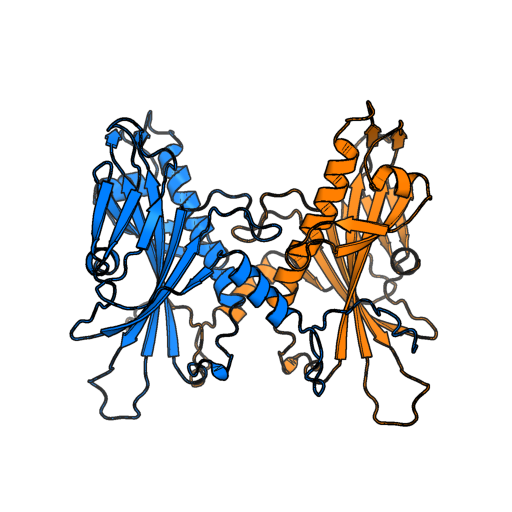N B N 1
ATOM 2693 C CA . ASN B 1 76 ? -0.756 23.406 25.984 1 89.38 76 ASN B CA 1
ATOM 2694 C C . ASN B 1 76 ? -1.434 22.828 27.234 1 89.38 76 ASN B C 1
ATOM 2696 O O . ASN B 1 76 ? -0.978 21.828 27.781 1 89.38 76 ASN B O 1
ATOM 2700 N N . ASP B 1 77 ? -2.484 23.547 27.734 1 86.94 77 ASP B N 1
ATOM 2701 C CA . ASP B 1 77 ? -3.127 23.156 28.984 1 86.94 77 ASP B CA 1
ATOM 2702 C C . ASP B 1 77 ? -3.797 21.797 28.859 1 86.94 77 ASP B C 1
ATOM 2704 O O . ASP B 1 77 ? -4.008 21.109 29.859 1 86.94 77 ASP B O 1
ATOM 2708 N N . LYS B 1 78 ? -3.975 21.391 27.688 1 86.5 78 LYS B N 1
ATOM 2709 C CA . LYS B 1 78 ? -4.809 20.203 27.5 1 86.5 78 LYS B CA 1
ATOM 2710 C C . LYS B 1 78 ? -3.971 19 27.062 1 86.5 78 LYS B C 1
ATOM 2712 O O . LYS B 1 78 ? -4.332 17.859 27.312 1 86.5 78 LYS B O 1
ATOM 2717 N N . SER B 1 79 ? -2.9 19.375 26.328 1 92.12 79 SER B N 1
ATOM 2718 C CA . SER B 1 79 ? -2.191 18.25 25.734 1 92.12 79 SER B CA 1
ATOM 2719 C C . SER B 1 79 ? -0.71 18.562 25.562 1 92.12 79 SER B C 1
ATOM 2721 O O . SER B 1 79 ? -0.313 19.734 25.531 1 92.12 79 SER B O 1
ATOM 2723 N N . THR B 1 80 ? 0.065 17.469 25.484 1 94.25 80 THR B N 1
ATOM 2724 C CA . THR B 1 80 ? 1.498 17.531 25.219 1 94.25 80 THR B CA 1
ATOM 2725 C C . THR B 1 80 ? 1.871 16.594 24.062 1 94.25 80 THR B C 1
ATOM 2727 O O . THR B 1 80 ? 1.386 15.469 24 1 94.25 80 THR B O 1
ATOM 2730 N N . VAL B 1 81 ? 2.758 17.125 23.219 1 96.06 81 VAL B N 1
ATOM 2731 C CA . VAL B 1 81 ? 3.264 16.297 22.141 1 96.06 81 VAL B CA 1
ATOM 2732 C C . VAL B 1 81 ? 4.281 15.289 22.688 1 96.06 81 VAL B C 1
ATOM 2734 O O . VAL B 1 81 ? 5.227 15.68 23.375 1 96.06 81 VAL B O 1
ATOM 2737 N N . GLU B 1 82 ? 4.066 14.023 22.312 1 93.44 82 GLU B N 1
ATOM 2738 C CA . GLU B 1 82 ? 4.957 12.984 22.812 1 93.44 82 GLU B CA 1
ATOM 2739 C C . GLU B 1 82 ? 5.855 12.445 21.703 1 93.44 82 GLU B C 1
ATOM 2741 O O . GLU B 1 82 ? 7.039 12.188 21.922 1 93.44 82 GLU B O 1
ATOM 2746 N N . LYS B 1 83 ? 5.246 12.195 20.594 1 93.62 83 LYS B N 1
ATOM 2747 C CA . LYS B 1 83 ? 5.996 11.656 19.469 1 93.62 83 LYS B CA 1
ATOM 2748 C C . LYS B 1 83 ? 5.574 12.312 18.156 1 93.62 83 LYS B C 1
ATOM 2750 O O . LYS B 1 83 ? 4.434 12.758 18.016 1 93.62 83 LYS B O 1
ATOM 2755 N N . ILE B 1 84 ? 6.508 12.352 17.25 1 96.06 84 ILE B N 1
ATOM 2756 C CA . ILE B 1 84 ? 6.254 12.859 15.914 1 96.06 84 ILE B CA 1
ATOM 2757 C C . ILE B 1 84 ? 6.875 11.922 14.883 1 96.06 84 ILE B C 1
ATOM 2759 O O . ILE B 1 84 ? 7.992 11.43 15.07 1 96.06 84 ILE B O 1
ATOM 2763 N N . TRP B 1 85 ? 6.137 11.609 13.852 1 94.25 85 TRP B N 1
ATOM 2764 C CA . TRP B 1 85 ? 6.668 10.891 12.695 1 94.25 85 TRP B CA 1
ATOM 2765 C C . TRP B 1 85 ? 6.422 11.672 11.406 1 94.25 85 TRP B C 1
ATOM 2767 O O . TRP B 1 85 ? 5.43 12.398 11.297 1 94.25 85 TRP B O 1
ATOM 2777 N N . LYS B 1 86 ? 7.344 11.562 10.523 1 95.44 86 LYS B N 1
ATOM 2778 C CA . LYS B 1 86 ? 7.152 12.031 9.156 1 95.44 86 LYS B CA 1
ATOM 2779 C C . LYS B 1 86 ? 7.105 10.867 8.172 1 95.44 86 LYS B C 1
ATOM 2781 O O . LYS B 1 86 ? 7.977 10 8.188 1 95.44 86 LYS B O 1
ATOM 2786 N N . VAL B 1 87 ? 6.062 10.82 7.418 1 92.94 87 VAL B N 1
ATOM 2787 C CA . VAL B 1 87 ? 5.918 9.836 6.355 1 92.94 87 VAL B CA 1
ATOM 2788 C C . VAL B 1 87 ? 6.074 10.516 4.996 1 92.94 87 VAL B C 1
ATOM 2790 O O . VAL B 1 87 ? 5.32 11.43 4.66 1 92.94 87 VAL B O 1
ATOM 2793 N N . ASP B 1 88 ? 7.039 10.094 4.227 1 92.06 88 ASP B N 1
ATOM 2794 C CA . ASP B 1 88 ? 7.234 10.625 2.881 1 92.06 88 ASP B CA 1
ATOM 2795 C C . ASP B 1 88 ? 6.328 9.914 1.875 1 92.06 88 ASP B C 1
ATOM 2797 O O . ASP B 1 88 ? 6.703 8.891 1.312 1 92.06 88 ASP B O 1
ATOM 2801 N N . LEU B 1 89 ? 5.254 10.477 1.543 1 90.88 89 LEU B N 1
ATOM 2802 C CA . LEU B 1 89 ? 4.223 9.805 0.762 1 90.88 89 LEU B CA 1
ATOM 2803 C C . LEU B 1 89 ? 4.59 9.781 -0.719 1 90.88 89 LEU B C 1
ATOM 2805 O O . LEU B 1 89 ? 4.004 9.023 -1.497 1 90.88 89 LEU B O 1
ATOM 2809 N N . GLU B 1 90 ? 5.535 10.578 -1.127 1 87.94 90 GLU B N 1
ATOM 2810 C CA . GLU B 1 90 ? 5.914 10.625 -2.535 1 87.94 90 GLU B CA 1
ATOM 2811 C C . GLU B 1 90 ? 7.121 9.734 -2.814 1 87.94 90 GLU B C 1
ATOM 2813 O O . GLU B 1 90 ? 7.516 9.555 -3.971 1 87.94 90 GLU B O 1
ATOM 2818 N N . LYS B 1 91 ? 7.703 9.273 -1.783 1 84.5 91 LYS B N 1
ATOM 2819 C CA . LYS B 1 91 ? 8.852 8.398 -1.99 1 84.5 91 LYS B CA 1
ATOM 2820 C C . LYS B 1 91 ? 8.453 7.137 -2.752 1 84.5 91 LYS B C 1
ATOM 2822 O O . LYS B 1 91 ? 7.512 6.445 -2.365 1 84.5 91 LYS B O 1
ATOM 2827 N N . PRO B 1 92 ? 9.195 6.906 -3.756 1 81.62 92 PRO B N 1
ATOM 2828 C CA . PRO B 1 92 ? 8.875 5.699 -4.523 1 81.62 92 PRO B CA 1
ATOM 2829 C C . PRO B 1 92 ? 9.398 4.426 -3.863 1 81.62 92 PRO B C 1
ATOM 2831 O O . PRO B 1 92 ? 10.617 4.203 -3.828 1 81.62 92 PRO B O 1
ATOM 2834 N N . ILE B 1 93 ? 8.609 3.682 -3.234 1 78.94 93 ILE B N 1
ATOM 2835 C CA . ILE B 1 93 ? 8.969 2.404 -2.629 1 78.94 93 ILE B CA 1
ATOM 2836 C C . ILE B 1 93 ? 8.195 1.275 -3.309 1 78.94 93 ILE B C 1
ATOM 2838 O O . ILE B 1 93 ? 6.965 1.312 -3.381 1 78.94 93 ILE B O 1
ATOM 2842 N N . PRO B 1 94 ? 8.961 0.305 -3.76 1 74.81 94 PRO B N 1
ATOM 2843 C CA . PRO B 1 94 ? 8.289 -0.813 -4.422 1 74.81 94 PRO B CA 1
ATOM 2844 C C . PRO B 1 94 ? 7.223 -1.468 -3.545 1 74.81 94 PRO B C 1
ATOM 2846 O O . PRO B 1 94 ? 7.457 -1.705 -2.357 1 74.81 94 PRO B O 1
ATOM 2849 N N . GLY B 1 95 ? 6.043 -1.621 -4.137 1 72.94 95 GLY B N 1
ATOM 2850 C CA . GLY B 1 95 ? 4.98 -2.316 -3.43 1 72.94 95 GLY B CA 1
ATOM 2851 C C . GLY B 1 95 ? 4.148 -1.401 -2.551 1 72.94 95 GLY B C 1
ATOM 2852 O O . GLY B 1 95 ? 3.053 -1.77 -2.123 1 72.94 95 GLY B O 1
ATOM 2853 N N . ILE B 1 96 ? 4.73 -0.232 -2.252 1 70.88 96 ILE B N 1
ATOM 2854 C CA . ILE B 1 96 ? 4.051 0.668 -1.324 1 70.88 96 ILE B CA 1
ATOM 2855 C C . ILE B 1 96 ? 3.555 1.902 -2.072 1 70.88 96 ILE B C 1
ATOM 2857 O O . ILE B 1 96 ? 2.463 2.406 -1.795 1 70.88 96 ILE B O 1
ATOM 2861 N N . SER B 1 97 ? 4.348 2.232 -3.049 1 73.25 97 SER B N 1
ATOM 2862 C CA . SER B 1 97 ? 4.027 3.467 -3.758 1 73.25 97 SER B CA 1
ATOM 2863 C C . SER B 1 97 ? 2.721 3.336 -4.535 1 73.25 97 SER B C 1
ATOM 2865 O O . SER B 1 97 ? 2.475 2.312 -5.176 1 73.25 97 SER B O 1
ATOM 2867 N N . THR B 1 98 ? 1.996 4.332 -4.375 1 74.56 98 THR B N 1
ATOM 2868 C CA . THR B 1 98 ? 0.642 4.273 -4.914 1 74.56 98 THR B CA 1
ATOM 2869 C C . THR B 1 98 ? 0.586 4.895 -6.305 1 74.56 98 THR B C 1
ATOM 2871 O O . THR B 1 98 ? 1.451 5.691 -6.672 1 74.56 98 THR B O 1
ATOM 2874 N N . GLN B 1 99 ? -0.349 4.422 -7.062 1 67.94 99 GLN B N 1
ATOM 2875 C CA . GLN B 1 99 ? -0.627 4.938 -8.398 1 67.94 99 GLN B CA 1
ATOM 2876 C C . GLN B 1 99 ? -1.136 6.375 -8.344 1 67.94 99 GLN B C 1
ATOM 2878 O O . GLN B 1 99 ? -0.777 7.199 -9.188 1 67.94 99 GLN B O 1
ATOM 2883 N N . SER B 1 100 ? -1.901 6.547 -7.32 1 66.5 100 SER B N 1
ATOM 2884 C CA . SER B 1 100 ? -2.537 7.855 -7.219 1 66.5 100 SER B CA 1
ATOM 2885 C C . SER B 1 100 ? -1.563 8.906 -6.688 1 66.5 100 SER B C 1
ATOM 2887 O O . SER B 1 100 ? -0.566 8.562 -6.047 1 66.5 100 SER B O 1
ATOM 2889 N N . LYS B 1 101 ? -1.86 10.094 -7.086 1 78.75 101 LYS B N 1
ATOM 2890 C CA . LYS B 1 101 ? -1.064 11.195 -6.555 1 78.75 101 LYS B CA 1
ATOM 2891 C C . LYS B 1 101 ? -1.35 11.414 -5.07 1 78.75 101 LYS B C 1
ATOM 2893 O O . LYS B 1 101 ? -2.479 11.219 -4.617 1 78.75 101 LYS B O 1
ATOM 2898 N N . THR B 1 102 ? -0.349 11.57 -4.383 1 87.19 102 THR B N 1
ATOM 2899 C CA . THR B 1 102 ? -0.435 11.789 -2.941 1 87.19 102 THR B CA 1
ATOM 2900 C C . THR B 1 102 ? 0.112 13.164 -2.566 1 87.19 102 THR B C 1
ATOM 2902 O O . THR B 1 102 ? 0.824 13.789 -3.355 1 87.19 102 THR B O 1
ATOM 2905 N N . PRO B 1 103 ? -0.417 13.633 -1.374 1 93.69 103 PRO B N 1
ATOM 2906 C CA . PRO B 1 103 ? 0.314 14.797 -0.86 1 93.69 103 PRO B CA 1
ATOM 2907 C C . PRO B 1 103 ? 1.802 14.516 -0.663 1 93.69 103 PRO B C 1
ATOM 2909 O O . PRO B 1 103 ? 2.242 13.375 -0.798 1 93.69 103 PRO B O 1
ATOM 2912 N N . GLU B 1 104 ? 2.562 15.57 -0.405 1 94.31 104 GLU B N 1
ATOM 2913 C CA . GLU B 1 104 ? 4.004 15.43 -0.235 1 94.31 104 GLU B CA 1
ATOM 2914 C C . GLU B 1 104 ? 4.332 14.484 0.918 1 94.31 104 GLU B C 1
ATOM 2916 O O . GLU B 1 104 ? 5.133 13.555 0.762 1 94.31 104 GLU B O 1
ATOM 2921 N N . CYS B 1 105 ? 3.742 14.773 2.01 1 96.25 105 CYS B N 1
ATOM 2922 C CA . CYS B 1 105 ? 4.047 13.953 3.18 1 96.25 105 CYS B CA 1
ATOM 2923 C C . CYS B 1 105 ? 2.895 13.977 4.176 1 96.25 105 CYS B C 1
ATOM 2925 O O . CYS B 1 105 ? 1.899 14.672 3.967 1 96.25 105 CYS B O 1
ATOM 2927 N N . ALA B 1 106 ? 2.979 13.109 5.191 1 97.12 106 ALA B N 1
ATOM 2928 C CA . ALA B 1 106 ? 2.156 13.148 6.398 1 97.12 106 ALA B CA 1
ATOM 2929 C C . ALA B 1 106 ? 3.02 13.336 7.645 1 97.12 106 ALA B C 1
ATOM 2931 O O . ALA B 1 106 ? 4.066 12.703 7.785 1 97.12 106 ALA B O 1
ATOM 2932 N N . ILE B 1 107 ? 2.611 14.234 8.453 1 98.06 107 ILE B N 1
ATOM 2933 C CA . ILE B 1 107 ? 3.209 14.391 9.773 1 98.06 107 ILE B CA 1
ATOM 2934 C C . ILE B 1 107 ? 2.268 13.82 10.836 1 98.06 107 ILE B C 1
ATOM 2936 O O . ILE B 1 107 ? 1.127 14.273 10.961 1 98.06 107 ILE B O 1
ATOM 2940 N N . LEU B 1 108 ? 2.695 12.836 11.516 1 96.88 108 LEU B N 1
ATOM 2941 C CA . LEU B 1 108 ? 1.928 12.234 12.602 1 96.88 108 LEU B CA 1
ATOM 2942 C C . LEU B 1 108 ? 2.355 12.797 13.945 1 96.88 108 LEU B C 1
ATOM 2944 O O . LEU B 1 108 ? 3.531 12.727 14.312 1 96.88 108 LEU B O 1
ATOM 2948 N N . VAL B 1 109 ? 1.432 13.328 14.664 1 96.69 109 VAL B N 1
ATOM 2949 C CA . VAL B 1 109 ? 1.723 13.922 15.969 1 96.69 109 VAL B CA 1
ATOM 2950 C C . VAL B 1 109 ? 0.92 13.203 17.047 1 96.69 109 VAL B C 1
ATOM 2952 O O . VAL B 1 109 ? -0.312 13.258 17.062 1 96.69 109 VAL B O 1
ATOM 2955 N N . LEU B 1 110 ? 1.571 12.547 17.891 1 94.5 110 LEU B N 1
ATOM 2956 C CA . LEU B 1 110 ? 0.933 11.891 19.031 1 94.5 110 LEU B CA 1
ATOM 2957 C C . LEU B 1 110 ? 0.868 12.836 20.234 1 94.5 110 LEU B C 1
ATOM 2959 O O . LEU B 1 110 ? 1.903 13.242 20.766 1 94.5 110 LEU B O 1
ATOM 2963 N N . GLN B 1 111 ? -0.306 13.141 20.609 1 94.62 111 GLN B N 1
ATOM 2964 C CA . GLN B 1 111 ? -0.52 14.023 21.734 1 94.62 111 GLN B CA 1
ATOM 2965 C C . GLN B 1 111 ? -1.155 13.281 22.906 1 94.62 111 GLN B C 1
ATOM 2967 O O . GLN B 1 111 ? -2.082 12.492 22.719 1 94.62 111 GLN B O 1
ATOM 2972 N N . LYS B 1 112 ? -0.66 13.523 24.031 1 91.62 112 LYS B N 1
ATOM 2973 C CA . LYS B 1 112 ? -1.218 12.992 25.266 1 91.62 112 LYS B CA 1
ATOM 2974 C C . LYS B 1 112 ? -2.162 13.992 25.922 1 91.62 112 LYS B C 1
ATOM 2976 O O . LYS B 1 112 ? -1.823 15.172 26.062 1 91.62 112 LYS B O 1
ATOM 2981 N N . TYR B 1 113 ? -3.355 13.477 26.172 1 88 113 TYR B N 1
ATOM 2982 C CA . TYR B 1 113 ? -4.336 14.328 26.844 1 88 113 TYR B CA 1
ATOM 2983 C C . TYR B 1 113 ? -4.523 13.898 28.297 1 88 113 TYR B C 1
ATOM 2985 O O . TYR B 1 113 ? -4.523 12.703 28.609 1 88 113 TYR B O 1
ATOM 2993 N N . GLN B 1 114 ? -4.477 14.844 29.172 1 74.56 114 GLN B N 1
ATOM 2994 C CA . GLN B 1 114 ? -4.699 14.578 30.594 1 74.56 114 GLN B CA 1
ATOM 2995 C C . GLN B 1 114 ? -6.168 14.781 30.969 1 74.56 114 GLN B C 1
ATOM 2997 O O . GLN B 1 114 ? -6.77 15.797 30.609 1 74.56 114 GLN B O 1
ATOM 3002 N N . ASP B 1 115 ? -6.98 13.766 30.922 1 60.91 115 ASP B N 1
ATOM 3003 C CA . ASP B 1 115 ? -8.344 13.992 31.406 1 60.91 115 ASP B CA 1
ATOM 3004 C C . ASP B 1 115 ? -8.344 14.461 32.844 1 60.91 115 ASP B C 1
ATOM 3006 O O . ASP B 1 115 ? -8.047 13.688 33.75 1 60.91 115 ASP B O 1
ATOM 3010 N N . THR B 1 116 ? -8.195 15.781 33.094 1 55.53 116 THR B N 1
ATOM 3011 C CA . THR B 1 116 ? -8.242 16.312 34.469 1 55.53 116 THR B CA 1
ATOM 3012 C C . THR B 1 116 ? -9.625 16.094 35.062 1 55.53 116 THR B C 1
ATOM 3014 O O . THR B 1 116 ? -9.836 16.375 36.25 1 55.53 116 THR B O 1
ATOM 3017 N N . THR B 1 117 ? -10.648 16.094 34.312 1 49.66 117 THR B N 1
ATOM 3018 C CA . THR B 1 117 ? -11.914 16.125 35.031 1 49.66 117 THR B CA 1
ATOM 3019 C C . THR B 1 117 ? -12.078 14.906 35.938 1 49.66 117 THR B C 1
ATOM 3021 O O . THR B 1 117 ? -12.859 14.922 36.875 1 49.66 117 THR B O 1
ATOM 3024 N N . GLN B 1 118 ? -12.102 13.711 35.312 1 44.78 118 GLN B N 1
ATOM 3025 C CA . GLN B 1 118 ? -12.594 12.617 36.156 1 44.78 118 GLN B CA 1
ATOM 3026 C C . GLN B 1 118 ? -11.5 12.094 37.094 1 44.78 118 GLN B C 1
ATOM 3028 O O . GLN B 1 118 ? -10.359 11.883 36.656 1 44.78 118 GLN B O 1
ATOM 3033 N N . ASN B 1 119 ? -11.594 12.328 38.438 1 43.5 119 ASN B N 1
ATOM 3034 C CA . ASN B 1 119 ? -10.93 11.688 39.562 1 43.5 119 ASN B CA 1
ATOM 3035 C C . ASN B 1 119 ? -10.453 10.281 39.219 1 43.5 119 ASN B C 1
ATOM 3037 O O . ASN B 1 119 ? -10.031 9.523 40.094 1 43.5 119 ASN B O 1
ATOM 3041 N N . LEU B 1 120 ? -11.234 9.516 38.438 1 42 120 LEU B N 1
ATOM 3042 C CA . LEU B 1 120 ? -10.961 8.094 38.281 1 42 120 LEU B CA 1
ATOM 3043 C C . LEU B 1 120 ? -9.562 7.871 37.719 1 42 120 LEU B C 1
ATOM 3045 O O . LEU B 1 120 ? -8.953 8.797 37.156 1 42 120 LEU B O 1
ATOM 3049 N N . ILE B 1 121 ? -9.203 6.5 37.344 1 47.91 121 ILE B N 1
ATOM 3050 C CA . ILE B 1 121 ? -8.094 5.691 36.875 1 47.91 121 ILE B CA 1
ATOM 3051 C C . ILE B 1 121 ? -7.445 6.375 35.656 1 47.91 121 ILE B C 1
ATOM 3053 O O . ILE B 1 121 ? -8.141 6.824 34.75 1 47.91 121 ILE B O 1
ATOM 3057 N N . ASP B 1 122 ? -6.191 6.902 35.781 1 55.69 122 ASP B N 1
ATOM 3058 C CA . ASP B 1 122 ? -5.152 7.516 34.938 1 55.69 122 ASP B CA 1
ATOM 3059 C C . ASP B 1 122 ? -5.242 7.023 33.5 1 55.69 122 ASP B C 1
ATOM 3061 O O . ASP B 1 122 ? -4.426 6.207 33.062 1 55.69 122 ASP B O 1
ATOM 3065 N N . GLU B 1 123 ? -6.375 6.965 33.062 1 64.12 123 GLU B N 1
ATOM 3066 C CA . GLU B 1 123 ? -6.414 6.551 31.656 1 64.12 123 GLU B CA 1
ATOM 3067 C C . GLU B 1 123 ? -5.812 7.621 30.75 1 64.12 123 GLU B C 1
ATOM 3069 O O . GLU B 1 123 ? -6.184 8.797 30.828 1 64.12 123 GLU B O 1
ATOM 3074 N N . LYS B 1 124 ? -4.738 7.344 30.219 1 77.75 124 LYS B N 1
ATOM 3075 C CA . LYS B 1 124 ? -4.086 8.203 29.234 1 77.75 124 LYS B CA 1
ATOM 3076 C C . LYS B 1 124 ? -4.758 8.086 27.875 1 77.75 124 LYS B C 1
ATOM 3078 O O . LYS B 1 124 ? -4.949 6.984 27.359 1 77.75 124 LYS B O 1
ATOM 3083 N N . ILE B 1 125 ? -5.328 9.242 27.5 1 84.88 125 ILE B N 1
ATOM 3084 C CA . ILE B 1 125 ? -5.926 9.32 26.172 1 84.88 125 ILE B CA 1
ATOM 3085 C C . ILE B 1 125 ? -4.953 9.992 25.203 1 84.88 125 ILE B C 1
ATOM 3087 O O . ILE B 1 125 ? -4.391 11.047 25.516 1 84.88 125 ILE B O 1
ATOM 3091 N N . TYR B 1 126 ? -4.75 9.258 24.156 1 89.12 126 TYR B N 1
ATOM 3092 C CA . TYR B 1 126 ? -3.873 9.805 23.125 1 89.12 126 TYR B CA 1
ATOM 3093 C C . TYR B 1 126 ? -4.648 10.102 21.844 1 89.12 126 TYR B C 1
ATOM 3095 O O . TYR B 1 126 ? -5.602 9.391 21.516 1 89.12 126 TYR B O 1
ATOM 3103 N N . ARG B 1 127 ? -4.246 11.18 21.281 1 91.81 127 ARG B N 1
ATOM 3104 C CA . ARG B 1 127 ? -4.688 11.484 19.922 1 91.81 127 ARG B CA 1
ATOM 3105 C C . ARG B 1 127 ? -3.518 11.453 18.938 1 91.81 127 ARG B C 1
ATOM 3107 O O . ARG B 1 127 ? -2.494 12.102 19.172 1 91.81 127 ARG B O 1
ATOM 3114 N N . LEU B 1 128 ? -3.686 10.648 17.953 1 93.94 128 LEU B N 1
ATOM 3115 C CA . LEU B 1 128 ? -2.744 10.703 16.844 1 93.94 128 LEU B CA 1
ATOM 3116 C C . LEU B 1 128 ? -3.293 11.562 15.703 1 93.94 128 LEU B C 1
ATOM 3118 O O . LEU B 1 128 ? -4.191 11.141 14.977 1 93.94 128 LEU B O 1
ATOM 3122 N N . MET B 1 129 ? -2.742 12.75 15.633 1 96.31 129 MET B N 1
ATOM 3123 C CA . MET B 1 129 ? -3.129 13.648 14.555 1 96.31 129 MET B CA 1
ATOM 3124 C C . MET B 1 129 ? -2.303 13.383 13.305 1 96.31 129 MET B C 1
ATOM 3126 O O . MET B 1 129 ? -1.073 13.461 13.336 1 96.31 129 MET B O 1
ATOM 3130 N N . ILE B 1 130 ? -3.006 13.023 12.219 1 97.19 130 ILE B N 1
ATOM 3131 C CA . ILE B 1 130 ? -2.361 12.812 10.93 1 97.19 130 ILE B CA 1
ATOM 3132 C C . ILE B 1 130 ? -2.527 14.055 10.055 1 97.19 130 ILE B C 1
ATOM 3134 O O . ILE B 1 130 ? -3.629 14.344 9.578 1 97.19 130 ILE B O 1
ATOM 3138 N N . ILE B 1 131 ? -1.447 14.711 9.836 1 98.5 131 ILE B N 1
ATOM 3139 C CA . ILE B 1 131 ? -1.487 15.945 9.07 1 98.5 131 ILE B CA 1
ATOM 3140 C C . ILE B 1 131 ? -0.953 15.695 7.66 1 98.5 131 ILE B C 1
ATOM 3142 O O . ILE B 1 131 ? 0.252 15.516 7.469 1 98.5 131 ILE B O 1
ATOM 3146 N N . LEU B 1 132 ? -1.828 15.711 6.707 1 98.19 132 LEU B N 1
ATOM 3147 C CA . LEU B 1 132 ? -1.428 15.594 5.309 1 98.19 132 LEU B CA 1
ATOM 3148 C C . LEU B 1 132 ? -1.024 16.953 4.738 1 98.19 132 LEU B C 1
ATOM 3150 O O . LEU B 1 132 ? -1.802 17.906 4.789 1 98.19 132 LEU B O 1
ATOM 3154 N N . ILE B 1 133 ? 0.167 17.031 4.133 1 98.31 133 ILE B N 1
ATOM 3155 C CA . ILE B 1 133 ? 0.688 18.328 3.678 1 98.31 133 ILE B CA 1
ATOM 3156 C C . ILE B 1 133 ? 0.837 18.312 2.158 1 98.31 133 ILE B C 1
ATOM 3158 O O . ILE B 1 133 ? 1.533 17.453 1.604 1 98.31 133 ILE B O 1
ATOM 3162 N N . GLU B 1 134 ? 0.251 19.25 1.518 1 97.56 134 GLU B N 1
ATOM 3163 C CA . GLU B 1 134 ? 0.365 19.484 0.08 1 97.56 134 GLU B CA 1
ATOM 3164 C C . GLU B 1 134 ? 1.014 20.828 -0.216 1 97.56 134 GLU B C 1
ATOM 3166 O O . GLU B 1 134 ? 0.626 21.844 0.358 1 97.56 134 GLU B O 1
ATOM 3171 N N . LEU B 1 135 ? 2.002 20.797 -1.048 1 96.25 135 LEU B N 1
ATOM 3172 C CA . LEU B 1 135 ? 2.689 22.016 -1.469 1 96.25 135 LEU B CA 1
ATOM 3173 C C . LEU B 1 135 ? 2.396 22.328 -2.934 1 96.25 135 LEU B C 1
ATOM 3175 O O . LEU B 1 135 ? 2.502 21.453 -3.791 1 96.25 135 LEU B O 1
ATOM 3179 N N . LYS B 1 136 ? 2.078 23.594 -3.176 1 94.62 136 LYS B N 1
ATOM 3180 C CA . LYS B 1 136 ? 1.837 24.031 -4.543 1 94.62 136 LYS B CA 1
ATOM 3181 C C . LYS B 1 136 ? 2.494 25.391 -4.805 1 94.62 136 LYS B C 1
ATOM 3183 O O . LYS B 1 136 ? 2.24 26.359 -4.086 1 94.62 136 LYS B O 1
ATOM 3188 N N . SER B 1 137 ? 3.215 25.391 -5.883 1 93.44 137 SER B N 1
ATOM 3189 C CA . SER B 1 137 ? 3.762 26.688 -6.285 1 93.44 137 SER B CA 1
ATOM 3190 C C . SER B 1 137 ? 2.674 27.594 -6.828 1 93.44 137 SER B C 1
ATOM 3192 O O . SER B 1 137 ? 2.693 28.812 -6.582 1 93.44 137 SER B O 1
ATOM 3194 N N . SER B 1 138 ? 1.836 27.031 -7.586 1 92.94 138 SER B N 1
ATOM 3195 C CA . SER B 1 138 ? 0.754 27.828 -8.156 1 92.94 138 SER B CA 1
ATOM 3196 C C . SER B 1 138 ? -0.533 27.016 -8.258 1 92.94 138 SER B C 1
ATOM 3198 O O . SER B 1 138 ? -0.503 25.844 -8.617 1 92.94 138 SER B O 1
ATOM 3200 N N . ILE B 1 139 ? -1.598 27.656 -7.855 1 95.62 139 ILE B N 1
ATOM 3201 C CA . ILE B 1 139 ? -2.941 27.141 -8.094 1 95.62 139 ILE B CA 1
ATOM 3202 C C . ILE B 1 139 ? -3.654 28.016 -9.125 1 95.62 139 ILE B C 1
ATOM 3204 O O . ILE B 1 139 ? -4.176 29.094 -8.789 1 95.62 139 ILE B O 1
ATOM 3208 N N . ASN B 1 140 ? -3.623 27.516 -10.328 1 94 140 ASN B N 1
ATOM 3209 C CA . ASN B 1 140 ? -4.223 28.297 -11.406 1 94 140 ASN B CA 1
ATOM 3210 C C . ASN B 1 140 ? -5.457 27.594 -11.977 1 94 140 ASN B C 1
ATOM 3212 O O . ASN B 1 140 ? -5.344 26.578 -12.672 1 94 140 ASN B O 1
ATOM 3216 N N . VAL B 1 141 ? -6.586 28.188 -11.688 1 94.19 141 VAL B N 1
ATOM 3217 C CA . VAL B 1 141 ? -7.848 27.656 -12.195 1 94.19 141 VAL B CA 1
ATOM 3218 C C . VAL B 1 141 ? -8.227 28.375 -13.492 1 94.19 141 VAL B C 1
ATOM 3220 O O . VAL B 1 141 ? -8.43 29.594 -13.5 1 94.19 141 VAL B O 1
ATOM 3223 N N . LYS B 1 142 ? -8.352 27.641 -14.523 1 91.69 142 LYS B N 1
ATOM 3224 C CA . LYS B 1 142 ? -8.57 28.219 -15.844 1 91.69 142 LYS B CA 1
ATOM 3225 C C . LYS B 1 142 ? -10.055 28.453 -16.109 1 91.69 142 LYS B C 1
ATOM 3227 O O . LYS B 1 142 ? -10.422 29.422 -16.797 1 91.69 142 LYS B O 1
ATOM 3232 N N . ASN B 1 143 ? -10.766 27.594 -15.758 1 89.38 143 ASN B N 1
ATOM 3233 C CA . ASN B 1 143 ? -12.211 27.703 -15.953 1 89.38 143 ASN B CA 1
ATOM 3234 C C . ASN B 1 143 ? -12.977 26.891 -14.922 1 89.38 143 ASN B C 1
ATOM 3236 O O . ASN B 1 143 ? -12.383 26.266 -14.039 1 89.38 143 ASN B O 1
ATOM 3240 N N . TYR B 1 144 ? -14.289 26.875 -15.125 1 91.56 144 TYR B N 1
ATOM 3241 C CA . TYR B 1 144 ? -15.211 26.266 -14.172 1 91.56 144 TYR B CA 1
ATOM 3242 C C . TYR B 1 144 ? -14.992 24.766 -14.078 1 91.56 144 TYR B C 1
ATOM 3244 O O . TYR B 1 144 ? -15.219 24.156 -13.031 1 91.56 144 TYR B O 1
ATOM 3252 N N . HIS B 1 145 ? -14.461 24.172 -15.109 1 91 145 HIS B N 1
ATOM 3253 C CA . HIS B 1 145 ? -14.312 22.719 -15.156 1 91 145 HIS B CA 1
ATOM 3254 C C . HIS B 1 145 ? -12.852 22.297 -15.016 1 91 145 HIS B C 1
ATOM 3256 O O . HIS B 1 145 ? -12.516 21.125 -15.172 1 91 145 HIS B O 1
ATOM 3262 N N . ASP B 1 146 ? -12.102 23.312 -14.633 1 89.31 146 ASP B N 1
ATOM 3263 C CA . ASP B 1 146 ? -10.68 23.031 -14.469 1 89.31 146 ASP B CA 1
ATOM 3264 C C . ASP B 1 146 ? -10.461 21.984 -13.375 1 89.31 146 ASP B C 1
ATOM 3266 O O . ASP B 1 146 ? -11.086 22.047 -12.312 1 89.31 146 ASP B O 1
ATOM 3270 N N . SER B 1 147 ? -9.492 21.047 -13.539 1 92.69 147 SER B N 1
ATOM 3271 C CA . SER B 1 147 ? -9.367 19.891 -12.672 1 92.69 147 SER B CA 1
ATOM 3272 C C . SER B 1 147 ? -8.305 20.109 -11.602 1 92.69 147 SER B C 1
ATOM 3274 O O . SER B 1 147 ? -8.094 19.25 -10.742 1 92.69 147 SER B O 1
ATOM 3276 N N . VAL B 1 148 ? -7.691 21.203 -11.586 1 94.44 148 VAL B N 1
ATOM 3277 C CA . VAL B 1 148 ? -6.551 21.422 -10.703 1 94.44 148 VAL B CA 1
ATOM 3278 C C . VAL B 1 148 ? -6.984 21.281 -9.25 1 94.44 148 VAL B C 1
ATOM 3280 O O . VAL B 1 148 ? -6.324 20.594 -8.461 1 94.44 148 VAL B O 1
ATOM 3283 N N . LEU B 1 149 ? -8.086 21.891 -8.93 1 97 149 LEU B N 1
ATOM 3284 C CA . LEU B 1 149 ? -8.562 21.828 -7.551 1 97 149 LEU B CA 1
ATOM 3285 C C . LEU B 1 149 ? -9.062 20.438 -7.211 1 97 149 LEU B C 1
ATOM 3287 O O . LEU B 1 149 ? -8.805 19.922 -6.121 1 97 149 LEU B O 1
ATOM 3291 N N . LYS B 1 150 ? -9.688 19.812 -8.141 1 95.62 150 LYS B N 1
ATOM 3292 C CA . LYS B 1 150 ? -10.164 18.438 -7.945 1 95.62 150 LYS B CA 1
ATOM 3293 C C . LYS B 1 150 ? -8.992 17.484 -7.758 1 95.62 150 LYS B C 1
ATOM 3295 O O . LYS B 1 150 ? -9.086 16.531 -6.98 1 95.62 150 LYS B O 1
ATOM 3300 N N . ASN B 1 151 ? -7.949 17.766 -8.438 1 94.94 151 ASN B N 1
ATOM 3301 C CA . ASN B 1 151 ? -6.75 16.953 -8.281 1 94.94 151 ASN B CA 1
ATOM 3302 C C . ASN B 1 151 ? -6.184 17.047 -6.871 1 94.94 151 ASN B C 1
ATOM 3304 O O . ASN B 1 151 ? -5.762 16.031 -6.297 1 94.94 151 ASN B O 1
ATOM 3308 N N . ILE B 1 152 ? -6.184 18.172 -6.316 1 96.56 152 ILE B N 1
ATOM 3309 C CA . ILE B 1 152 ? -5.695 18.375 -4.953 1 96.56 152 ILE B CA 1
ATOM 3310 C C . ILE B 1 152 ? -6.617 17.656 -3.969 1 96.56 152 ILE B C 1
ATOM 3312 O O . ILE B 1 152 ? -6.148 17 -3.039 1 96.56 152 ILE B O 1
ATOM 3316 N N . GLU B 1 153 ? -7.918 17.766 -4.18 1 96.94 153 GLU B N 1
ATOM 3317 C CA . GLU B 1 153 ? -8.875 17.031 -3.365 1 96.94 153 GLU B CA 1
ATOM 3318 C C . GLU B 1 153 ? -8.586 15.523 -3.395 1 96.94 153 GLU B C 1
ATOM 3320 O O . GLU B 1 153 ? -8.609 14.867 -2.354 1 96.94 153 GLU B O 1
ATOM 3325 N N . GLY B 1 154 ? -8.312 15.07 -4.594 1 94.06 154 GLY B N 1
ATOM 3326 C CA . GLY B 1 154 ? -8 13.664 -4.762 1 94.06 154 GLY B CA 1
ATOM 3327 C C . GLY B 1 154 ? -6.75 13.234 -4.012 1 94.06 154 GLY B C 1
ATOM 3328 O O . GLY B 1 154 ? -6.688 12.125 -3.479 1 94.06 154 GLY B O 1
ATOM 3329 N N . LYS B 1 155 ? -5.805 14.102 -3.932 1 94 155 LYS B N 1
ATOM 3330 C CA . LYS B 1 155 ? -4.574 13.797 -3.205 1 94 155 LYS B CA 1
ATOM 3331 C C . LYS B 1 155 ? -4.852 13.594 -1.718 1 94 155 LYS B C 1
ATOM 3333 O O . LYS B 1 155 ? -4.297 12.688 -1.098 1 94 155 LYS B O 1
ATOM 3338 N N . PHE B 1 156 ? -5.648 14.445 -1.188 1 96.44 156 PHE B N 1
ATOM 3339 C CA . PHE B 1 156 ? -5.98 14.305 0.225 1 96.44 156 PHE B CA 1
ATOM 3340 C C . PHE B 1 156 ? -6.758 13.016 0.475 1 96.44 156 PHE B C 1
ATOM 3342 O O . PHE B 1 156 ? -6.488 12.305 1.442 1 96.44 156 PHE B O 1
ATOM 3349 N N . ALA B 1 157 ? -7.695 12.742 -0.406 1 94.06 157 ALA B N 1
ATOM 3350 C CA . ALA B 1 157 ? -8.469 11.508 -0.281 1 94.06 157 ALA B CA 1
ATOM 3351 C C . ALA B 1 157 ? -7.559 10.281 -0.333 1 94.06 157 ALA B C 1
ATOM 3353 O O . ALA B 1 157 ? -7.652 9.398 0.519 1 94.06 157 ALA B O 1
ATOM 3354 N N . ASP B 1 158 ? -6.707 10.273 -1.264 1 91.12 158 ASP B N 1
ATOM 3355 C CA . ASP B 1 158 ? -5.77 9.164 -1.421 1 91.12 158 ASP B CA 1
ATOM 3356 C C . ASP B 1 158 ? -4.801 9.094 -0.243 1 91.12 158 ASP B C 1
ATOM 3358 O O . ASP B 1 158 ? -4.465 8 0.226 1 91.12 158 ASP B O 1
ATOM 3362 N N . GLY B 1 159 ? -4.363 10.266 0.159 1 93.25 159 GLY B N 1
ATOM 3363 C CA . GLY B 1 159 ? -3.498 10.32 1.326 1 93.25 159 GLY B CA 1
ATOM 3364 C C . GLY B 1 159 ? -4.125 9.711 2.564 1 93.25 159 GLY B C 1
ATOM 3365 O O . GLY B 1 159 ? -3.467 8.977 3.303 1 93.25 159 GLY B O 1
ATOM 3366 N N . MET B 1 160 ? -5.395 9.977 2.801 1 94.38 160 MET B N 1
ATOM 3367 C CA . MET B 1 160 ? -6.113 9.398 3.934 1 94.38 160 MET B CA 1
ATOM 3368 C C . MET B 1 16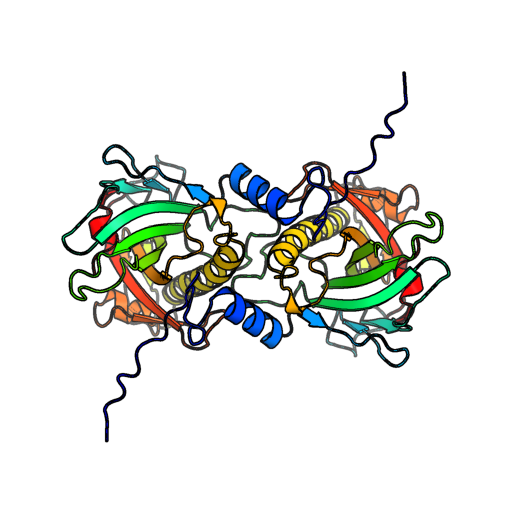0 ? -6.176 7.879 3.82 1 94.38 160 MET B C 1
ATOM 3370 O O . MET B 1 160 ? -5.867 7.168 4.777 1 94.38 160 MET B O 1
ATOM 3374 N N . SER B 1 161 ? -6.562 7.445 2.678 1 91.06 161 SER B N 1
ATOM 3375 C CA . SER B 1 161 ? -6.664 6.008 2.453 1 91.06 161 SER B CA 1
ATOM 3376 C C . SER B 1 161 ? -5.324 5.316 2.678 1 91.06 161 SER B C 1
ATOM 3378 O O . SER B 1 161 ? -5.258 4.277 3.334 1 91.06 161 SER B O 1
ATOM 3380 N N . ARG B 1 162 ? -4.352 5.93 2.164 1 89.81 162 ARG B N 1
ATOM 3381 C CA . ARG B 1 162 ? -3.008 5.379 2.324 1 89.81 162 ARG B CA 1
ATOM 3382 C C . ARG B 1 162 ? -2.611 5.328 3.795 1 89.81 162 ARG B C 1
ATOM 3384 O O . ARG B 1 162 ? -2.049 4.332 4.258 1 89.81 162 ARG B O 1
ATOM 3391 N N . MET B 1 163 ? -2.877 6.309 4.469 1 91.44 163 MET B N 1
ATOM 3392 C CA . MET B 1 163 ? -2.523 6.359 5.883 1 91.44 163 MET B CA 1
ATOM 3393 C C . MET B 1 163 ? -3.316 5.328 6.68 1 91.44 163 MET B C 1
ATOM 3395 O O . MET B 1 163 ? -2.805 4.758 7.645 1 91.44 163 MET B O 1
ATOM 3399 N N . TYR B 1 164 ? -4.562 5.094 6.344 1 89.44 164 TYR B N 1
ATOM 3400 C CA . TYR B 1 164 ? -5.332 4.039 7 1 89.44 164 TYR B CA 1
ATOM 3401 C C . TYR B 1 164 ? -4.613 2.699 6.902 1 89.44 164 TYR B C 1
ATOM 3403 O O . TYR B 1 164 ? -4.516 1.966 7.887 1 89.44 164 TYR B O 1
ATOM 3411 N N . ILE B 1 165 ? -4.086 2.465 5.78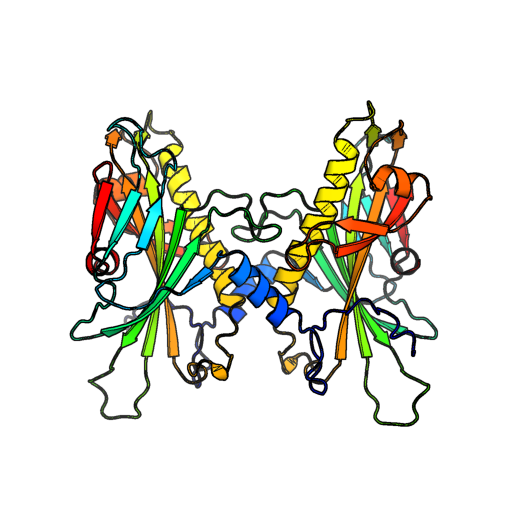1 1 84.31 165 ILE B N 1
ATOM 3412 C CA . ILE B 1 165 ? -3.404 1.195 5.555 1 84.31 165 ILE B CA 1
ATOM 3413 C C . ILE B 1 165 ? -2.094 1.164 6.34 1 84.31 165 ILE B C 1
ATOM 3415 O O . ILE B 1 165 ? -1.808 0.193 7.043 1 84.31 165 ILE B O 1
ATOM 3419 N N . LEU B 1 166 ? -1.359 2.191 6.238 1 85.25 166 LEU B N 1
ATOM 3420 C CA . LEU B 1 166 ? -0.05 2.244 6.879 1 85.25 166 LEU B CA 1
ATOM 3421 C C . LEU B 1 166 ? -0.182 2.146 8.391 1 85.25 166 LEU B C 1
ATOM 3423 O O . LEU B 1 166 ? 0.65 1.521 9.055 1 85.25 166 LEU B O 1
ATOM 3427 N N . LEU B 1 167 ? -1.173 2.732 8.914 1 87.56 167 LEU B N 1
ATOM 3428 C CA . LEU B 1 167 ? -1.379 2.703 10.352 1 87.56 167 LEU B CA 1
ATOM 3429 C C . LEU B 1 167 ? -1.76 1.302 10.82 1 87.56 167 LEU B C 1
ATOM 3431 O O . LEU B 1 167 ? -1.537 0.946 11.977 1 87.56 167 LEU B O 1
ATOM 3435 N N . THR B 1 168 ? -2.357 0.566 9.984 1 80.56 168 THR B N 1
ATOM 3436 C CA . THR B 1 168 ? -2.717 -0.81 10.305 1 80.56 168 THR B CA 1
ATOM 3437 C C . THR B 1 168 ? -1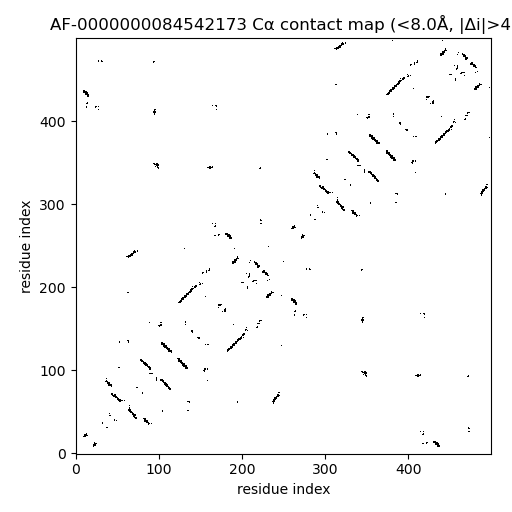.479 -1.7 10.336 1 80.56 168 THR B C 1
ATOM 3439 O O . THR B 1 168 ? -1.44 -2.697 11.062 1 80.56 168 THR B O 1
ATOM 3442 N N . LEU B 1 169 ? -0.482 -1.32 9.484 1 72.38 169 LEU B N 1
ATOM 3443 C CA . LEU B 1 169 ? 0.77 -2.07 9.477 1 72.38 169 LEU B CA 1
ATOM 3444 C C . LEU B 1 169 ? 1.5 -1.929 10.805 1 72.38 169 LEU B C 1
ATOM 3446 O O . LEU B 1 169 ? 2.324 -2.775 11.156 1 72.38 169 LEU B O 1
ATOM 3450 N N . ASN B 1 170 ? 1.224 -0.822 11.422 1 61.03 170 ASN B N 1
ATOM 3451 C CA . ASN B 1 170 ? 1.935 -0.527 12.664 1 61.03 170 ASN B CA 1
ATOM 3452 C C . ASN B 1 170 ? 1.523 -1.476 13.789 1 61.03 170 ASN B C 1
ATOM 3454 O O . ASN B 1 170 ? 0.388 -1.954 13.812 1 61.03 170 ASN B O 1
ATOM 3458 N N . ASN B 1 171 ? 2.654 -2.068 14.367 1 53.06 171 ASN B N 1
ATOM 3459 C CA . ASN B 1 171 ? 2.5 -3.021 15.461 1 53.06 171 ASN B CA 1
ATOM 3460 C C . ASN B 1 171 ? 2.277 -2.314 16.797 1 53.06 171 ASN B C 1
ATOM 3462 O O . ASN B 1 171 ? 2.967 -2.598 17.781 1 53.06 171 ASN B O 1
ATOM 3466 N N . HIS B 1 172 ? 1.44 -1.283 16.781 1 49.31 172 HIS B N 1
ATOM 3467 C CA . HIS B 1 172 ? 1.295 -0.562 18.031 1 49.31 172 HIS B CA 1
ATOM 3468 C C . HIS B 1 172 ? 0.966 -1.513 19.188 1 49.31 172 HIS B C 1
ATOM 3470 O O . HIS B 1 172 ? 1.188 -1.186 20.344 1 49.31 172 HIS B O 1
ATOM 3476 N N . LEU B 1 173 ? 0.515 -2.615 18.719 1 48.91 173 LEU B N 1
ATOM 3477 C CA . LEU B 1 173 ? 0.19 -3.578 19.766 1 48.91 173 LEU B CA 1
ATOM 3478 C C . LEU B 1 173 ? 1.457 -4.195 20.344 1 48.91 173 LEU B C 1
ATOM 3480 O O . LEU B 1 173 ? 1.384 -5.082 21.203 1 48.91 173 LEU B O 1
ATOM 3484 N N . ASN B 1 174 ? 2.447 -3.605 19.734 1 48 174 ASN B N 1
ATOM 3485 C CA . ASN B 1 174 ? 3.682 -4.141 20.297 1 48 174 ASN B CA 1
ATOM 3486 C C . ASN B 1 174 ? 3.865 -3.715 21.75 1 48 174 ASN B C 1
ATOM 3488 O O . ASN B 1 174 ? 3.961 -2.521 22.047 1 48 174 ASN B O 1
ATOM 3492 N N . PRO B 1 175 ? 3.631 -4.57 22.547 1 49.12 175 PRO B N 1
ATOM 3493 C CA . PRO B 1 175 ? 3.752 -4.266 23.984 1 49.12 175 PRO B CA 1
ATOM 3494 C C . PRO B 1 175 ? 5.02 -3.48 24.312 1 49.12 175 PRO B C 1
ATOM 3496 O O . PRO B 1 175 ? 5.062 -2.762 25.312 1 49.12 175 PRO B O 1
ATOM 3499 N N . ILE B 1 176 ? 5.941 -3.613 23.391 1 48.62 176 ILE B N 1
ATOM 3500 C CA . ILE B 1 176 ? 7.23 -3.002 23.688 1 48.62 176 ILE B CA 1
ATOM 3501 C C . ILE B 1 176 ? 7.094 -1.48 23.688 1 48.62 176 ILE B C 1
ATOM 3503 O O . ILE B 1 176 ? 7.758 -0.791 24.469 1 48.62 176 ILE B O 1
ATOM 3507 N N . GLN B 1 177 ? 6.137 -1.062 22.953 1 57.44 177 GLN B N 1
ATOM 3508 C CA . GLN B 1 177 ? 6.094 0.39 22.812 1 57.44 177 GLN B CA 1
ATOM 3509 C C . GLN B 1 177 ? 5.281 1.033 23.922 1 57.44 177 GLN B C 1
ATOM 3511 O O . GLN B 1 177 ? 5.344 2.248 24.125 1 57.44 177 GLN B O 1
ATOM 3516 N N . GLY B 1 178 ? 4.742 0.224 24.766 1 61.97 178 GLY B N 1
ATOM 3517 C CA . GLY B 1 178 ? 4.133 0.688 26.016 1 61.97 178 GLY B CA 1
ATOM 3518 C C . GLY B 1 178 ? 2.762 1.303 25.797 1 61.97 178 GLY B C 1
ATOM 3519 O O . GLY B 1 178 ? 2.207 1.918 26.719 1 61.97 178 GLY B O 1
ATOM 3520 N N . TYR B 1 179 ? 2.246 1.28 24.578 1 70.38 179 TYR B N 1
ATOM 3521 C CA . TYR B 1 179 ? 0.958 1.923 24.344 1 70.38 179 TYR B CA 1
ATOM 3522 C C . TYR B 1 179 ? -0.16 0.89 24.266 1 70.38 179 TYR B C 1
ATOM 3524 O O . TYR B 1 179 ? -1.307 1.229 23.969 1 70.38 179 TYR B O 1
ATOM 3532 N N . HIS B 1 180 ? 0.167 -0.333 24.531 1 70.75 180 HIS B N 1
ATOM 3533 C CA . HIS B 1 180 ? -0.76 -1.437 24.312 1 70.75 180 HIS B CA 1
ATOM 3534 C C . HIS B 1 180 ? -1.989 -1.313 25.203 1 70.75 180 HIS B C 1
ATOM 3536 O O . HIS B 1 180 ? -3.047 -1.865 24.891 1 70.75 180 HIS B O 1
ATOM 3542 N N . GLN B 1 181 ? -1.921 -0.503 26.25 1 74.25 181 GLN B N 1
ATOM 3543 C CA . GLN B 1 181 ? -3.053 -0.379 27.156 1 74.25 181 GLN B CA 1
ATOM 3544 C C . GLN B 1 181 ? -3.697 0.999 27.047 1 74.25 181 GLN B C 1
ATOM 3546 O O . GLN B 1 181 ? -4.633 1.312 27.781 1 74.25 181 GLN B O 1
ATOM 3551 N N . GLU B 1 182 ? -3.227 1.77 26.141 1 78.69 182 GLU B N 1
ATOM 3552 C CA . GLU B 1 182 ? -3.711 3.145 26.047 1 78.69 182 GLU B CA 1
ATOM 3553 C C . GLU B 1 182 ? -4.754 3.291 24.938 1 78.69 182 GLU B C 1
ATOM 3555 O O . GLU B 1 182 ? -4.762 2.52 23.984 1 78.69 182 GLU B O 1
ATOM 3560 N N . THR B 1 183 ? -5.574 4.273 25.203 1 82.56 183 THR B N 1
ATOM 3561 C CA . THR B 1 183 ? -6.527 4.645 24.156 1 82.56 183 THR B CA 1
ATOM 3562 C C . THR B 1 183 ? -5.902 5.637 23.188 1 82.56 183 THR B C 1
ATOM 3564 O O . THR B 1 183 ? -5.426 6.699 23.594 1 82.56 183 THR B O 1
ATOM 3567 N N . ILE B 1 184 ? -5.852 5.273 21.953 1 86.75 184 ILE B N 1
ATOM 3568 C CA . ILE B 1 184 ? -5.32 6.152 20.906 1 86.75 184 ILE B CA 1
ATOM 3569 C C . ILE B 1 184 ? -6.344 6.293 19.781 1 86.75 184 ILE B C 1
ATOM 3571 O O . ILE B 1 184 ? -6.68 5.316 19.125 1 86.75 184 ILE B O 1
ATOM 3575 N N . TYR B 1 185 ? -6.875 7.422 19.625 1 88.19 185 TYR B N 1
ATOM 3576 C CA . TYR B 1 185 ? -7.73 7.625 18.453 1 88.19 185 TYR B CA 1
ATOM 3577 C C . TYR B 1 185 ? -7.039 8.508 17.422 1 88.19 185 TYR B C 1
ATOM 3579 O O . TYR B 1 185 ? -6.082 9.211 17.734 1 88.19 185 TYR B O 1
ATOM 3587 N N . ILE B 1 186 ? -7.469 8.398 16.203 1 92.38 186 ILE B N 1
ATOM 3588 C CA . ILE B 1 186 ? -6.785 9.094 15.125 1 92.38 186 ILE B CA 1
ATOM 3589 C C . ILE B 1 186 ? -7.68 10.203 14.578 1 92.38 186 ILE B C 1
ATOM 3591 O O . ILE B 1 186 ? -8.906 10.094 14.617 1 92.38 186 ILE B O 1
ATOM 3595 N N . ASP B 1 187 ? -7.051 11.211 14.125 1 94.06 187 ASP B N 1
ATOM 3596 C CA . ASP B 1 187 ? -7.699 12.312 13.422 1 94.06 187 ASP B CA 1
ATOM 3597 C C . ASP B 1 187 ? -6.855 12.781 12.234 1 94.06 187 ASP B C 1
ATOM 3599 O O . ASP B 1 187 ? -5.633 12.633 12.234 1 94.06 187 ASP B O 1
ATOM 3603 N N . PHE B 1 188 ? -7.582 13.312 11.25 1 97.06 188 PHE B N 1
ATOM 3604 C CA . PHE B 1 188 ? -6.895 13.797 10.062 1 97.06 188 PHE B CA 1
ATOM 3605 C C . PHE B 1 188 ? -7.047 15.305 9.922 1 97.06 188 PHE B C 1
ATOM 3607 O O . PHE B 1 188 ? -8.094 15.867 10.258 1 97.06 188 PHE B O 1
ATOM 3614 N N . LYS B 1 189 ? -6.051 15.859 9.398 1 97.69 189 LYS B N 1
ATOM 3615 C CA . LYS B 1 189 ? -6.055 17.25 8.953 1 97.69 189 LYS B CA 1
ATOM 3616 C C . LYS B 1 189 ? -5.25 17.422 7.668 1 97.69 189 LYS B C 1
ATOM 3618 O O . LYS B 1 189 ? -4.191 16.812 7.508 1 97.69 189 LYS B O 1
ATOM 3623 N N . GLY B 1 190 ? -5.781 18.188 6.785 1 98.25 190 GLY B N 1
ATOM 3624 C CA . GLY B 1 190 ? -5.043 18.547 5.586 1 98.25 190 GLY B CA 1
ATOM 3625 C C . GLY B 1 190 ? -4.543 19.984 5.605 1 98.25 190 GLY B C 1
ATOM 3626 O O . GLY B 1 190 ? -5.238 20.875 6.078 1 98.25 190 GLY B O 1
ATOM 3627 N N . ILE B 1 191 ? -3.354 20.172 5.168 1 98.56 191 ILE B N 1
ATOM 3628 C CA . ILE B 1 191 ? -2.799 21.516 5.02 1 98.56 191 ILE B CA 1
ATOM 3629 C C . ILE B 1 191 ? -2.326 21.719 3.584 1 98.56 191 ILE B C 1
ATOM 3631 O O . ILE B 1 191 ? -1.562 20.906 3.051 1 98.56 191 ILE B O 1
ATOM 3635 N N . LEU B 1 192 ? -2.801 22.781 3.006 1 98.19 192 LEU B N 1
ATOM 3636 C CA . LEU B 1 192 ? -2.367 23.188 1.676 1 98.19 192 LEU B CA 1
ATOM 3637 C C . LEU B 1 192 ? -1.537 24.469 1.745 1 98.19 192 LEU B C 1
ATOM 3639 O O . LEU B 1 192 ? -2.049 25.516 2.115 1 98.19 192 LEU B O 1
ATOM 3643 N N . PHE B 1 193 ? -0.263 24.344 1.427 1 97.69 193 PHE B N 1
ATOM 3644 C CA . PHE B 1 193 ? 0.596 25.516 1.266 1 97.69 193 PHE B CA 1
ATOM 3645 C C . PHE B 1 193 ? 0.71 25.906 -0.204 1 97.69 193 PHE B C 1
ATOM 3647 O O . PHE B 1 193 ? 0.933 25.047 -1.062 1 97.69 193 PHE B O 1
ATOM 3654 N N . TYR B 1 194 ? 0.556 27.172 -0.447 1 96.44 194 TYR B N 1
ATOM 3655 C CA . TYR B 1 194 ? 0.706 27.594 -1.833 1 96.44 194 TYR B CA 1
ATOM 3656 C C . TYR B 1 194 ? 1.337 28.984 -1.912 1 96.44 194 TYR B C 1
ATOM 3658 O O . TYR B 1 194 ? 1.201 29.781 -0.988 1 96.44 194 TYR B O 1
ATOM 3666 N N . LEU B 1 195 ? 1.992 29.188 -3.023 1 94.75 195 LEU B N 1
ATOM 3667 C CA . LEU B 1 195 ? 2.68 30.453 -3.221 1 94.75 195 LEU B CA 1
ATOM 3668 C C . LEU B 1 195 ? 1.766 31.469 -3.904 1 94.75 195 LEU B C 1
ATOM 3670 O O . LEU B 1 195 ? 1.656 32.625 -3.461 1 94.75 195 LEU B O 1
ATOM 3674 N N . LYS B 1 196 ? 1.18 31.094 -5.031 1 94 196 LYS B N 1
ATOM 3675 C CA . LYS B 1 196 ? 0.286 31.969 -5.797 1 94 196 LYS B CA 1
ATOM 3676 C C . LYS B 1 196 ? -0.994 31.234 -6.184 1 94 196 LYS B C 1
ATOM 3678 O O . LYS B 1 196 ? -0.993 30 -6.328 1 94 196 LYS B O 1
ATOM 3683 N N . SER B 1 197 ? -2.049 32.031 -6.242 1 93.5 197 SER B N 1
ATOM 3684 C CA . SER B 1 197 ? -3.311 31.438 -6.68 1 93.5 197 SER B CA 1
ATOM 3685 C C . SER B 1 197 ? -4.098 32.406 -7.562 1 93.5 197 SER B C 1
ATOM 3687 O O . SER B 1 197 ? -4.086 33.594 -7.328 1 93.5 197 SER B O 1
ATOM 3689 N N . ASN B 1 198 ? -4.559 31.891 -8.609 1 94.31 198 ASN B N 1
ATOM 3690 C CA . ASN B 1 198 ? -5.57 32.531 -9.453 1 94.31 198 ASN B CA 1
ATOM 3691 C C . ASN B 1 198 ? -6.848 31.703 -9.523 1 94.31 198 ASN B C 1
ATOM 3693 O O . ASN B 1 198 ? -6.934 30.75 -10.297 1 94.31 198 ASN B O 1
ATOM 3697 N N . LEU B 1 199 ? -7.848 32.188 -8.727 1 92.44 199 LEU B N 1
ATOM 3698 C CA . LEU B 1 199 ? -9.047 31.359 -8.562 1 92.44 199 LEU B CA 1
ATOM 3699 C C . LEU B 1 199 ? -10.219 31.953 -9.336 1 92.44 199 LEU B C 1
ATOM 3701 O O . LEU B 1 199 ? -10.57 33.125 -9.141 1 92.44 199 LEU B O 1
ATOM 3705 N N . ILE B 1 200 ? -10.672 31.234 -10.188 1 90.94 200 ILE B N 1
ATOM 3706 C CA . ILE B 1 200 ? -11.938 31.516 -10.859 1 90.94 200 ILE B CA 1
ATOM 3707 C C . ILE B 1 200 ? -13.016 30.547 -10.367 1 90.94 200 ILE B C 1
ATOM 3709 O O . ILE B 1 200 ? -12.703 29.484 -9.805 1 90.94 200 ILE B O 1
ATOM 3713 N N . ASP B 1 201 ? -14.258 30.984 -10.547 1 90.12 201 ASP B N 1
ATOM 3714 C CA . ASP B 1 201 ? -15.352 30.109 -10.109 1 90.12 201 ASP B CA 1
ATOM 3715 C C . ASP B 1 201 ? -15.133 28.688 -10.594 1 90.12 201 ASP B C 1
ATOM 3717 O O . ASP B 1 201 ? -14.781 28.453 -11.75 1 90.12 201 ASP B O 1
ATOM 3721 N N . ASN B 1 202 ? -15.273 27.797 -9.609 1 88.56 202 ASN B N 1
ATOM 3722 C CA . ASN B 1 202 ? -14.953 26.391 -9.859 1 88.56 202 ASN B CA 1
ATOM 3723 C C . ASN B 1 202 ? -15.883 25.469 -9.094 1 88.56 202 ASN B C 1
ATOM 3725 O O . ASN B 1 202 ? -16.344 25.797 -8 1 88.56 202 ASN B O 1
ATOM 3729 N N . ASN B 1 203 ? -16.156 24.281 -9.609 1 92.25 203 ASN B N 1
ATOM 3730 C CA . ASN B 1 203 ? -17.156 23.391 -9.031 1 92.25 203 ASN B CA 1
ATOM 3731 C C . ASN B 1 203 ? -16.531 22.469 -7.992 1 92.25 203 ASN B C 1
ATOM 3733 O O . ASN B 1 203 ? -17.188 21.516 -7.523 1 92.25 203 ASN B O 1
ATOM 3737 N N . SER B 1 204 ? -15.383 22.766 -7.566 1 95.56 204 SER B N 1
ATOM 3738 C CA . SER B 1 204 ? -14.711 21.922 -6.586 1 95.56 204 SER B CA 1
ATOM 3739 C C . SER B 1 204 ? -15.031 22.359 -5.164 1 95.56 204 SER B C 1
ATOM 3741 O O . SER B 1 204 ? -15.391 23.531 -4.934 1 95.56 204 SER B O 1
ATOM 3743 N N . GLN B 1 205 ? -14.984 21.406 -4.227 1 97.38 205 GLN B N 1
ATOM 3744 C CA . GLN B 1 205 ? -15.125 21.75 -2.814 1 97.38 205 GLN B CA 1
ATOM 3745 C C . GLN B 1 205 ? -13.984 22.656 -2.354 1 97.38 205 GLN B C 1
ATOM 3747 O O . GLN B 1 205 ? -14.18 23.547 -1.517 1 97.38 205 GLN B O 1
ATOM 3752 N N . LEU B 1 206 ? -12.844 22.438 -2.943 1 97.62 206 LEU B N 1
ATOM 3753 C CA . LEU B 1 206 ? -11.648 23.172 -2.541 1 97.62 206 LEU B CA 1
ATOM 3754 C C . LEU B 1 206 ? -11.781 24.656 -2.885 1 97.62 206 LEU B C 1
ATOM 3756 O O . LEU B 1 206 ? -11.195 25.516 -2.215 1 97.62 206 LEU B O 1
ATOM 3760 N N . TYR B 1 207 ? -12.508 24.891 -3.93 1 97.56 207 TYR B N 1
ATOM 3761 C CA . TYR B 1 207 ? -12.766 26.297 -4.238 1 97.56 207 TYR B CA 1
ATOM 3762 C C . TYR B 1 207 ? -13.445 26.984 -3.066 1 97.56 207 TYR B C 1
ATOM 3764 O O . TYR B 1 207 ? -13.047 28.094 -2.674 1 97.56 207 TYR B O 1
ATOM 3772 N N . SER B 1 208 ? -14.461 26.344 -2.504 1 97.19 208 SER B N 1
ATOM 3773 C CA . SER B 1 208 ? -15.148 26.906 -1.346 1 97.19 208 SER B CA 1
ATOM 3774 C C . SER B 1 208 ? -14.219 27.031 -0.149 1 97.19 208 SER B C 1
ATOM 3776 O O . SER B 1 208 ? -14.305 27.984 0.616 1 97.19 208 SER B O 1
ATOM 3778 N N . ILE B 1 209 ? -13.352 26.078 -0.012 1 97.94 209 ILE B N 1
ATOM 3779 C CA . ILE B 1 209 ? -12.406 26.078 1.099 1 97.94 209 ILE B CA 1
ATOM 3780 C C . ILE B 1 209 ? -11.414 27.234 0.939 1 97.94 209 ILE B C 1
ATOM 3782 O O . ILE B 1 209 ? -11.164 27.984 1.888 1 97.94 209 ILE B O 1
ATOM 3786 N N . LEU B 1 210 ? -10.961 27.391 -0.236 1 97.19 210 LEU B N 1
ATOM 3787 C CA . LEU B 1 210 ? -9.977 28.438 -0.507 1 97.19 210 LEU B CA 1
ATOM 3788 C C . LEU B 1 210 ? -10.602 29.828 -0.362 1 97.19 210 LEU B C 1
ATOM 3790 O O . LEU B 1 210 ? -9.891 30.812 -0.176 1 97.19 210 LEU B O 1
ATOM 3794 N N . ASN B 1 211 ? -11.875 29.875 -0.48 1 96.19 211 ASN B N 1
ATOM 3795 C CA . ASN B 1 211 ? -12.586 31.125 -0.278 1 96.19 211 ASN B CA 1
ATOM 3796 C C . ASN B 1 211 ? -13.125 31.25 1.146 1 96.19 211 ASN B C 1
ATOM 3798 O O . ASN B 1 211 ? -13.945 32.125 1.434 1 96.19 211 ASN B O 1
ATOM 3802 N N . ASN B 1 212 ? -12.812 30.422 1.994 1 96.25 212 ASN B N 1
ATOM 3803 C CA . ASN B 1 212 ? -13.086 30.438 3.428 1 96.25 212 ASN B CA 1
ATOM 3804 C C . ASN B 1 212 ? -14.578 30.281 3.715 1 96.25 212 ASN B C 1
ATOM 3806 O O . ASN B 1 212 ? -15.086 30.828 4.695 1 96.25 212 ASN B O 1
ATOM 3810 N N . GLN B 1 213 ? -15.25 29.625 2.828 1 96.31 213 GLN B N 1
ATOM 3811 C CA . GLN B 1 213 ? -16.672 29.359 3.064 1 96.31 213 GLN B CA 1
ATOM 3812 C C . GLN B 1 213 ? -16.844 28.156 3.984 1 96.31 213 GLN B C 1
ATOM 3814 O O . GLN B 1 213 ? -17.859 28.047 4.676 1 96.31 213 GLN B O 1
ATOM 3819 N N . THR B 1 214 ? -15.984 27.266 3.959 1 97.06 214 THR B N 1
ATOM 3820 C CA . THR B 1 214 ? -15.906 26.062 4.801 1 97.06 214 THR B CA 1
ATOM 3821 C C . THR B 1 214 ? -14.469 25.594 4.949 1 97.06 214 THR B C 1
ATOM 3823 O O . THR B 1 214 ? -13.578 26.078 4.238 1 97.06 214 THR B O 1
ATOM 3826 N N . ASP B 1 215 ? -14.227 24.75 5.848 1 97.25 215 ASP B N 1
ATOM 3827 C CA . ASP B 1 215 ? -12.898 24.156 5.953 1 97.25 215 ASP B CA 1
ATOM 3828 C C . ASP B 1 215 ? -12.969 22.641 5.805 1 97.25 215 ASP B C 1
ATOM 3830 O O . ASP B 1 215 ? -11.977 21.938 6.008 1 97.25 215 ASP B O 1
ATOM 3834 N N . LEU B 1 216 ? -14.141 22.172 5.484 1 97.56 216 LEU B N 1
ATOM 3835 C CA . LEU B 1 216 ? -14.367 20.734 5.465 1 97.56 216 LEU B CA 1
ATOM 3836 C C . LEU B 1 216 ? -14.359 20.203 4.035 1 97.56 216 LEU B C 1
ATOM 3838 O O . LEU B 1 216 ? -15.047 20.734 3.166 1 97.56 216 LEU B O 1
ATOM 3842 N N . LEU B 1 217 ? -13.578 19.25 3.777 1 98 217 LEU B N 1
ATOM 3843 C CA . LEU B 1 217 ? -13.57 18.484 2.535 1 98 217 LEU B CA 1
ATOM 3844 C C . LEU B 1 217 ? -14.203 17.109 2.744 1 98 217 LEU B C 1
ATOM 3846 O O . LEU B 1 217 ? -13.797 16.359 3.639 1 98 217 LEU B O 1
ATOM 3850 N N . THR B 1 218 ? -15.211 16.797 2.014 1 97.5 218 THR B N 1
ATOM 3851 C CA . THR B 1 218 ? -15.812 15.461 2.002 1 97.5 218 THR B CA 1
ATOM 3852 C C . THR B 1 218 ? -15.281 14.641 0.831 1 97.5 218 THR B C 1
ATOM 3854 O O . THR B 1 218 ? -15.266 15.109 -0.308 1 97.5 218 THR B O 1
ATOM 3857 N N . CYS B 1 219 ? -14.789 13.477 1.128 1 94.62 219 CYS B N 1
ATOM 3858 C CA . CYS B 1 219 ? -14.203 12.672 0.06 1 94.62 219 CYS B CA 1
ATOM 3859 C C . CYS B 1 219 ? -14.406 11.188 0.321 1 94.62 219 CYS B C 1
ATOM 3861 O O . CYS B 1 219 ? -14.766 10.789 1.431 1 94.62 219 CYS B O 1
ATOM 3863 N N . ARG B 1 220 ? -14.242 10.445 -0.736 1 92.44 220 ARG B N 1
ATOM 3864 C CA . ARG B 1 220 ? -14.281 8.992 -0.618 1 92.44 220 ARG B CA 1
ATOM 3865 C C . ARG B 1 220 ? -12.922 8.43 -0.224 1 92.44 220 ARG B C 1
ATOM 3867 O O . ARG B 1 220 ? -11.898 8.781 -0.823 1 92.44 220 ARG B O 1
ATOM 3874 N N . THR B 1 221 ? -12.922 7.625 0.802 1 92.75 221 THR B N 1
ATOM 3875 C CA . THR B 1 221 ? -11.711 6.918 1.212 1 92.75 221 THR B CA 1
ATOM 3876 C C . THR B 1 221 ? -11.953 5.414 1.247 1 92.75 221 THR B C 1
ATOM 3878 O O . THR B 1 221 ? -13.047 4.945 0.928 1 92.75 221 THR B O 1
ATOM 3881 N N . LEU B 1 222 ? -10.93 4.707 1.612 1 89.38 222 LEU B N 1
ATOM 3882 C CA . LEU B 1 222 ? -11.008 3.258 1.745 1 89.38 222 LEU B CA 1
ATOM 3883 C C . LEU B 1 222 ? -12.086 2.859 2.746 1 89.38 222 LEU B C 1
ATOM 3885 O O . LEU B 1 222 ? -12.758 1.843 2.568 1 89.38 222 LEU B O 1
ATOM 3889 N N . LEU B 1 223 ? -12.32 3.672 3.754 1 91.38 223 LEU B N 1
ATOM 3890 C CA . LEU B 1 223 ? -13.148 3.26 4.883 1 91.38 223 LEU B CA 1
ATOM 3891 C C . LEU B 1 223 ? -14.562 3.809 4.75 1 91.38 223 LEU B C 1
ATOM 3893 O O . LEU B 1 223 ? -15.508 3.232 5.289 1 91.38 223 LEU B O 1
ATOM 3897 N N . ARG B 1 224 ? -14.602 4.941 4.098 1 91.69 224 ARG B N 1
ATOM 3898 C CA . ARG B 1 224 ? -15.898 5.609 4.062 1 91.69 224 ARG B CA 1
ATOM 3899 C C . ARG B 1 224 ? -16.172 6.215 2.689 1 91.69 224 ARG B C 1
ATOM 3901 O O . ARG B 1 224 ? -15.266 6.801 2.08 1 91.69 224 ARG B O 1
ATOM 3908 N N . GLU B 1 225 ? -17.344 6.168 2.293 1 90.81 225 GLU B N 1
ATOM 3909 C CA . GLU B 1 225 ? -17.766 6.84 1.068 1 90.81 225 GLU B CA 1
ATOM 3910 C C . GLU B 1 225 ? -17.75 8.359 1.238 1 90.81 225 GLU B C 1
ATOM 3912 O O . GLU B 1 225 ? -17.438 9.094 0.298 1 90.81 225 GLU B O 1
ATOM 3917 N N . GLN B 1 226 ? -18.125 8.695 2.455 1 94.19 226 GLN B N 1
ATOM 3918 C CA . GLN B 1 226 ? -18.125 10.117 2.779 1 94.19 226 GLN B CA 1
ATOM 3919 C C . GLN B 1 226 ? -17.297 10.391 4.039 1 94.19 226 GLN B C 1
ATOM 3921 O O . GLN B 1 226 ? -17.859 10.602 5.117 1 94.19 226 GLN B O 1
ATOM 3926 N N . ASP B 1 227 ? -16.094 10.406 3.809 1 94.19 227 ASP B N 1
ATOM 3927 C CA . ASP B 1 227 ? -15.188 10.773 4.891 1 94.19 227 ASP B CA 1
ATOM 3928 C C . ASP B 1 227 ? -14.953 12.281 4.922 1 94.19 227 ASP B C 1
ATOM 3930 O O . ASP B 1 227 ? -15.258 12.984 3.953 1 94.19 227 ASP B O 1
ATOM 3934 N N . LYS B 1 228 ? -14.555 12.781 6.031 1 95.19 228 LYS B N 1
ATOM 3935 C CA . LYS B 1 228 ? -14.359 14.219 6.168 1 95.19 228 LYS B CA 1
ATOM 3936 C C . LYS B 1 228 ? -12.961 14.539 6.688 1 95.19 228 LYS B C 1
ATOM 3938 O O . LYS B 1 228 ? -12.438 13.828 7.547 1 95.19 228 LYS B O 1
ATOM 3943 N N . ILE B 1 229 ? -12.43 15.562 6.145 1 97.06 229 ILE B N 1
ATOM 3944 C CA . ILE B 1 229 ? -11.141 16.062 6.59 1 97.06 229 ILE B CA 1
ATOM 3945 C C . ILE B 1 229 ? -11.148 17.594 6.586 1 97.06 229 ILE B C 1
ATOM 3947 O O . ILE B 1 229 ? -11.641 18.219 5.637 1 97.06 229 ILE B O 1
ATOM 3951 N N . LYS B 1 230 ? -10.719 18.156 7.637 1 97.56 230 LYS B N 1
ATOM 3952 C CA . LYS B 1 230 ? -10.57 19.609 7.672 1 97.56 230 LYS B CA 1
ATOM 3953 C C . LYS B 1 230 ? -9.312 20.047 6.926 1 97.56 230 LYS B C 1
ATOM 3955 O O . LYS B 1 230 ? -8.227 19.516 7.164 1 97.56 230 LYS B O 1
ATOM 3960 N N . ILE B 1 231 ? -9.477 21.047 6.031 1 98.19 231 ILE B N 1
ATOM 3961 C CA . ILE B 1 231 ? -8.352 21.547 5.25 1 98.19 231 ILE B CA 1
ATOM 3962 C C . ILE B 1 231 ? -8.016 22.969 5.668 1 98.19 231 ILE B C 1
ATOM 3964 O O . ILE B 1 231 ? -8.891 23.844 5.648 1 98.19 231 ILE B O 1
ATOM 3968 N N . LYS B 1 232 ? -6.855 23.141 6.086 1 97.94 232 LYS B N 1
ATOM 3969 C CA . LYS B 1 232 ? -6.293 24.484 6.293 1 97.94 232 LYS B CA 1
ATOM 3970 C C . LYS B 1 232 ? -5.422 24.906 5.113 1 97.94 232 LYS B C 1
ATOM 3972 O O . LYS B 1 232 ? -4.645 24.094 4.59 1 97.94 232 LYS B O 1
ATOM 3977 N N . HIS B 1 233 ? -5.59 26.062 4.605 1 97.69 233 HIS B N 1
ATOM 3978 C CA . HIS B 1 233 ? -4.746 26.547 3.523 1 97.69 233 HIS B CA 1
ATOM 3979 C C . HIS B 1 233 ? -3.986 27.812 3.945 1 97.69 233 HIS B C 1
ATOM 3981 O O . HIS B 1 233 ? -4.52 28.641 4.676 1 97.69 233 HIS B O 1
ATOM 3987 N N . LEU B 1 234 ? -2.766 27.875 3.531 1 96.94 234 LEU B N 1
ATOM 3988 C CA . LEU B 1 234 ? -1.878 28.969 3.896 1 96.94 234 LEU B CA 1
ATOM 3989 C C . LEU B 1 234 ? -1.108 29.469 2.68 1 96.94 234 LEU B C 1
ATOM 3991 O O . LEU B 1 234 ? -0.407 28.703 2.02 1 96.94 234 LEU B O 1
ATOM 3995 N N . LYS B 1 235 ? -1.269 30.734 2.332 1 95.81 235 LYS B N 1
ATOM 3996 C CA . LYS B 1 235 ? -0.389 31.375 1.353 1 95.81 235 LYS B CA 1
ATOM 3997 C C . LYS B 1 235 ? 0.989 31.641 1.948 1 95.81 235 LYS B C 1
ATOM 3999 O O . LYS B 1 235 ? 1.1 32.219 3.033 1 95.81 235 LYS B O 1
ATOM 4004 N N . VAL B 1 236 ? 1.997 31.188 1.188 1 95.38 236 VAL B N 1
ATOM 4005 C CA . VAL B 1 236 ? 3.334 31.234 1.771 1 95.38 236 VAL B CA 1
ATOM 4006 C C . VAL B 1 236 ? 4.309 31.859 0.771 1 95.38 236 VAL B C 1
ATOM 4008 O O . VAL B 1 236 ? 3.924 32.188 -0.349 1 95.38 236 VAL B O 1
ATOM 4011 N N . THR B 1 237 ? 5.539 32.094 1.303 1 92.5 237 THR B N 1
ATOM 4012 C CA . THR B 1 237 ? 6.617 32.531 0.418 1 92.5 237 THR B CA 1
ATOM 4013 C C . THR B 1 237 ? 7.43 31.312 -0.051 1 92.5 237 THR B C 1
ATOM 4015 O O . THR B 1 237 ? 7.086 30.172 0.249 1 92.5 237 THR B O 1
ATOM 4018 N N . ASN B 1 238 ? 8.469 31.578 -0.854 1 90.88 238 ASN B N 1
ATOM 4019 C CA . ASN B 1 238 ? 9.242 30.5 -1.458 1 90.88 238 ASN B CA 1
ATOM 4020 C C . ASN B 1 238 ? 9.844 29.578 -0.4 1 90.88 238 ASN B C 1
ATOM 4022 O O . ASN B 1 238 ? 9.984 28.375 -0.626 1 90.88 238 ASN B O 1
ATOM 4026 N N . GLN B 1 239 ? 10.234 30.234 0.677 1 90.88 239 GLN B N 1
ATOM 4027 C CA . GLN B 1 239 ? 10.688 29.516 1.863 1 90.88 239 GLN B CA 1
ATOM 4028 C C . GLN B 1 239 ? 10.102 30.125 3.133 1 90.88 239 GLN B C 1
ATOM 4030 O O . GLN B 1 239 ? 10.117 31.344 3.309 1 90.88 239 GLN B O 1
ATOM 4035 N N . MET B 1 240 ? 9.516 29.234 3.941 1 93.81 240 MET B N 1
ATOM 4036 C CA . MET B 1 240 ? 8.859 29.75 5.141 1 93.81 240 MET B CA 1
ATOM 4037 C C . MET B 1 240 ? 8.961 28.75 6.289 1 93.81 240 MET B C 1
ATOM 4039 O O . MET B 1 240 ? 8.969 27.547 6.062 1 93.81 240 MET B O 1
ATOM 4043 N N . THR B 1 241 ? 9.109 29.266 7.461 1 96.75 241 THR B N 1
ATOM 4044 C CA . THR B 1 241 ? 9.062 28.453 8.672 1 96.75 241 THR B CA 1
ATOM 4045 C C . THR B 1 241 ? 7.762 28.703 9.43 1 96.75 241 THR B C 1
ATOM 4047 O O . THR B 1 241 ? 7.355 29.844 9.633 1 96.75 241 THR B O 1
ATOM 4050 N N . ILE B 1 242 ? 7.121 27.672 9.75 1 97 242 ILE B N 1
ATOM 4051 C CA . ILE B 1 242 ? 5.875 27.75 10.508 1 97 242 ILE B CA 1
ATOM 4052 C C . ILE B 1 242 ? 5.984 26.891 11.766 1 97 242 ILE B C 1
ATOM 4054 O O . ILE B 1 242 ? 6.719 25.906 11.789 1 97 242 ILE B O 1
ATOM 4058 N N . SER B 1 243 ? 5.297 27.281 12.789 1 96.94 243 SER B N 1
ATOM 4059 C CA . SER B 1 243 ? 5.34 26.5 14.023 1 96.94 243 SER B CA 1
ATOM 4060 C C . SER B 1 243 ? 4.414 25.297 13.961 1 96.94 243 SER B C 1
ATOM 4062 O O . SER B 1 243 ? 3.404 25.328 13.25 1 96.94 243 SER B O 1
ATOM 4064 N N . LEU B 1 244 ? 4.734 24.25 14.742 1 97.75 244 LEU B N 1
ATOM 4065 C CA . LEU B 1 244 ? 3.867 23.094 14.844 1 97.75 244 LEU B CA 1
ATOM 4066 C C . LEU B 1 244 ? 2.486 23.469 15.359 1 97.75 244 LEU B C 1
ATOM 4068 O O . LEU B 1 244 ? 1.476 22.922 14.922 1 97.75 244 LEU B O 1
ATOM 4072 N N . GLU B 1 245 ? 2.4 24.391 16.234 1 96 245 GLU B N 1
ATOM 4073 C CA . GLU B 1 245 ? 1.133 24.875 16.766 1 96 245 GLU B CA 1
ATOM 4074 C C . GLU B 1 245 ? 0.212 25.375 15.656 1 96 245 GLU B C 1
ATOM 4076 O O . GLU B 1 245 ? -0.998 25.141 15.695 1 96 245 GLU B O 1
ATOM 4081 N N . THR B 1 246 ? 0.823 26.047 14.703 1 96.06 246 THR B N 1
ATOM 4082 C CA . THR B 1 246 ? 0.045 26.562 13.578 1 96.06 246 THR B CA 1
ATOM 4083 C C . THR B 1 246 ? -0.63 25.438 12.82 1 96.06 246 THR B C 1
ATOM 4085 O O . THR B 1 246 ? -1.774 25.562 12.383 1 96.06 246 THR B O 1
ATOM 4088 N N . LEU B 1 247 ? 0.036 24.328 12.68 1 96.44 247 LEU B N 1
ATOM 4089 C CA . LEU B 1 247 ? -0.517 23.188 11.969 1 96.44 247 LEU B CA 1
ATOM 4090 C C . LEU B 1 247 ? -1.62 22.516 12.789 1 96.44 247 LEU B C 1
ATOM 4092 O O . LEU B 1 247 ? -2.629 22.078 12.234 1 96.44 247 LEU B O 1
ATOM 4096 N N . LEU B 1 248 ? -1.416 22.453 14.078 1 95.88 248 LEU B N 1
ATOM 4097 C CA . LEU B 1 248 ? -2.326 21.719 14.953 1 95.88 248 LEU B CA 1
ATOM 4098 C C . LEU B 1 248 ? -3.57 22.547 15.258 1 95.88 248 LEU B C 1
ATOM 4100 O O . LEU B 1 248 ? -4.613 22 15.625 1 95.88 248 LEU B O 1
ATOM 4104 N N . SER B 1 249 ? -3.471 23.797 15.188 1 90.38 249 SER B N 1
ATOM 4105 C CA . SER B 1 249 ? -4.582 24.688 15.508 1 90.38 249 SER B CA 1
ATOM 4106 C C . SER B 1 249 ? -5.664 24.625 14.43 1 90.38 249 SER B C 1
ATOM 4108 O O . SER B 1 249 ? -5.422 24.141 13.328 1 90.38 249 SER B O 1
ATOM 4110 N N . LYS B 1 250 ? -6.855 25.141 14.758 1 82.12 250 LYS B N 1
ATOM 4111 C CA . LYS B 1 250 ? -7.98 25.156 13.828 1 82.12 250 LYS B CA 1
ATOM 4112 C C . LYS B 1 250 ? -7.734 26.125 12.68 1 82.12 250 LYS B C 1
ATOM 4114 O O . LYS B 1 250 ? -7.047 27.141 12.844 1 82.12 250 LYS B O 1
#

Solvent-accessible surface area (backbone atoms only — not comparable to full-atom values): 26962 Å² total; per-residue (Å²): 133,82,79,69,72,84,66,80,82,55,38,20,82,36,46,67,87,50,85,87,58,48,41,44,56,59,48,50,53,49,33,42,45,70,67,56,35,48,38,79,45,74,65,32,64,88,38,70,50,75,47,73,72,36,85,64,72,82,55,58,89,76,40,37,26,36,43,33,36,29,48,47,55,43,66,59,99,54,34,36,56,70,45,35,34,42,33,44,56,65,54,84,40,67,39,60,25,43,54,63,63,49,29,53,28,33,41,36,38,33,29,42,32,67,64,75,78,60,87,64,82,86,61,52,39,31,40,36,39,37,33,38,35,33,76,34,36,62,47,72,43,82,39,53,80,47,56,62,52,49,50,53,54,46,13,54,26,29,38,51,19,28,47,57,52,54,59,42,54,50,63,60,71,33,60,84,74,67,47,48,76,30,36,30,34,50,46,65,34,35,37,40,38,29,46,42,73,43,85,47,70,46,84,40,69,53,50,41,35,77,67,67,74,45,43,70,44,75,35,55,40,56,82,30,74,75,32,76,33,42,47,48,74,43,82,45,57,36,65,42,76,44,49,42,62,67,71,72,45,135,135,80,79,72,71,85,64,79,81,55,39,20,82,34,46,79,85,47,86,88,56,48,41,44,56,60,48,51,53,51,35,40,45,72,66,55,37,49,38,79,44,75,65,31,63,89,40,70,50,75,48,70,72,37,86,62,72,82,54,58,88,75,40,38,26,38,42,32,37,28,48,48,56,43,67,59,99,55,34,36,54,69,45,35,34,42,32,44,57,64,54,85,40,68,41,60,25,42,54,62,63,50,28,52,29,33,41,36,40,32,29,43,33,67,67,75,79,61,89,64,83,88,61,52,41,31,40,38,39,38,35,36,34,34,76,35,35,62,46,72,43,82,41,52,82,45,55,64,53,48,50,53,53,47,11,54,27,28,38,51,21,28,46,56,53,55,58,43,54,48,61,59,70,34,60,86,74,67,46,49,71,29,34,29,34,49,46,63,33,34,37,40,39,28,47,41,74,43,85,48,71,46,82,37,68,52,49,42,35,76,66,67,74,44,43,70,44,75,35,55,38,57,82,31,74,76,33,77,34,43,48,47,75,44,82,44,58,37,66,43,77,42,48,42,61,67,70,73,47,134

Radius of gyration: 25.45 Å; Cα contacts (8 Å, |Δi|>4): 1079; chains: 2; bounding box: 71×72×71 Å

Organism: NCBI:txid376219

pLDDT: mean 84.92, std 15.93, range [23.95, 98.56]

Foldseek 3Di:
DPPPVPPDQDEDCDDPPDPPHHHPLVVVVVVCVVLVQKDKFDQDQPTKDKFADDPPLPDDQLFAGIEIAGNSQDDDPFKTWDIKMKGQQCDDDPPQHDPAAAARIKIWTKIWGAPVPDPDDRAIEIEIEIEGEHEESEAEDDDQARCSQVSVLRRQQAHVQSVVVVVVSDCVCPVVVVCVRHHYDYAYAYEYEYAYYDDDNYPAPVSCCVVVVAQWDFDCHPVDRTDIYGYHYDHDTSYYYDYPCVRVDD/DDCPPPPDQDEDCDDPPDPPHHHPLVVVVVVCVVLVQKDKFDQDQPTKDKFADDPPLPDDQLFAGIEIAGNSQDDDPFKTWDIKMKGQQCDDDPPQHDPAAAARIKIWTKIWGAPVPDPDDRAIEIEIEIEGEHEESEAEADDQARCSQVSVLRRVQAHVQSVVVVVVSDCVCPVVVVCVRHHYDYAYAYEYEYAYYDDDNYPAPVSCCVVVVAQWDFDCHPVDRTDIYGYHYDHDTSYYYDYPCVRVDD